Protein AF-A0A0G4NB08-F1 (afdb_monomer_lite)

Secondary structure (DSSP, 8-state):
----------EEEEEEEEGGGS-HHHHHHH-S-EEEEEEEEE-SS-EEEEEEEEE-SSS--------------S-GGGEEEES-TT-EEEEGGGTTEEEE--SSEE--S---EEEE-TT-TTSPEEEEETTT--EEEEE--SS---S------SS-GGGSEEEEEEEEE--SS---HHHHHH-HHHHHHHHHHS--TT-EEEEEEEETTEEEEEEEEEEEHHHHHHHS-EEEEEEE-TT--SHHHHHHHHHH------SS---GGGEEEEEEE--SSSS-TTHHHHHHSSSEEEEE-S---TTGGG--BTTTBEE--TT-TTHHHHHHHHH--TTS--BTTB-------HHHHHHHHHHHHHHHHHHSSHHHHHHHHHHHHHHHHHHH-TTTTT-------

Foldseek 3Di:
DDPDDPPFPKDKDKDKDFLVPDDPVVCVVVVFGKIKIWIWIDGPPDTDIDIDIDRPGPDDDDDDDDDDDDDDDPDQQQKWKAQQAQWWKFWVVVVGDIDGDHGIDGCPDDTDIDTQGQVFQQRWTWMAGNVVRHTDDTDGDDPDGDPDPDAAAPDDLVQFAAEADDEEEPAPDAQDPCNCVPPLLNLVLCLQPPDDQPDWAWAWAQDPPGNVDTDTDIFGSVQLNQLFRYHYAYAYHPPQDDPSSVVSCVRRNHDHPDDDDPPQLSHQHYEFEADPPGGGPCPLSQLQYQHAYEYEYPDDDLCNVVDDDLQSHPYAYSNRRCVSNVRCQACNRAPGDDIPPHRGPTDHPVVSSSRNSVRSNVSCVPQVDPVNVVVSVVVVVVVVVLVPDPCNVVDDDDDDD

Structure (mmCIF, N/CA/C/O backbone):
data_AF-A0A0G4NB08-F1
#
_entry.id   AF-A0A0G4NB08-F1
#
loop_
_atom_site.group_PDB
_atom_site.id
_atom_site.type_symbol
_atom_site.label_atom_id
_atom_site.label_alt_id
_atom_site.label_comp_id
_atom_site.label_asym_id
_atom_site.label_entity_id
_atom_site.label_seq_id
_atom_site.pdbx_PDB_ins_code
_atom_site.Cartn_x
_atom_site.Cartn_y
_atom_site.Cartn_z
_atom_site.occupancy
_atom_site.B_iso_or_equiv
_atom_site.auth_seq_id
_atom_site.auth_comp_id
_atom_site.auth_asym_id
_atom_site.auth_atom_id
_atom_site.pdbx_PDB_model_num
ATOM 1 N N . MET A 1 1 ? -2.908 52.771 35.312 1.00 38.69 1 MET A N 1
ATOM 2 C CA . MET A 1 1 ? -1.886 51.704 35.287 1.00 38.69 1 MET A CA 1
ATOM 3 C C . MET A 1 1 ? -2.291 50.631 36.298 1.00 38.69 1 MET A C 1
ATOM 5 O O . MET A 1 1 ? -1.898 50.704 37.449 1.00 38.69 1 MET A O 1
ATOM 9 N N . ALA A 1 2 ? -3.165 49.700 35.905 1.00 31.59 2 ALA A N 1
ATOM 10 C CA . ALA A 1 2 ? -3.597 48.594 36.764 1.00 31.59 2 ALA A CA 1
ATOM 11 C C . ALA A 1 2 ? -3.851 47.354 35.894 1.00 31.59 2 ALA A C 1
ATOM 13 O O . ALA A 1 2 ? -4.970 47.073 35.472 1.00 31.59 2 ALA A O 1
ATOM 14 N N . SER A 1 3 ? -2.757 46.666 35.571 1.00 40.56 3 SER A N 1
ATOM 15 C CA . SER A 1 3 ? -2.740 45.333 34.973 1.00 40.56 3 SER A CA 1
ATOM 16 C C . SER A 1 3 ? -3.189 44.324 36.033 1.00 40.56 3 SER A C 1
ATOM 18 O O . SER A 1 3 ? -2.377 43.831 36.812 1.00 40.56 3 SER A O 1
ATOM 20 N N . TRP A 1 4 ? -4.490 44.044 36.091 1.00 36.12 4 TRP A N 1
ATOM 21 C CA . TRP A 1 4 ? -5.022 42.932 36.874 1.00 36.12 4 TRP A CA 1
ATOM 22 C C . TRP A 1 4 ? -4.947 41.648 36.041 1.00 36.12 4 TRP A C 1
ATOM 24 O O . TRP A 1 4 ? -5.499 41.571 34.944 1.00 36.12 4 TRP A O 1
ATOM 34 N N . PHE A 1 5 ? -4.235 40.654 36.575 1.00 39.69 5 PHE A N 1
ATOM 35 C CA . PHE A 1 5 ? -4.078 39.293 36.059 1.00 39.69 5 PHE A CA 1
ATOM 36 C C . PHE A 1 5 ? -5.403 38.712 35.524 1.00 39.69 5 PHE A C 1
ATOM 38 O O . PHE A 1 5 ? -6.236 38.222 36.287 1.00 39.69 5 PHE A O 1
ATOM 45 N N . ARG A 1 6 ? -5.584 38.676 34.198 1.00 45.78 6 ARG A N 1
ATOM 46 C CA . ARG A 1 6 ? -6.551 37.765 33.569 1.00 45.78 6 ARG A CA 1
ATOM 47 C C . ARG A 1 6 ? -5.955 36.358 33.616 1.00 45.78 6 ARG A C 1
ATOM 49 O O . ARG A 1 6 ? -5.301 35.939 32.668 1.00 45.78 6 ARG A O 1
ATOM 56 N N . ARG A 1 7 ? -6.147 35.636 34.726 1.00 49.31 7 ARG A N 1
ATOM 57 C CA . ARG A 1 7 ? -5.861 34.192 34.801 1.00 49.31 7 ARG A CA 1
ATOM 58 C C . ARG A 1 7 ? -6.538 33.499 33.609 1.00 49.31 7 ARG A C 1
ATOM 60 O O . ARG A 1 7 ? -7.755 33.599 33.455 1.00 49.31 7 ARG A O 1
ATOM 67 N N . GLN A 1 8 ? -5.764 32.827 32.756 1.00 52.88 8 GLN A N 1
ATOM 68 C CA . GLN A 1 8 ? -6.300 31.839 31.820 1.00 52.88 8 GLN A CA 1
ATOM 69 C C . GLN A 1 8 ? -6.920 30.724 32.665 1.00 52.88 8 GLN A C 1
ATOM 71 O O . GLN A 1 8 ? -6.211 29.943 33.291 1.00 52.88 8 GLN A O 1
ATOM 76 N N . ILE A 1 9 ? -8.249 30.702 32.748 1.00 63.31 9 ILE A N 1
ATOM 77 C CA . ILE A 1 9 ? -8.982 29.589 33.344 1.00 63.31 9 ILE A CA 1
ATOM 78 C C . ILE A 1 9 ? -9.054 28.522 32.256 1.00 63.31 9 ILE A C 1
ATOM 80 O O . ILE A 1 9 ? -9.931 28.561 31.400 1.00 63.31 9 ILE A O 1
ATOM 84 N N . ARG A 1 10 ? -8.063 27.633 32.256 1.00 79.50 10 ARG A N 1
ATOM 85 C CA . ARG A 1 10 ? -8.109 26.350 31.560 1.00 79.50 10 ARG A CA 1
ATOM 86 C C . ARG A 1 10 ? -8.485 25.308 32.598 1.00 79.50 10 ARG A C 1
ATOM 88 O O . ARG A 1 10 ? -7.781 25.173 33.599 1.00 79.50 10 ARG A O 1
ATOM 95 N N . VAL A 1 11 ? -9.583 24.597 32.379 1.00 84.94 11 VAL A N 1
ATOM 96 C CA . VAL A 1 11 ? -10.003 23.497 33.253 1.00 84.94 11 VAL A CA 1
ATOM 97 C C . VAL A 1 11 ? -9.886 22.213 32.457 1.00 84.94 11 VAL A C 1
ATOM 99 O O . VAL A 1 11 ? -10.510 22.078 31.411 1.00 84.94 11 VAL A O 1
ATOM 102 N N . LYS A 1 12 ? -9.074 21.279 32.942 1.00 89.25 12 LYS A N 1
ATOM 103 C CA . LYS A 1 12 ? -8.927 19.949 32.359 1.00 89.25 12 LYS A CA 1
ATOM 104 C C . LYS A 1 12 ? -9.479 18.930 33.347 1.00 89.25 12 LYS A C 1
ATOM 106 O O . LYS A 1 12 ? -9.087 18.941 34.512 1.00 89.25 12 LYS A O 1
ATOM 111 N N . LEU A 1 13 ? -10.402 18.097 32.882 1.00 87.94 13 LEU A N 1
ATOM 112 C CA . LEU A 1 13 ? -10.891 16.930 33.601 1.00 87.94 13 LEU A CA 1
ATOM 113 C C . LEU A 1 13 ? -10.389 15.683 32.887 1.00 87.94 13 LEU A C 1
ATOM 115 O O . LEU A 1 13 ? -10.563 15.562 31.676 1.00 87.94 13 LEU A O 1
ATOM 119 N N . ASP A 1 14 ? -9.801 14.772 33.652 1.00 91.31 14 ASP A N 1
ATOM 120 C CA . ASP A 1 14 ? -9.350 13.477 33.164 1.00 91.31 14 ASP A CA 1
ATOM 121 C C . ASP A 1 14 ? -10.256 12.383 33.716 1.00 91.31 14 ASP A C 1
ATOM 123 O O . ASP A 1 14 ? -10.437 12.246 34.927 1.00 91.31 14 ASP A O 1
ATOM 127 N N . PHE A 1 15 ? -10.831 11.608 32.805 1.00 88.94 15 PHE A N 1
ATOM 128 C CA . PHE A 1 15 ? -11.606 10.416 33.097 1.00 88.94 15 PHE A CA 1
ATOM 129 C C . PHE A 1 15 ? -10.708 9.214 32.829 1.00 88.94 15 PHE A C 1
ATOM 131 O O . PHE A 1 15 ? -10.452 8.859 31.678 1.00 88.94 15 PHE A O 1
ATOM 138 N N . GLY A 1 16 ? -10.178 8.638 33.906 1.00 92.31 16 GLY A N 1
ATOM 139 C CA . GLY A 1 16 ? -9.344 7.446 33.852 1.00 92.31 16 GLY A CA 1
ATOM 140 C C . GLY A 1 16 ? -10.185 6.178 33.927 1.00 92.31 16 GLY A C 1
ATOM 141 O O . GLY A 1 16 ? -11.004 6.025 34.833 1.00 92.31 16 GLY A O 1
ATOM 142 N N . LEU A 1 17 ? -9.942 5.260 33.004 1.00 90.81 17 LEU A N 1
ATOM 143 C CA . LEU A 1 17 ? -10.399 3.882 33.060 1.00 90.81 17 LEU A CA 1
ATOM 144 C C . LEU A 1 17 ? -9.164 2.999 32.952 1.00 90.81 17 LEU A C 1
ATOM 146 O O . LEU A 1 17 ? -8.505 2.996 31.921 1.00 90.81 17 LEU A O 1
ATOM 150 N N . SER A 1 18 ? -8.825 2.279 34.011 1.00 92.94 18 SER A N 1
ATOM 151 C CA . SER A 1 18 ? -7.681 1.375 34.011 1.00 92.94 18 SER A CA 1
ATOM 152 C C . SER A 1 18 ? -8.127 0.004 34.454 1.00 92.94 18 SER A C 1
ATOM 154 O O . SER A 1 18 ? -9.106 -0.152 35.183 1.00 92.94 18 SER A O 1
ATOM 156 N N . SER A 1 19 ? -7.365 -1.010 34.078 1.00 90.81 19 SER A N 1
ATOM 157 C CA . SER A 1 19 ? -7.652 -2.367 34.536 1.00 90.81 19 SER A CA 1
ATOM 158 C C . SER A 1 19 ? -7.645 -2.462 36.058 1.00 90.81 19 SER A C 1
ATOM 160 O O . SER A 1 19 ? -8.498 -3.125 36.633 1.00 90.81 19 SER A O 1
ATOM 162 N N . SER A 1 20 ? -6.786 -1.703 36.739 1.00 89.56 20 SER A N 1
ATOM 163 C CA . SER A 1 20 ? -6.775 -1.614 38.203 1.00 89.56 20 SER A CA 1
ATOM 164 C C . SER A 1 20 ? -8.053 -1.026 38.824 1.00 89.56 20 SER A C 1
ATOM 166 O O . SER A 1 20 ? -8.317 -1.310 39.992 1.00 89.56 20 SER A O 1
ATOM 168 N N . SER A 1 21 ? -8.851 -0.247 38.082 1.00 89.00 21 SER A N 1
ATOM 169 C CA . SER A 1 21 ? -10.095 0.367 38.571 1.00 89.00 21 SER A CA 1
ATOM 170 C C . SER A 1 21 ? -11.372 -0.393 38.190 1.00 89.00 21 SER A C 1
ATOM 172 O O . SER A 1 21 ? -12.459 -0.006 38.620 1.00 89.00 21 SER A O 1
ATOM 174 N N . LEU A 1 22 ? -11.255 -1.483 37.427 1.00 89.56 22 LEU A N 1
ATOM 175 C CA . LEU A 1 22 ? -12.375 -2.327 37.011 1.00 89.56 22 LEU A CA 1
ATOM 176 C C . LEU A 1 22 ? -12.700 -3.422 38.039 1.00 89.56 22 LEU A C 1
ATOM 178 O O . LEU A 1 22 ? -11.823 -3.930 38.740 1.00 89.56 22 LEU A O 1
ATOM 182 N N . ASP A 1 23 ? -13.969 -3.829 38.101 1.00 91.31 23 ASP A N 1
ATOM 183 C CA . ASP A 1 23 ? -14.377 -5.018 38.848 1.00 91.31 23 ASP A CA 1
ATOM 184 C C . ASP A 1 23 ? -13.969 -6.307 38.112 1.00 91.31 23 ASP A C 1
ATOM 186 O O . ASP A 1 23 ? -13.765 -6.316 36.897 1.00 91.31 23 ASP A O 1
ATOM 190 N N . GLU A 1 24 ? -13.877 -7.418 38.845 1.00 90.00 24 GLU A N 1
ATOM 191 C CA . GLU A 1 24 ? -13.404 -8.699 38.303 1.00 90.00 24 GLU A CA 1
ATOM 192 C C . GLU A 1 24 ? -14.240 -9.215 37.124 1.00 90.00 24 GLU A C 1
ATOM 194 O O . GLU A 1 24 ? -13.694 -9.822 36.204 1.00 90.00 24 GLU A O 1
ATOM 199 N N . LYS A 1 25 ? -15.551 -8.938 37.091 1.00 91.44 25 LYS A N 1
ATOM 200 C CA . LYS A 1 25 ? -16.405 -9.350 35.972 1.00 91.44 25 LYS A CA 1
ATOM 201 C C . LYS A 1 25 ? -16.091 -8.529 34.721 1.00 91.44 25 LYS A C 1
ATOM 203 O O . LYS A 1 25 ? -16.018 -9.100 33.636 1.00 91.44 25 LYS A O 1
ATOM 208 N N . THR A 1 26 ? -15.893 -7.218 34.856 1.00 83.12 26 THR A N 1
ATOM 209 C CA . THR A 1 26 ? -15.552 -6.344 33.721 1.00 83.12 26 THR A CA 1
ATOM 210 C C . THR A 1 26 ? -14.134 -6.604 33.212 1.00 83.12 26 THR A C 1
ATOM 212 O O . THR A 1 26 ? -13.936 -6.694 32.000 1.00 83.12 26 THR A O 1
ATOM 215 N N . LYS A 1 27 ? -13.165 -6.824 34.112 1.00 85.62 27 LYS A N 1
ATOM 216 C CA . LYS A 1 27 ? -11.812 -7.274 33.741 1.00 85.62 27 LYS A CA 1
ATOM 217 C C . LYS A 1 27 ? -11.857 -8.569 32.940 1.00 85.62 27 LYS A C 1
ATOM 219 O O . LYS A 1 27 ? -11.237 -8.650 31.889 1.00 85.62 27 LYS A O 1
ATOM 224 N N . ALA A 1 28 ? -12.626 -9.555 33.404 1.00 86.88 28 ALA A N 1
ATOM 225 C CA . ALA A 1 28 ? -12.770 -10.830 32.710 1.00 86.88 28 ALA A CA 1
ATOM 226 C C . ALA A 1 28 ? -13.478 -10.698 31.349 1.00 86.88 28 ALA A C 1
ATOM 228 O O . ALA A 1 28 ? -13.193 -11.475 30.444 1.00 86.88 28 ALA A O 1
ATOM 229 N N . ALA A 1 29 ? -14.389 -9.729 31.195 1.00 84.12 29 ALA A N 1
ATOM 230 C CA . ALA A 1 29 ? -15.101 -9.491 29.940 1.00 84.12 29 ALA A CA 1
ATOM 231 C C . ALA A 1 29 ? -14.225 -8.831 28.863 1.00 84.12 29 ALA A C 1
ATOM 233 O O . ALA A 1 29 ? -14.390 -9.143 27.686 1.00 84.12 29 ALA A O 1
ATOM 234 N N . TRP A 1 30 ? -13.323 -7.923 29.253 1.00 86.38 30 TRP A N 1
ATOM 235 C CA . TRP A 1 30 ? -12.383 -7.284 28.327 1.00 86.38 30 TRP A CA 1
ATOM 236 C C . TRP A 1 30 ? -11.130 -8.135 28.093 1.00 86.38 30 TRP A C 1
ATOM 238 O O . TRP A 1 30 ? -10.688 -8.273 26.960 1.00 86.38 30 TRP A O 1
ATOM 248 N N . GLY A 1 31 ? -10.595 -8.751 29.148 1.00 85.56 31 GLY A N 1
ATOM 249 C CA . GLY A 1 31 ? -9.520 -9.741 29.060 1.00 85.56 31 GLY A CA 1
ATOM 250 C C . GLY A 1 31 ? -8.110 -9.182 28.850 1.00 85.56 31 GLY A C 1
ATOM 251 O O . GLY A 1 31 ? -7.192 -9.982 28.699 1.00 85.56 31 GLY A O 1
ATOM 252 N N . TYR A 1 32 ? -7.931 -7.857 28.877 1.00 90.75 32 TYR A N 1
ATOM 253 C CA . TYR A 1 32 ? -6.633 -7.188 28.737 1.00 90.75 32 TYR A CA 1
ATOM 254 C C . TYR A 1 32 ? -6.386 -6.171 29.848 1.00 90.75 32 TYR A C 1
ATOM 256 O O . TYR A 1 32 ? -7.326 -5.570 30.379 1.00 90.75 32 TYR A O 1
ATOM 264 N N . SER A 1 33 ? -5.109 -5.950 30.135 1.00 92.69 33 SER A N 1
ATOM 265 C CA . SER A 1 33 ? -4.581 -4.895 30.987 1.00 92.69 33 SER A CA 1
ATOM 266 C C . SER A 1 33 ? -4.340 -3.639 30.157 1.00 92.69 33 SER A C 1
ATOM 268 O O . SER A 1 33 ? -3.622 -3.638 29.164 1.00 92.69 33 SER A O 1
ATOM 270 N N . PHE A 1 34 ? -4.971 -2.544 30.546 1.00 93.44 34 PHE A N 1
ATOM 271 C CA . PHE A 1 34 ? -4.903 -1.286 29.821 1.00 93.44 34 PHE A CA 1
ATOM 272 C C . PHE A 1 34 ? -5.084 -0.102 30.761 1.00 93.44 34 PHE A C 1
ATOM 274 O O . PHE A 1 34 ? -5.758 -0.198 31.798 1.00 93.44 34 PHE A O 1
ATOM 281 N N . GLY A 1 35 ? -4.570 1.039 30.316 1.00 94.06 35 GLY A N 1
ATOM 282 C CA . GLY A 1 35 ? -4.909 2.356 30.832 1.00 94.06 35 GLY A CA 1
ATOM 283 C C . GLY A 1 35 ? -5.549 3.198 29.734 1.00 94.06 35 GLY A C 1
ATOM 284 O O . GLY A 1 35 ? -4.984 3.354 28.661 1.00 94.06 35 GLY A O 1
ATOM 285 N N . ALA A 1 36 ? -6.720 3.769 29.986 1.00 92.94 36 ALA A N 1
ATOM 286 C CA . ALA A 1 36 ? -7.379 4.717 29.099 1.00 92.94 36 ALA A CA 1
ATOM 287 C C . ALA A 1 36 ? -7.631 6.027 29.845 1.00 92.94 36 ALA A C 1
ATOM 289 O O . ALA A 1 36 ? -8.199 6.046 30.937 1.00 92.94 36 ALA A O 1
ATOM 290 N N . ILE A 1 37 ? -7.215 7.139 29.249 1.00 95.50 37 ILE A N 1
ATOM 291 C CA . ILE A 1 37 ? -7.426 8.479 29.788 1.00 95.50 37 ILE A CA 1
ATOM 292 C C . ILE A 1 37 ? -8.183 9.284 28.747 1.00 95.50 37 ILE A C 1
ATOM 294 O O . ILE A 1 37 ? -7.645 9.622 27.692 1.00 95.50 37 ILE A O 1
ATOM 298 N N . TYR A 1 38 ? -9.431 9.613 29.063 1.00 92.69 38 TYR A N 1
ATOM 299 C CA . TYR A 1 38 ? -10.216 10.569 28.300 1.00 92.69 38 TYR A CA 1
ATOM 300 C C . TYR A 1 38 ? -10.125 11.946 28.959 1.00 92.69 38 TYR A C 1
ATOM 302 O O . TYR A 1 38 ? -10.631 12.164 30.057 1.00 92.69 38 TYR A O 1
ATOM 310 N N . SER A 1 39 ? -9.466 12.882 28.291 1.00 93.44 39 SER A N 1
ATOM 311 C CA . SER A 1 39 ? -9.293 14.257 28.744 1.00 93.44 39 SER A CA 1
ATOM 312 C C . SER A 1 39 ? -10.328 15.174 28.103 1.00 93.44 39 SER A C 1
ATOM 314 O O . SER A 1 39 ? -10.379 15.290 26.879 1.00 93.44 39 SER A O 1
ATOM 316 N N . VAL A 1 40 ? -11.072 15.920 28.919 1.00 91.12 40 VAL A N 1
ATOM 317 C CA . VAL A 1 40 ? -11.924 17.034 28.481 1.00 91.12 40 VAL A CA 1
ATOM 318 C C . VAL A 1 40 ? -11.316 18.336 28.985 1.00 91.12 40 VAL A C 1
ATOM 320 O O . VAL A 1 40 ? -11.262 18.594 30.186 1.00 91.12 40 VAL A O 1
ATOM 323 N N . THR A 1 41 ? -10.839 19.163 28.062 1.00 90.50 41 THR A N 1
ATOM 324 C CA . THR A 1 41 ? -10.230 20.459 28.366 1.00 90.50 41 THR A CA 1
ATOM 325 C C . THR A 1 41 ? -11.153 21.577 27.916 1.00 90.50 41 THR A C 1
ATOM 327 O O . THR A 1 41 ? -11.418 21.730 26.726 1.00 90.50 41 THR A O 1
ATOM 330 N N . LEU A 1 42 ? -11.634 22.360 28.876 1.00 87.31 42 LEU A N 1
ATOM 331 C CA . LEU A 1 42 ? -12.359 23.595 28.634 1.00 87.31 42 LEU A CA 1
ATOM 332 C C . LEU A 1 42 ? -11.369 24.761 28.641 1.00 87.31 42 LEU A C 1
ATOM 334 O O . LEU A 1 42 ? -10.807 25.121 29.681 1.00 87.31 42 LEU A O 1
ATOM 338 N N . ASP A 1 43 ? -11.177 25.341 27.465 1.00 85.62 43 ASP A N 1
ATOM 339 C CA . ASP A 1 43 ? -10.474 26.597 27.253 1.00 85.62 43 ASP A CA 1
ATOM 340 C C . ASP A 1 43 ? -11.503 27.733 27.071 1.00 85.62 43 ASP A C 1
ATOM 342 O O . ASP A 1 43 ? -12.708 27.501 26.976 1.00 85.62 43 ASP A O 1
ATOM 346 N N . ARG A 1 44 ? -11.044 28.992 27.037 1.00 85.81 44 ARG A N 1
ATOM 347 C CA . ARG A 1 44 ? -11.929 30.174 26.937 1.00 85.81 44 ARG A CA 1
ATOM 348 C C . ARG A 1 44 ? -12.900 30.097 25.751 1.00 85.81 44 ARG A C 1
ATOM 350 O O . ARG A 1 44 ? -14.055 30.481 25.899 1.00 85.81 44 ARG A O 1
ATOM 357 N N . ASP A 1 45 ? -12.406 29.618 24.613 1.00 85.12 45 ASP A N 1
ATOM 358 C CA . ASP A 1 45 ? -13.104 29.653 23.324 1.00 85.12 45 ASP A CA 1
ATOM 359 C C . ASP A 1 45 ? -13.163 28.265 22.653 1.00 85.12 45 ASP A C 1
ATOM 361 O O . ASP A 1 45 ? -13.520 28.159 21.480 1.00 85.12 45 ASP A O 1
ATOM 365 N N . ALA A 1 46 ? -12.793 27.195 23.370 1.00 86.50 46 ALA A N 1
ATOM 366 C CA . ALA A 1 46 ? -12.721 25.844 22.820 1.00 86.50 46 ALA A CA 1
ATOM 367 C C . ALA A 1 46 ? -13.016 24.764 23.870 1.00 86.50 46 ALA A C 1
ATOM 369 O O . ALA A 1 46 ? -12.673 24.898 25.045 1.00 86.50 46 ALA A O 1
ATOM 370 N N . LEU A 1 47 ? -13.615 23.669 23.407 1.00 88.50 47 LEU A N 1
ATOM 371 C CA . LEU A 1 47 ? -13.718 22.409 24.131 1.00 88.50 47 LEU A CA 1
ATOM 372 C C . LEU A 1 47 ? -12.874 21.382 23.377 1.00 88.50 47 LEU A C 1
ATOM 374 O O . LEU A 1 47 ? -13.194 21.051 22.237 1.00 88.50 47 LEU A O 1
ATOM 378 N N . SER A 1 48 ? -11.817 20.888 24.010 1.00 89.94 48 SER A N 1
ATOM 379 C CA . SER A 1 48 ? -10.914 19.898 23.422 1.00 89.94 48 SER A CA 1
ATOM 380 C C . SER A 1 48 ? -11.087 18.560 24.120 1.00 89.94 48 SER A C 1
ATOM 382 O O . SER A 1 48 ? -11.037 18.484 25.349 1.00 89.94 48 SER A O 1
ATOM 384 N N . THR A 1 49 ? -11.253 17.504 23.335 1.00 89.75 49 THR A N 1
ATOM 385 C CA . THR A 1 49 ? -11.361 16.128 23.823 1.00 89.75 49 THR A CA 1
ATOM 386 C C . THR A 1 49 ? -10.180 15.320 23.305 1.00 89.75 49 THR A C 1
ATOM 388 O O . THR A 1 49 ? -9.885 15.381 22.115 1.00 89.75 49 THR A O 1
ATOM 391 N N . SER A 1 50 ? -9.508 14.571 24.174 1.00 90.44 50 SER A N 1
ATOM 392 C CA . SER A 1 50 ? -8.400 13.685 23.803 1.00 90.44 50 SER A CA 1
ATOM 393 C C . SER A 1 50 ? -8.581 12.332 24.476 1.00 90.44 50 SER A C 1
ATOM 395 O O . SER A 1 50 ? -9.036 12.276 25.616 1.00 90.44 50 SER A O 1
ATOM 397 N N . LEU A 1 51 ? -8.250 11.255 23.770 1.00 91.50 51 LEU A N 1
ATOM 398 C CA . LEU A 1 51 ? -8.241 9.903 24.308 1.00 91.50 51 LEU A CA 1
ATOM 399 C C . LEU A 1 51 ? -6.840 9.327 24.131 1.00 91.50 51 LEU A C 1
ATOM 401 O O . LEU A 1 51 ? -6.334 9.259 23.013 1.00 91.50 51 LEU A O 1
ATOM 405 N N . VAL A 1 52 ? -6.232 8.915 25.236 1.00 92.25 52 VAL A N 1
ATOM 406 C CA . VAL A 1 52 ? -4.960 8.193 25.250 1.00 92.25 52 VAL A CA 1
ATOM 407 C C . VAL A 1 52 ? -5.236 6.796 25.767 1.00 92.25 52 VAL A C 1
ATOM 409 O O . VAL A 1 52 ? -5.844 6.651 26.827 1.00 92.25 52 VAL A O 1
ATOM 412 N N . ILE A 1 53 ? -4.804 5.784 25.021 1.00 91.44 53 ILE A N 1
ATOM 413 C CA . ILE A 1 53 ? -4.873 4.389 25.443 1.00 91.44 53 ILE A CA 1
ATOM 414 C C . ILE A 1 53 ? -3.450 3.850 25.494 1.00 91.44 53 ILE A C 1
ATOM 416 O O . ILE A 1 53 ? -2.694 3.984 24.535 1.00 91.44 53 ILE A O 1
ATOM 420 N N . THR A 1 54 ? -3.110 3.263 26.630 1.00 93.38 54 THR A N 1
ATOM 421 C CA . THR A 1 54 ? -1.853 2.584 26.901 1.00 93.38 54 THR A CA 1
ATOM 422 C C . THR A 1 54 ? -2.152 1.100 27.007 1.00 93.38 54 THR A C 1
ATOM 424 O O . THR A 1 54 ? -2.977 0.690 27.829 1.00 93.38 54 THR A O 1
ATOM 427 N N . ASP A 1 55 ? -1.486 0.311 26.173 1.00 92.50 55 ASP A N 1
ATOM 428 C CA . ASP A 1 55 ? -1.418 -1.132 26.353 1.00 92.50 55 ASP A CA 1
ATOM 429 C C . ASP A 1 55 ? -0.490 -1.431 27.538 1.00 92.50 55 ASP A C 1
ATOM 431 O O . ASP A 1 55 ? 0.684 -1.055 27.524 1.00 92.50 55 ASP A O 1
ATOM 435 N N . GLU A 1 56 ? -1.046 -2.006 28.604 1.00 93.19 56 GLU A N 1
ATOM 436 C CA . GLU A 1 56 ? -0.320 -2.362 29.830 1.00 93.19 56 GLU A CA 1
ATOM 437 C C . GLU A 1 56 ? -0.205 -3.885 29.990 1.00 93.19 56 GLU A C 1
ATOM 439 O O . GLU A 1 56 ? 0.254 -4.364 31.030 1.00 93.19 56 GLU A O 1
ATOM 444 N N . ASP A 1 57 ? -0.664 -4.650 28.999 1.00 90.38 57 ASP A N 1
ATOM 445 C CA . ASP A 1 57 ? -0.695 -6.103 29.047 1.00 90.38 57 ASP A CA 1
ATOM 446 C C . ASP A 1 57 ? 0.612 -6.715 28.519 1.00 90.38 57 ASP A C 1
ATOM 448 O O . ASP A 1 57 ? 1.486 -6.039 27.973 1.00 90.38 57 ASP A O 1
ATOM 452 N N . ASP A 1 58 ? 0.765 -8.028 28.701 1.00 90.06 58 ASP A N 1
ATOM 453 C CA . ASP A 1 58 ? 1.857 -8.785 28.092 1.00 90.06 58 ASP A CA 1
ATOM 454 C C . ASP A 1 58 ? 1.539 -9.213 26.648 1.00 90.06 58 ASP A C 1
ATOM 456 O O . ASP A 1 58 ? 2.416 -9.723 25.941 1.00 90.06 58 ASP A O 1
ATOM 460 N N . LYS A 1 59 ? 0.300 -8.976 26.194 1.00 85.81 59 LYS A N 1
ATOM 461 C CA . LYS A 1 59 ? -0.192 -9.273 24.845 1.00 85.81 59 LYS A CA 1
ATOM 462 C C . LYS A 1 59 ? -0.797 -8.037 24.179 1.00 85.81 59 LYS A C 1
ATOM 464 O O . LYS A 1 59 ? -1.599 -7.355 24.807 1.00 85.81 59 LYS A O 1
ATOM 469 N N . PRO A 1 60 ? -0.546 -7.837 22.873 1.00 83.19 60 PRO A N 1
ATOM 470 C CA . PRO A 1 60 ? -1.171 -6.751 22.132 1.00 83.19 60 PRO A CA 1
ATOM 471 C C . PRO A 1 60 ? -2.693 -6.924 22.048 1.00 83.19 60 PRO A C 1
ATOM 473 O O . PRO A 1 60 ? -3.184 -8.041 21.838 1.00 83.19 60 PRO A O 1
ATOM 476 N N . PHE A 1 61 ? -3.431 -5.812 22.122 1.00 81.31 61 PHE A N 1
ATOM 477 C CA . PHE A 1 61 ? -4.865 -5.767 21.823 1.00 81.31 61 PHE A CA 1
ATOM 478 C C . PHE A 1 61 ? -5.211 -4.758 20.725 1.00 81.31 61 PHE A C 1
ATOM 480 O O . PHE A 1 61 ? -4.639 -3.674 20.625 1.00 81.31 61 PHE A O 1
ATOM 487 N N . GLU A 1 62 ? -6.186 -5.123 19.895 1.00 79.06 62 GLU A N 1
ATOM 488 C CA . GLU A 1 62 ? -6.771 -4.224 18.903 1.00 79.06 62 GLU A CA 1
ATOM 489 C C . GLU A 1 62 ? -7.956 -3.474 19.509 1.00 79.06 62 GLU A C 1
ATOM 491 O O . GLU A 1 62 ? -8.720 -4.012 20.314 1.00 79.06 62 GLU A O 1
ATOM 496 N N . LEU A 1 63 ? -8.131 -2.220 19.103 1.00 78.88 63 LEU A N 1
ATOM 497 C CA . LEU A 1 63 ? -9.225 -1.387 19.576 1.00 78.88 63 LEU A CA 1
ATOM 498 C C . LEU A 1 63 ? -9.724 -0.469 18.464 1.00 78.88 63 LEU A C 1
ATOM 500 O O . LEU A 1 63 ? -8.953 0.008 17.633 1.00 78.88 63 LEU A O 1
ATOM 504 N N . GLN A 1 64 ? -11.022 -0.179 18.495 1.00 75.50 64 GLN A N 1
ATOM 505 C CA . GLN A 1 64 ? -11.632 0.856 17.673 1.00 75.50 64 GLN A CA 1
ATOM 506 C C . GLN A 1 64 ? -12.177 1.952 18.584 1.00 75.50 64 GLN A C 1
ATOM 508 O O . GLN A 1 64 ? -12.922 1.681 19.526 1.00 75.50 64 GLN A O 1
ATOM 513 N N . VAL A 1 65 ? -11.826 3.203 18.289 1.00 75.12 65 VAL A N 1
ATOM 514 C CA . VAL A 1 65 ? -12.351 4.371 19.002 1.00 75.12 65 VAL A CA 1
ATOM 515 C C . VAL A 1 65 ? -13.384 5.061 18.132 1.00 75.12 65 VAL A C 1
ATOM 517 O O . VAL A 1 65 ? -13.122 5.375 16.973 1.00 75.12 65 VAL A O 1
ATOM 520 N N . LEU A 1 66 ? -14.543 5.360 18.718 1.00 74.06 66 LEU A N 1
ATOM 521 C CA . LEU A 1 66 ? -15.535 6.242 18.118 1.00 74.06 66 LEU A CA 1
ATOM 522 C C . LEU A 1 66 ? -15.877 7.367 19.093 1.00 74.06 66 LEU A C 1
ATOM 524 O O . LEU A 1 66 ? -16.375 7.123 20.192 1.00 74.06 66 LEU A O 1
ATOM 528 N N . LEU A 1 67 ? -15.652 8.611 18.671 1.00 77.44 67 LEU A N 1
ATOM 529 C CA . LEU A 1 67 ? -16.104 9.796 19.398 1.00 77.44 67 LEU A CA 1
ATOM 530 C C . LEU A 1 67 ? -17.396 10.311 18.763 1.00 77.44 67 LEU A C 1
ATOM 532 O O . LEU A 1 67 ? -17.391 10.851 17.660 1.00 77.44 67 LEU A O 1
ATOM 536 N N . HIS A 1 68 ? -18.511 10.152 19.475 1.00 79.62 68 HIS A N 1
ATOM 537 C CA . HIS A 1 68 ? -19.808 10.663 19.040 1.00 79.62 68 HIS A CA 1
ATOM 538 C C . HIS A 1 68 ? -20.001 12.088 19.562 1.00 79.62 68 HIS A C 1
ATOM 540 O O . HIS A 1 68 ? -20.221 12.300 20.756 1.00 79.62 68 HIS A O 1
ATOM 546 N N . THR A 1 69 ? -19.920 13.079 18.675 1.00 82.50 69 THR A N 1
ATOM 547 C CA . THR A 1 69 ? -20.178 14.482 19.020 1.00 82.50 69 THR A CA 1
ATOM 548 C C . THR A 1 69 ? -21.578 14.888 18.578 1.00 82.50 69 THR A C 1
ATOM 550 O O . THR A 1 69 ? -21.874 14.940 17.388 1.00 82.50 69 THR A O 1
ATOM 553 N N . TYR A 1 70 ? -22.430 15.233 19.542 1.00 87.94 70 TYR A N 1
ATOM 554 C CA . TYR A 1 70 ? -23.764 15.770 19.286 1.00 87.94 70 TYR A CA 1
ATOM 555 C C . TYR A 1 70 ? -23.750 17.285 19.483 1.00 87.94 70 TYR A C 1
ATOM 557 O O . TYR A 1 70 ? -23.517 17.776 20.589 1.00 87.94 70 TYR A O 1
ATOM 565 N N . LEU A 1 71 ? -23.995 18.034 18.409 1.00 90.31 71 LEU A N 1
ATOM 566 C CA . LEU A 1 71 ? -24.035 19.493 18.441 1.00 90.31 71 LEU A CA 1
ATOM 567 C C . LEU A 1 71 ? -25.478 19.970 18.504 1.00 90.31 71 LEU A C 1
ATOM 569 O O . LEU A 1 71 ? -26.287 19.684 17.623 1.00 90.31 71 LEU A O 1
ATOM 573 N N . ARG A 1 72 ? -25.801 20.733 19.546 1.00 91.69 72 ARG A N 1
ATOM 574 C CA . ARG A 1 72 ? -27.118 21.347 19.675 1.00 91.69 72 ARG A CA 1
ATOM 575 C C . ARG A 1 72 ? -27.205 22.563 18.760 1.00 91.69 72 ARG A C 1
ATOM 577 O O . ARG A 1 72 ? -26.500 23.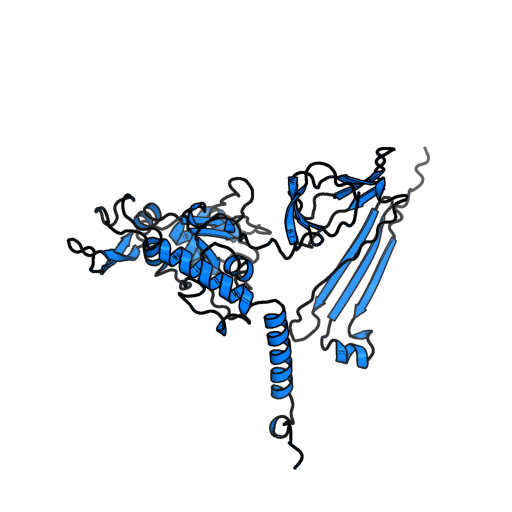543 18.967 1.00 91.69 72 ARG A O 1
ATOM 584 N N . VAL A 1 73 ? -28.136 22.542 17.818 1.00 91.44 73 VAL A N 1
ATOM 585 C CA . VAL A 1 73 ? -28.473 23.698 16.977 1.00 91.44 73 VAL A CA 1
ATOM 586 C C . VAL A 1 73 ? -29.933 24.103 17.214 1.00 91.44 73 VAL A C 1
ATOM 588 O O . VAL A 1 73 ? -30.723 23.251 17.624 1.00 91.44 73 VAL A O 1
ATOM 591 N N . PRO A 1 74 ? -30.310 25.384 17.030 1.00 88.25 74 PRO A N 1
ATOM 592 C CA . PRO A 1 74 ? -31.698 25.816 17.216 1.00 88.25 74 PRO A CA 1
ATOM 593 C C . PRO A 1 74 ? -32.672 25.145 16.240 1.00 88.25 74 PRO A C 1
ATOM 595 O O . PRO A 1 74 ? -33.741 24.708 16.655 1.00 88.25 74 PRO A O 1
ATOM 598 N N . ASP A 1 75 ? -32.276 25.050 14.969 1.00 90.56 75 ASP A N 1
ATOM 599 C CA . ASP A 1 75 ? -33.024 24.413 13.885 1.00 90.56 75 ASP A CA 1
ATOM 600 C C . ASP A 1 75 ? -32.026 23.796 12.896 1.00 90.56 75 ASP A C 1
ATOM 602 O O . ASP A 1 75 ? -31.177 24.492 12.339 1.00 90.56 75 ASP A O 1
ATOM 606 N N . VAL A 1 76 ? -32.108 22.479 12.696 1.00 91.12 76 VAL A N 1
ATOM 607 C CA . VAL A 1 76 ? -31.201 21.724 11.819 1.00 91.12 76 VAL A CA 1
ATOM 608 C C . VAL A 1 76 ? -31.386 22.066 10.336 1.00 91.12 76 VAL A C 1
ATOM 610 O O . VAL A 1 76 ? -30.441 21.976 9.558 1.00 91.12 76 VAL A O 1
ATOM 613 N N . THR A 1 77 ? -32.577 22.511 9.937 1.00 91.12 77 THR A N 1
ATOM 614 C CA . THR A 1 77 ? -32.855 22.904 8.547 1.00 91.12 77 THR A CA 1
ATOM 615 C C . THR A 1 77 ? -32.287 24.284 8.213 1.00 91.12 77 THR A C 1
ATOM 617 O O . THR A 1 77 ? -32.096 24.623 7.044 1.00 91.12 77 THR A O 1
ATOM 620 N N . ALA A 1 78 ? -31.962 25.067 9.245 1.00 92.06 78 ALA A N 1
ATOM 621 C CA . ALA A 1 78 ? -31.421 26.413 9.138 1.00 92.06 78 ALA A CA 1
ATOM 622 C C . ALA A 1 78 ? -29.896 26.474 9.317 1.00 92.06 78 ALA A C 1
ATOM 624 O O . ALA A 1 78 ? -29.346 27.574 9.363 1.00 92.06 78 ALA A O 1
ATOM 625 N N . VAL A 1 79 ? -29.192 25.340 9.410 1.00 95.00 79 VAL A N 1
ATOM 626 C CA . VAL A 1 79 ? -27.723 25.330 9.496 1.00 95.00 79 VAL A CA 1
ATOM 627 C C . VAL A 1 79 ? -27.055 25.001 8.167 1.00 95.00 79 VAL A C 1
ATOM 629 O O . VAL A 1 79 ? -27.611 24.311 7.311 1.00 95.00 79 VAL A O 1
ATOM 632 N N . ARG A 1 80 ? -25.826 25.491 8.014 1.00 95.25 80 ARG A N 1
ATOM 633 C CA . ARG A 1 80 ? -24.914 25.136 6.927 1.00 95.25 80 ARG A CA 1
ATOM 634 C C . ARG A 1 80 ? -23.640 24.539 7.497 1.00 95.25 80 ARG A C 1
ATOM 636 O O . ARG A 1 80 ? -23.127 25.022 8.508 1.00 95.25 80 ARG A O 1
ATOM 643 N N . LEU A 1 81 ? -23.143 23.492 6.846 1.00 94.75 81 LEU A N 1
ATOM 644 C CA . LEU A 1 81 ? -21.826 22.933 7.117 1.00 94.75 81 LEU A CA 1
ATOM 645 C C . LEU A 1 81 ? -20.904 23.291 5.952 1.00 94.75 81 LEU A C 1
ATOM 647 O O . LEU A 1 81 ? -21.114 22.831 4.829 1.00 94.75 81 LEU A O 1
ATOM 651 N N . SER A 1 82 ? -19.900 24.116 6.228 1.00 92.88 82 SER A N 1
ATOM 652 C CA . SER A 1 82 ? -18.914 24.556 5.240 1.00 92.88 82 SER A CA 1
ATOM 653 C C . SER A 1 82 ? -17.595 23.793 5.388 1.00 92.88 82 SER A C 1
ATOM 655 O O . SER A 1 82 ? -17.410 23.007 6.321 1.00 92.88 82 SER A O 1
ATOM 657 N N . SER A 1 83 ? -16.657 24.057 4.472 1.00 90.25 83 SER A N 1
ATOM 658 C CA . SER A 1 83 ? -15.365 23.351 4.348 1.00 90.25 83 SER A CA 1
ATOM 659 C C . SER A 1 83 ? -15.474 21.903 3.847 1.00 90.25 83 SER A C 1
ATOM 661 O O . SER A 1 83 ? -14.519 21.138 3.959 1.00 90.25 83 SER A O 1
ATOM 663 N N . LEU A 1 84 ? -16.628 21.534 3.285 1.00 92.12 84 LEU A N 1
ATOM 664 C CA . LEU A 1 84 ? -16.864 20.246 2.626 1.00 92.12 84 LEU A CA 1
ATOM 665 C C . LEU A 1 84 ? -16.998 20.382 1.104 1.00 92.12 84 LEU A C 1
ATOM 667 O O . LEU A 1 84 ? -17.194 19.377 0.434 1.00 92.12 84 LEU A O 1
ATOM 671 N N . ASP A 1 85 ? -16.915 21.592 0.546 1.00 92.62 85 ASP A N 1
ATOM 672 C CA . ASP A 1 85 ? -17.008 21.793 -0.902 1.00 92.62 85 ASP A CA 1
ATOM 673 C C . ASP A 1 85 ? -15.899 21.024 -1.635 1.00 92.62 85 ASP A C 1
ATOM 675 O O . ASP A 1 85 ? -14.736 21.046 -1.229 1.00 92.62 85 ASP A O 1
ATOM 679 N N . GLY A 1 86 ? -16.283 20.287 -2.674 1.00 88.75 86 GLY A N 1
ATOM 680 C CA . GLY A 1 86 ? -15.404 19.382 -3.408 1.00 88.75 86 GLY A CA 1
ATOM 681 C C . GLY A 1 86 ? -15.041 18.085 -2.673 1.00 88.75 86 GLY A C 1
ATOM 682 O O . GLY A 1 86 ? -14.410 17.220 -3.277 1.00 88.75 86 GLY A O 1
ATOM 683 N N . ALA A 1 87 ? -15.432 17.898 -1.406 1.00 89.06 87 ALA A N 1
ATOM 684 C CA . ALA A 1 87 ? -15.142 16.666 -0.675 1.00 89.06 87 ALA A CA 1
ATOM 685 C C . ALA A 1 87 ? -15.959 15.487 -1.220 1.00 89.06 87 ALA A C 1
ATOM 687 O O . ALA A 1 87 ? -17.158 15.609 -1.492 1.00 89.06 87 ALA A O 1
ATOM 688 N N . SER A 1 88 ? -15.307 14.329 -1.338 1.00 87.12 88 SER A N 1
ATOM 689 C CA . SER A 1 88 ? -15.992 13.065 -1.606 1.00 87.12 88 SER A CA 1
ATOM 690 C C . SER A 1 88 ? -16.719 12.590 -0.347 1.00 87.12 88 SER A C 1
ATOM 692 O O . SER A 1 88 ? -16.219 12.762 0.771 1.00 87.12 88 SER A O 1
ATOM 694 N N . TYR A 1 89 ? -17.896 11.998 -0.521 1.00 89.50 89 TYR A N 1
ATOM 695 C CA . TYR A 1 89 ? -18.642 11.360 0.554 1.00 89.50 89 TYR A CA 1
ATOM 696 C C . TYR A 1 89 ? -19.413 10.127 0.085 1.00 89.50 89 TYR A C 1
ATOM 698 O O . TYR A 1 89 ? -19.780 10.013 -1.084 1.00 89.50 89 TYR A O 1
ATOM 706 N N . LEU A 1 90 ? -19.694 9.228 1.027 1.00 85.06 90 LEU A N 1
ATOM 707 C CA . LEU A 1 90 ? -20.593 8.086 0.858 1.00 85.06 90 LEU A CA 1
ATOM 708 C C . LEU A 1 90 ? -21.941 8.415 1.476 1.00 85.06 90 LEU A C 1
ATOM 710 O O . LEU A 1 90 ? -21.985 8.836 2.632 1.00 85.06 90 LEU A O 1
ATOM 714 N N . ASP A 1 91 ? -23.031 8.206 0.745 1.00 90.00 91 ASP A N 1
ATOM 715 C CA . ASP A 1 91 ? -24.384 8.430 1.255 1.00 90.00 91 ASP A CA 1
ATOM 716 C C . ASP A 1 91 ? -25.050 7.104 1.647 1.00 90.00 91 ASP A C 1
ATOM 718 O O . ASP A 1 91 ? -25.462 6.320 0.789 1.00 90.00 91 ASP A O 1
ATOM 722 N N . LYS A 1 92 ? -25.169 6.829 2.952 1.00 81.19 92 LYS A N 1
ATOM 723 C CA . LYS A 1 92 ? -25.809 5.599 3.449 1.00 81.19 92 LYS A CA 1
ATOM 724 C C . LYS A 1 92 ? -27.301 5.550 3.150 1.00 81.19 92 LYS A C 1
ATOM 726 O O . LYS A 1 92 ? -27.850 4.457 3.028 1.00 81.19 92 LYS A O 1
ATOM 731 N N . THR A 1 93 ? -27.940 6.705 2.978 1.00 90.12 93 THR A N 1
ATOM 732 C CA . THR A 1 93 ? -29.357 6.770 2.588 1.00 90.12 93 THR A CA 1
ATOM 733 C C . THR A 1 93 ? -29.566 6.308 1.143 1.00 90.12 93 THR A C 1
ATOM 735 O O . THR A 1 93 ? -30.655 5.880 0.772 1.00 90.12 93 THR A O 1
ATOM 738 N N . GLU A 1 94 ? -28.493 6.289 0.346 1.00 89.12 94 GLU A N 1
ATOM 739 C CA . GLU A 1 94 ? -28.480 5.835 -1.043 1.00 89.12 94 GLU A CA 1
ATOM 740 C C . GLU A 1 94 ? -27.538 4.644 -1.249 1.00 89.12 94 GLU A C 1
ATOM 742 O O . GLU A 1 94 ? -26.822 4.561 -2.244 1.00 89.12 94 GLU A O 1
ATOM 747 N N . SER A 1 95 ? -27.548 3.692 -0.308 1.00 83.81 95 SER A N 1
ATOM 748 C CA . SER A 1 95 ? -26.784 2.440 -0.426 1.00 83.81 95 SER A CA 1
ATOM 749 C C . SER A 1 95 ? -25.278 2.661 -0.635 1.00 83.81 95 SER A C 1
ATOM 751 O O . SER A 1 95 ? -24.660 1.970 -1.441 1.00 83.81 95 SER A O 1
ATOM 753 N N . LEU A 1 96 ? -24.700 3.617 0.106 1.00 77.94 96 LEU A N 1
ATOM 754 C CA . LEU A 1 96 ? -23.278 3.992 0.063 1.00 77.94 96 LEU A CA 1
ATOM 755 C C . LEU A 1 96 ? -22.829 4.571 -1.290 1.00 77.94 96 LEU A C 1
ATOM 757 O O . LEU A 1 96 ? -21.674 4.439 -1.676 1.00 77.94 96 LEU A O 1
ATOM 761 N N . ALA A 1 97 ? -23.716 5.254 -2.019 1.00 77.12 97 ALA A N 1
ATOM 762 C CA . ALA A 1 97 ? -23.330 5.924 -3.257 1.00 77.12 97 ALA A CA 1
ATOM 763 C C . ALA A 1 97 ? -22.229 6.974 -3.013 1.00 77.12 97 ALA A C 1
ATOM 765 O O . ALA A 1 97 ? -22.400 7.886 -2.197 1.00 77.12 97 ALA A O 1
ATOM 766 N N . THR A 1 98 ? -21.126 6.876 -3.760 1.00 85.44 98 THR A N 1
ATOM 767 C CA . THR A 1 98 ? -20.053 7.877 -3.760 1.00 85.44 98 THR A CA 1
ATOM 768 C C . THR A 1 98 ? -20.496 9.134 -4.500 1.00 85.44 98 THR A C 1
ATOM 770 O O . THR A 1 98 ? -20.936 9.076 -5.652 1.00 85.44 98 THR A O 1
ATOM 773 N N . LYS A 1 99 ? -20.357 10.291 -3.857 1.00 90.44 99 LYS A N 1
ATOM 774 C CA . LYS A 1 99 ? -20.760 11.591 -4.394 1.00 90.44 99 LYS A CA 1
ATOM 775 C C . LYS A 1 99 ? -19.754 12.666 -4.017 1.00 90.44 99 LYS A C 1
ATOM 777 O O . LYS A 1 99 ? -18.997 12.527 -3.064 1.00 90.44 99 LYS A O 1
ATOM 782 N N . THR A 1 100 ? -19.791 13.773 -4.745 1.00 92.50 100 THR A N 1
ATOM 783 C CA . THR A 1 100 ? -19.004 14.964 -4.427 1.00 92.50 100 THR A CA 1
ATOM 784 C C . THR A 1 100 ? -19.924 16.037 -3.879 1.00 92.50 100 THR A C 1
ATOM 786 O O . THR A 1 100 ? -20.991 16.311 -4.433 1.00 92.50 100 THR A O 1
ATOM 789 N N . GLN A 1 101 ? -19.527 16.639 -2.767 1.00 94.62 101 GLN A N 1
ATOM 790 C CA . GLN A 1 101 ? -20.244 17.762 -2.189 1.00 94.62 101 GLN A CA 1
ATOM 791 C C . GLN A 1 101 ? -20.001 19.017 -3.022 1.00 94.62 101 GLN A C 1
ATOM 793 O O . GLN A 1 101 ? -18.874 19.308 -3.410 1.00 94.62 101 GLN A O 1
ATOM 798 N N . SER A 1 102 ? -21.073 19.760 -3.286 1.00 94.75 102 SER A N 1
ATOM 799 C CA . SER A 1 102 ? -21.020 21.040 -3.985 1.00 94.75 102 SER A CA 1
ATOM 800 C C . SER A 1 102 ? -21.536 22.131 -3.057 1.00 94.75 102 SER A C 1
ATOM 802 O O . SER A 1 102 ? -22.674 22.067 -2.587 1.00 94.75 102 SER A O 1
ATOM 804 N N . GLY A 1 103 ? -20.674 23.099 -2.763 1.00 94.06 103 GLY A N 1
ATOM 805 C CA . GLY A 1 103 ? -20.903 24.153 -1.787 1.00 94.06 103 GLY A CA 1
ATOM 806 C C . GLY A 1 103 ? -21.175 23.630 -0.375 1.00 94.06 103 GLY A C 1
ATOM 807 O O . GLY A 1 103 ? -20.920 22.470 -0.038 1.00 94.06 103 GLY A O 1
ATOM 808 N N . ASP A 1 104 ? -21.735 24.508 0.452 1.00 94.12 104 ASP A N 1
ATOM 809 C CA . ASP A 1 104 ? -22.095 24.189 1.830 1.00 94.12 104 ASP A CA 1
ATOM 810 C C . ASP A 1 104 ? -23.228 23.157 1.905 1.00 94.12 104 ASP A C 1
ATOM 812 O O . ASP A 1 104 ? -24.270 23.277 1.248 1.00 94.12 104 ASP A O 1
ATOM 816 N N . LEU A 1 105 ? -23.072 22.177 2.793 1.00 94.75 105 LEU A N 1
ATOM 817 C CA . LEU A 1 105 ? -24.103 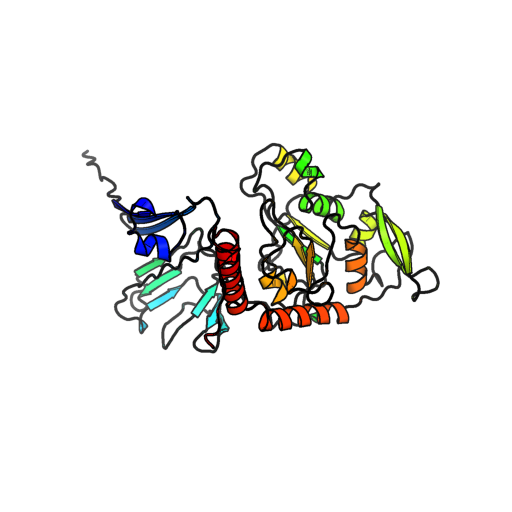21.185 3.064 1.00 94.75 105 LEU A CA 1
ATOM 818 C C . LEU A 1 105 ? -25.260 21.823 3.846 1.00 94.75 105 LEU A C 1
ATOM 820 O O . LEU A 1 105 ? -25.065 22.363 4.935 1.00 94.75 105 LEU A O 1
ATOM 824 N N . ALA A 1 106 ? -26.476 21.701 3.308 1.00 94.00 106 ALA A N 1
ATOM 825 C CA . ALA A 1 106 ? -27.717 21.885 4.057 1.00 94.00 106 ALA A CA 1
ATOM 826 C C . ALA A 1 106 ? -28.412 20.553 4.305 1.00 94.00 106 ALA A C 1
ATOM 828 O O . ALA A 1 106 ? -28.517 19.711 3.412 1.00 94.00 106 ALA A O 1
ATOM 829 N N . LEU A 1 107 ? -28.961 20.422 5.507 1.00 92.62 107 LEU A N 1
ATOM 830 C CA . LEU A 1 107 ? -29.708 19.254 5.949 1.00 92.62 107 LEU A CA 1
ATOM 831 C C . LEU A 1 107 ? -31.194 19.480 5.646 1.00 92.62 107 LEU A C 1
ATOM 833 O O . LEU A 1 107 ? -31.945 20.004 6.463 1.00 92.62 107 LEU A O 1
ATOM 837 N N . THR A 1 108 ? -31.597 19.145 4.420 1.00 90.31 108 THR A N 1
ATOM 838 C CA . THR A 1 108 ? -32.978 19.331 3.922 1.00 90.31 108 THR A CA 1
ATOM 839 C C . THR A 1 108 ? -33.825 18.057 3.979 1.00 90.31 108 THR A C 1
ATOM 841 O O . THR A 1 108 ? -35.012 18.090 3.665 1.00 90.31 108 THR A O 1
ATOM 844 N N . GLY A 1 109 ? -33.231 16.945 4.408 1.00 91.44 109 GLY A N 1
ATOM 845 C CA . GLY A 1 109 ? -33.865 15.640 4.551 1.00 91.44 109 GLY A CA 1
ATOM 846 C C . GLY A 1 109 ? -32.994 14.699 5.379 1.00 91.44 109 GLY A C 1
ATOM 847 O O . GLY A 1 109 ? -31.988 15.125 5.957 1.00 91.44 109 GLY A O 1
ATOM 848 N N . GLU A 1 110 ? -33.376 13.422 5.432 1.00 92.88 110 GLU A N 1
ATOM 849 C CA . GLU A 1 110 ? -32.554 12.381 6.055 1.00 92.88 110 GLU A CA 1
ATOM 850 C C . GLU A 1 110 ? -31.147 12.401 5.445 1.00 92.88 110 GLU A C 1
ATOM 852 O O . GLU A 1 110 ? -30.984 12.452 4.229 1.00 92.88 110 GLU A O 1
ATOM 857 N N . THR A 1 111 ? -30.127 12.462 6.297 1.00 92.50 111 THR A N 1
ATOM 858 C CA . THR A 1 111 ? -28.732 12.590 5.876 1.00 92.50 111 THR A CA 1
ATOM 859 C C . THR A 1 111 ? -27.884 11.693 6.761 1.00 92.50 111 THR A C 1
ATOM 861 O O . THR A 1 111 ? -27.760 11.942 7.958 1.00 92.50 111 THR A O 1
ATOM 864 N N . ASP A 1 112 ? -27.270 10.679 6.161 1.00 91.50 112 ASP A N 1
ATOM 865 C CA . ASP A 1 112 ? -26.258 9.837 6.795 1.00 91.50 112 ASP A CA 1
ATOM 866 C C . ASP A 1 112 ? -25.098 9.697 5.810 1.00 91.50 112 ASP A C 1
ATOM 868 O O . ASP A 1 112 ? -25.155 8.923 4.853 1.00 91.50 112 ASP A O 1
ATOM 872 N N . ARG A 1 113 ? -24.080 10.544 5.991 1.00 91.31 113 ARG A N 1
ATOM 873 C CA . ARG A 1 113 ? -22.981 10.710 5.039 1.00 91.31 113 ARG A CA 1
ATOM 874 C C . ARG A 1 113 ? -21.632 10.565 5.716 1.00 91.31 113 ARG A C 1
ATOM 876 O O . ARG A 1 113 ? -21.387 11.174 6.756 1.00 91.31 113 ARG A O 1
ATOM 883 N N . ILE A 1 114 ? -20.747 9.802 5.086 1.00 88.31 114 ILE A N 1
ATOM 884 C CA . ILE A 1 114 ? -19.354 9.632 5.506 1.00 88.31 114 ILE A CA 1
ATOM 885 C C . ILE A 1 114 ? -18.496 10.497 4.589 1.00 88.31 114 ILE A C 1
ATOM 887 O O . ILE A 1 114 ? -18.413 10.211 3.401 1.00 88.31 114 ILE A O 1
ATOM 891 N N . TYR A 1 115 ? -17.889 11.556 5.120 1.00 87.19 115 TYR A N 1
ATOM 892 C CA . TYR A 1 115 ? -17.067 12.492 4.348 1.00 87.19 115 TYR A CA 1
ATOM 893 C C . TYR A 1 115 ? -15.575 12.175 4.466 1.00 87.19 115 TYR A C 1
ATOM 895 O O . TYR A 1 115 ? -15.105 11.873 5.559 1.00 87.19 115 TYR A O 1
ATOM 903 N N . THR A 1 116 ? -14.833 12.383 3.375 1.00 77.94 116 THR A N 1
ATOM 904 C CA . THR A 1 116 ? -13.363 12.469 3.363 1.00 77.94 116 THR A CA 1
ATOM 905 C C . THR A 1 116 ? -12.959 13.890 2.942 1.00 77.94 116 THR A C 1
ATOM 907 O O . THR A 1 116 ? -12.957 14.202 1.747 1.00 77.94 116 THR A O 1
ATOM 910 N N . PRO A 1 117 ? -12.685 14.804 3.895 1.00 75.31 117 PRO A N 1
ATOM 911 C CA . PRO A 1 117 ? -12.384 16.203 3.587 1.00 75.31 117 PRO A CA 1
ATOM 912 C C . PRO A 1 117 ? -11.099 16.360 2.758 1.00 75.31 117 PRO A C 1
ATOM 914 O O . PRO A 1 117 ? -10.079 15.756 3.082 1.00 75.31 117 PRO A O 1
ATOM 917 N N . LEU A 1 118 ? -11.112 17.236 1.743 1.00 71.00 118 LEU A N 1
ATOM 918 C CA . LEU A 1 118 ? -9.986 17.422 0.807 1.00 71.00 118 LEU A CA 1
ATOM 919 C C . LEU A 1 118 ? -8.661 17.836 1.470 1.00 71.00 118 LEU A C 1
ATOM 921 O O . LEU A 1 118 ? -7.598 17.515 0.952 1.00 71.00 118 LEU A O 1
ATOM 925 N N . GLY A 1 119 ? -8.702 18.547 2.600 1.00 69.31 119 GLY A N 1
ATOM 926 C CA . GLY A 1 119 ? -7.494 18.929 3.346 1.00 69.31 119 GLY A CA 1
ATOM 927 C C . GLY A 1 119 ? -7.201 18.052 4.566 1.00 69.31 119 GLY A C 1
ATOM 928 O O . GLY A 1 119 ? -6.434 18.457 5.440 1.00 69.31 119 GLY A O 1
ATOM 929 N N . GLY A 1 120 ? -7.821 16.871 4.648 1.00 72.44 120 GLY A N 1
ATOM 930 C CA . GLY A 1 120 ? -7.620 15.914 5.732 1.00 72.44 120 GLY A CA 1
ATOM 931 C C . GLY A 1 120 ? -8.311 16.296 7.052 1.00 72.44 120 GLY A C 1
ATOM 932 O O . GLY A 1 120 ? -9.047 17.286 7.126 1.00 72.44 120 GLY A O 1
ATOM 933 N N . PRO A 1 121 ? -8.078 15.524 8.131 1.00 69.88 121 PRO A N 1
ATOM 934 C CA . PRO A 1 121 ? -8.807 15.655 9.399 1.00 69.88 121 PRO A CA 1
ATOM 935 C C . PRO A 1 121 ? -8.583 16.998 10.118 1.00 69.88 121 PRO A C 1
ATOM 937 O O . PRO A 1 121 ? -9.413 17.408 10.935 1.00 69.88 121 PRO A O 1
ATOM 940 N N . LYS A 1 122 ? -7.493 17.707 9.786 1.00 76.44 122 LYS A N 1
ATOM 941 C CA . LYS A 1 122 ? -7.099 18.984 10.401 1.00 76.44 122 LYS A CA 1
ATOM 942 C C . LYS A 1 122 ? -7.826 20.201 9.827 1.00 76.44 122 LYS A C 1
ATOM 944 O O . LYS A 1 122 ? -7.798 21.263 10.453 1.00 76.44 122 LYS A O 1
ATOM 949 N N . VAL A 1 123 ? -8.485 20.083 8.671 1.00 83.62 123 VAL A N 1
ATOM 950 C CA . VAL A 1 123 ? -9.281 21.193 8.130 1.00 83.62 123 VAL A CA 1
ATOM 951 C C . VAL A 1 123 ? -10.552 21.366 8.961 1.00 83.62 123 VAL A C 1
ATOM 953 O O . VAL A 1 123 ? -11.324 20.416 9.094 1.00 83.62 123 VAL A O 1
ATOM 956 N N . PRO A 1 124 ? -10.807 22.566 9.521 1.00 89.06 124 PRO A N 1
ATOM 957 C CA . PRO A 1 124 ? -11.976 22.765 10.356 1.00 89.06 124 PRO A CA 1
ATOM 958 C C . PRO A 1 124 ? -13.280 22.678 9.559 1.00 89.06 124 PRO A C 1
ATOM 960 O O . PRO A 1 124 ? -13.500 23.465 8.633 1.00 89.06 124 PRO A O 1
ATOM 963 N N . ILE A 1 125 ? -14.187 21.804 9.991 1.00 91.75 125 ILE A N 1
ATOM 964 C CA . ILE A 1 125 ? -15.586 21.831 9.560 1.00 91.75 125 ILE A CA 1
ATOM 965 C C . ILE A 1 125 ? -16.309 22.887 10.382 1.00 91.75 125 ILE A C 1
ATOM 967 O O . ILE A 1 125 ? -16.216 22.917 11.613 1.00 91.75 125 ILE A O 1
ATOM 971 N N . VAL A 1 126 ? -17.008 23.791 9.705 1.00 94.31 126 VAL A N 1
ATOM 972 C CA . VAL A 1 126 ? -17.682 24.915 10.355 1.00 94.31 126 VAL A CA 1
ATOM 973 C C . VAL A 1 126 ? -19.183 24.741 10.229 1.00 94.31 126 VAL A C 1
ATOM 975 O O . VAL A 1 126 ? -19.700 24.580 9.130 1.00 94.31 126 VAL A O 1
ATOM 978 N N . VAL A 1 127 ? -19.873 24.803 11.367 1.00 95.06 127 VAL A N 1
ATOM 979 C CA . VAL A 1 127 ? -21.337 24.823 11.430 1.00 95.06 127 VAL A CA 1
ATOM 980 C C . VAL A 1 127 ? -21.770 26.261 11.668 1.00 95.06 127 VAL A C 1
ATOM 982 O O . VAL A 1 127 ? -21.371 26.871 12.668 1.00 95.06 127 VAL A O 1
ATOM 985 N N . SER A 1 128 ? -22.575 26.811 10.770 1.00 95.44 128 SER A N 1
ATOM 986 C CA . SER A 1 128 ? -23.087 28.179 10.847 1.00 95.44 128 SER A CA 1
ATOM 987 C C . SER A 1 128 ? -24.609 28.215 10.767 1.00 95.44 128 SER A C 1
ATOM 989 O O . SER A 1 128 ? -25.252 27.328 10.209 1.00 95.44 128 SER A O 1
ATOM 991 N N . ASP A 1 129 ? -25.187 29.256 11.356 1.00 92.81 129 ASP A N 1
ATOM 992 C CA . ASP A 1 129 ? -26.589 29.608 11.176 1.00 92.81 129 ASP A CA 1
ATOM 993 C C . ASP A 1 129 ? -26.767 30.302 9.818 1.00 92.81 129 ASP A C 1
ATOM 995 O O . ASP A 1 129 ? -26.125 31.317 9.545 1.00 92.81 129 ASP A O 1
ATOM 999 N N . ASN A 1 130 ? -27.628 29.758 8.959 1.00 88.25 130 ASN A N 1
ATOM 1000 C CA . ASN A 1 130 ? -27.810 30.225 7.585 1.00 88.25 130 ASN A CA 1
ATOM 1001 C C . ASN A 1 130 ? -28.433 31.628 7.517 1.00 88.25 130 ASN A C 1
ATOM 1003 O O . ASN A 1 130 ? -28.116 32.396 6.615 1.00 88.25 130 ASN A O 1
ATOM 1007 N N . ALA A 1 131 ? -29.329 31.964 8.450 1.00 82.62 131 ALA A N 1
ATOM 1008 C CA . ALA A 1 131 ? -30.060 33.229 8.427 1.00 82.62 131 ALA A CA 1
ATOM 1009 C C . ALA A 1 131 ? -29.186 34.413 8.864 1.00 82.62 131 ALA A C 1
ATOM 1011 O O . ALA A 1 131 ? -29.255 35.493 8.280 1.00 82.62 131 ALA A O 1
ATOM 1012 N N . SER A 1 132 ? -28.363 34.214 9.892 1.00 85.19 132 SER A N 1
ATOM 1013 C CA . SER A 1 132 ? -27.494 35.251 10.457 1.00 85.19 132 SER A CA 1
ATOM 1014 C C . SER A 1 132 ? -26.051 35.198 9.952 1.00 85.19 132 SER A C 1
ATOM 1016 O O . SER A 1 132 ? -25.292 36.136 10.193 1.00 85.19 132 SER A O 1
ATOM 1018 N N . GLY A 1 133 ? -25.638 34.100 9.309 1.00 84.50 133 GLY A N 1
ATOM 1019 C CA . GLY A 1 133 ? -24.243 33.826 8.945 1.00 84.50 133 GLY A CA 1
ATOM 1020 C C . GLY A 1 133 ? -23.334 33.573 10.153 1.00 84.50 133 GLY A C 1
ATOM 1021 O O . GLY A 1 133 ? -22.112 33.471 10.018 1.00 84.50 133 GLY A O 1
ATOM 1022 N N . ARG A 1 134 ? -23.899 33.494 11.364 1.00 91.38 134 ARG A N 1
ATOM 1023 C CA . ARG A 1 134 ? -23.134 33.341 12.599 1.00 91.38 134 ARG A CA 1
ATOM 1024 C C . ARG A 1 134 ? -22.537 31.941 12.675 1.00 91.38 134 ARG A C 1
ATOM 1026 O O . ARG A 1 134 ? -23.255 30.945 12.664 1.00 91.38 134 ARG A O 1
ATOM 1033 N N . LYS A 1 135 ? -21.221 31.865 12.870 1.00 93.12 135 LYS A N 1
ATOM 1034 C CA . LYS A 1 135 ? -20.527 30.619 13.212 1.00 93.12 135 LYS A CA 1
ATOM 1035 C C . LYS A 1 135 ? -20.985 30.113 14.584 1.00 93.12 135 LYS A C 1
ATOM 1037 O O . LYS A 1 135 ? -20.854 30.824 15.581 1.00 93.12 135 LYS A O 1
ATOM 1042 N N . LEU A 1 136 ? -21.516 28.893 14.618 1.00 93.25 136 LEU A N 1
ATOM 1043 C CA . LEU A 1 136 ? -21.957 28.212 15.834 1.00 93.25 136 LEU A CA 1
ATOM 1044 C C . LEU A 1 136 ? -20.834 27.339 16.395 1.00 93.25 136 LEU A C 1
ATOM 1046 O O . LEU A 1 136 ? -20.493 27.459 17.569 1.00 93.25 136 LEU A O 1
ATOM 1050 N N . TYR A 1 137 ? -20.226 26.512 15.539 1.00 94.19 137 TYR A N 1
ATOM 1051 C CA . TYR A 1 137 ? -19.186 25.559 15.921 1.00 94.19 137 TYR A CA 1
ATOM 1052 C C . TYR A 1 137 ? -18.060 25.504 14.882 1.00 94.19 137 TYR A C 1
ATOM 1054 O O . TYR A 1 137 ? -18.260 25.779 13.699 1.00 94.19 137 TYR A O 1
ATOM 1062 N N . SER A 1 138 ? -16.861 25.143 15.337 1.00 92.38 138 SER A N 1
ATOM 1063 C CA . SER A 1 138 ? -15.721 24.750 14.505 1.00 92.38 138 SER A CA 1
ATOM 1064 C C . SER A 1 138 ? -15.221 23.419 15.030 1.00 92.38 138 SER A C 1
ATOM 1066 O O . SER A 1 138 ? -14.951 23.327 16.225 1.00 92.38 138 SER A O 1
ATOM 1068 N N . LEU A 1 139 ? -15.084 22.422 14.167 1.00 89.94 139 LEU A N 1
ATOM 1069 C CA . LEU A 1 139 ? -14.617 21.097 14.548 1.00 89.94 139 LEU A CA 1
ATOM 1070 C C . LEU A 1 139 ? -13.345 20.773 13.785 1.00 89.94 139 LEU A C 1
ATOM 1072 O O . LEU A 1 139 ? -13.324 20.877 12.564 1.00 89.94 139 LEU A O 1
ATOM 1076 N N . THR A 1 140 ? -12.315 20.356 14.508 1.00 87.62 140 THR A N 1
ATOM 1077 C CA . THR A 1 140 ? -11.042 19.900 13.950 1.00 87.62 140 THR A CA 1
ATOM 1078 C C . THR A 1 140 ? -10.701 18.565 14.593 1.00 87.62 140 THR A C 1
ATOM 1080 O O . THR A 1 140 ? -10.920 18.395 15.793 1.00 87.62 140 THR A O 1
ATOM 1083 N N . ARG A 1 141 ? -10.177 17.624 13.805 1.00 84.56 141 ARG A N 1
ATOM 1084 C CA . ARG A 1 141 ? -9.685 16.332 14.287 1.00 84.56 141 ARG A CA 1
ATOM 1085 C C . ARG A 1 141 ? -8.166 16.289 14.157 1.00 84.56 141 ARG A C 1
ATOM 1087 O O . ARG A 1 141 ? -7.595 16.874 13.240 1.00 84.56 141 ARG A O 1
ATOM 1094 N N . ASP A 1 142 ? -7.520 15.586 15.071 1.00 78.69 142 ASP A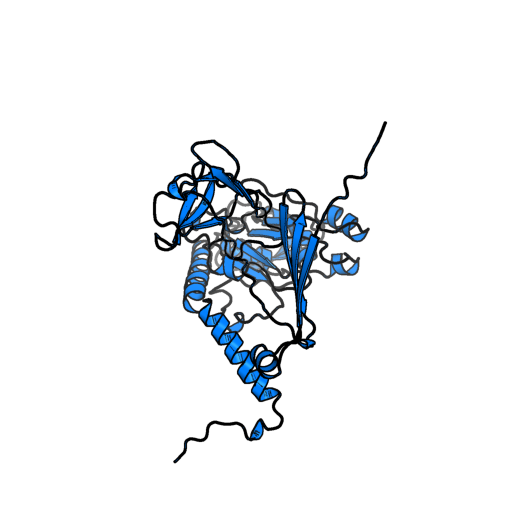 N 1
ATOM 1095 C CA . ASP A 1 142 ? -6.084 15.330 15.031 1.00 78.69 142 ASP A CA 1
ATOM 1096 C C . ASP A 1 142 ? -5.842 13.876 15.430 1.00 78.69 142 ASP A C 1
ATOM 1098 O O . ASP A 1 142 ? -6.517 13.378 16.331 1.00 78.69 142 ASP A O 1
ATOM 1102 N N . ASN A 1 143 ? -4.917 13.206 14.740 1.00 71.25 143 ASN A N 1
ATOM 1103 C CA . ASN A 1 143 ? -4.558 11.804 14.978 1.00 71.25 143 ASN A CA 1
ATOM 1104 C C . ASN A 1 143 ? -5.755 10.817 14.960 1.00 71.25 143 ASN A C 1
ATOM 1106 O O . ASN A 1 143 ? -5.821 9.884 15.758 1.00 71.25 143 ASN A O 1
ATOM 1110 N N . LEU A 1 144 ? -6.727 11.065 14.074 1.00 68.44 144 LEU A N 1
ATOM 1111 C CA . LEU A 1 144 ? -7.932 10.255 13.851 1.00 68.44 144 LEU A CA 1
ATOM 1112 C C . LEU A 1 144 ? -8.197 10.165 12.341 1.00 68.44 144 LEU A C 1
ATOM 1114 O O . LEU A 1 144 ? -9.136 10.788 11.832 1.00 68.44 144 LEU A O 1
ATOM 1118 N N . ASP A 1 145 ? -7.323 9.457 11.628 1.00 59.50 145 ASP A N 1
ATOM 1119 C CA . ASP A 1 145 ? -7.422 9.293 10.177 1.00 59.50 145 ASP A CA 1
ATOM 1120 C C . ASP A 1 145 ? -8.628 8.422 9.789 1.00 59.50 145 ASP A C 1
ATOM 1122 O O . ASP A 1 145 ? -9.012 7.491 10.504 1.00 59.50 145 ASP A O 1
ATOM 1126 N N . ASP A 1 146 ? -9.255 8.748 8.656 1.00 56.41 146 ASP A N 1
ATOM 1127 C CA . ASP A 1 146 ? -10.427 8.023 8.166 1.00 56.41 146 ASP A CA 1
ATOM 1128 C C . ASP A 1 146 ? -10.015 6.603 7.733 1.00 56.41 146 ASP A C 1
ATOM 1130 O O . ASP A 1 146 ? -9.135 6.420 6.891 1.00 56.41 146 ASP A O 1
ATOM 1134 N N . THR A 1 147 ? -10.652 5.583 8.314 1.00 43.34 147 THR A N 1
ATOM 1135 C CA . THR A 1 147 ? -10.254 4.170 8.169 1.00 43.34 147 THR A CA 1
ATOM 1136 C C . THR A 1 147 ? -10.788 3.473 6.916 1.00 43.34 147 THR A C 1
ATOM 1138 O O . THR A 1 147 ? -10.421 2.330 6.678 1.00 43.34 147 THR A O 1
ATOM 1141 N N . ASP A 1 148 ? -11.573 4.142 6.068 1.00 43.41 148 ASP A N 1
ATOM 1142 C CA . ASP A 1 148 ? -12.192 3.529 4.884 1.00 43.41 148 ASP A CA 1
ATOM 1143 C C . ASP A 1 148 ? -12.298 4.526 3.713 1.00 43.41 148 ASP A C 1
ATOM 1145 O O . ASP A 1 148 ? -13.376 5.019 3.383 1.00 43.41 148 ASP A O 1
ATOM 1149 N N . SER A 1 149 ? -11.183 4.828 3.036 1.00 43.28 149 SER A N 1
ATOM 1150 C CA . SER A 1 149 ? -11.289 5.336 1.657 1.00 43.28 149 SER A CA 1
ATOM 1151 C C . SER A 1 149 ? -11.656 4.155 0.760 1.00 43.28 149 SER A C 1
ATOM 1153 O O . SER A 1 149 ? -10.829 3.263 0.534 1.00 43.28 149 SER A O 1
ATOM 1155 N N . GLU A 1 150 ? -12.924 4.119 0.332 1.00 46.91 150 GLU A N 1
ATOM 1156 C CA . GLU A 1 150 ? -13.492 3.033 -0.465 1.00 46.91 150 GLU A CA 1
ATOM 1157 C C . GLU A 1 150 ? -12.580 2.625 -1.616 1.00 46.91 150 GLU A C 1
ATOM 1159 O O . GLU A 1 150 ? -11.951 3.439 -2.295 1.00 46.91 150 GLU A O 1
ATOM 1164 N N . ALA A 1 151 ? -12.541 1.318 -1.841 1.00 50.69 151 ALA A N 1
ATOM 1165 C CA . ALA A 1 151 ? -11.904 0.747 -2.999 1.00 50.69 151 ALA A CA 1
ATOM 1166 C C . ALA A 1 151 ? -12.438 1.404 -4.282 1.00 50.69 151 ALA A C 1
ATOM 1168 O O . ALA A 1 151 ? -13.642 1.400 -4.529 1.00 50.69 151 ALA A O 1
ATOM 1169 N N . ASP A 1 152 ? -11.516 1.916 -5.103 1.00 58.84 152 ASP A N 1
ATOM 1170 C CA . ASP A 1 152 ? -11.721 2.465 -6.450 1.00 58.84 152 ASP A CA 1
ATOM 1171 C C . ASP A 1 152 ? -12.303 1.398 -7.407 1.00 58.84 152 ASP A C 1
ATOM 1173 O O . ASP A 1 152 ? -11.628 0.874 -8.300 1.00 58.84 152 ASP A O 1
ATOM 1177 N N . SER A 1 153 ? -13.546 0.986 -7.154 1.00 53.12 153 SER A N 1
ATOM 1178 C CA . SER A 1 153 ? -14.223 -0.148 -7.785 1.00 53.12 153 SER A CA 1
ATOM 1179 C C . SER A 1 153 ? -14.778 0.201 -9.170 1.00 53.12 153 SER A C 1
ATOM 1181 O O . SER A 1 153 ? -14.951 -0.706 -9.993 1.00 53.12 153 SER A O 1
ATOM 1183 N N . ASN A 1 154 ? -14.961 1.501 -9.443 1.00 56.47 154 ASN A N 1
ATOM 1184 C CA . ASN A 1 154 ? -15.568 2.045 -10.660 1.00 56.47 154 ASN A CA 1
ATOM 1185 C C . ASN A 1 154 ? -14.569 2.470 -11.752 1.00 56.47 154 ASN A C 1
ATOM 1187 O O . ASN A 1 154 ? -14.975 2.594 -12.910 1.00 56.47 154 ASN A O 1
ATOM 1191 N N . ARG A 1 155 ? -13.275 2.678 -11.459 1.00 70.69 155 ARG A N 1
ATOM 1192 C CA . ARG A 1 155 ? -12.295 3.043 -12.502 1.00 70.69 155 ARG A CA 1
ATOM 1193 C C . ARG A 1 155 ? -11.903 1.820 -13.336 1.00 70.69 155 ARG A C 1
ATOM 1195 O O . ARG A 1 155 ? -11.376 0.832 -12.808 1.00 70.69 155 ARG A O 1
ATOM 1202 N N . ASP A 1 156 ? -12.126 1.896 -14.651 1.00 79.19 156 ASP A N 1
ATOM 1203 C CA . ASP A 1 156 ? -11.755 0.826 -15.584 1.00 79.19 156 ASP A CA 1
ATOM 1204 C C . ASP A 1 156 ? -10.240 0.580 -15.558 1.00 79.19 156 ASP A C 1
ATOM 1206 O O . ASP A 1 156 ? -9.419 1.497 -15.556 1.00 79.19 156 ASP A O 1
ATOM 1210 N N . PHE A 1 157 ? -9.853 -0.694 -15.587 1.00 86.12 157 PHE A N 1
ATOM 1211 C CA . PHE A 1 157 ? -8.456 -1.121 -15.585 1.00 86.12 157 PHE A CA 1
ATOM 1212 C C . PHE A 1 157 ? -7.650 -0.476 -16.722 1.00 86.12 157 PHE A C 1
ATOM 1214 O O . PHE A 1 157 ? -6.475 -0.138 -16.566 1.00 86.12 157 PHE A O 1
ATOM 1221 N N . LYS A 1 158 ? -8.290 -0.275 -17.882 1.00 83.38 158 LYS A N 1
ATOM 1222 C CA . LYS A 1 158 ? -7.638 0.310 -19.058 1.00 83.38 158 LYS A CA 1
ATOM 1223 C C . LYS A 1 158 ? -7.270 1.777 -18.860 1.00 83.38 158 LYS A C 1
ATOM 1225 O O . LYS A 1 158 ? -6.242 2.183 -19.396 1.00 83.38 158 LYS A O 1
ATOM 1230 N N . THR A 1 159 ? -8.061 2.535 -18.099 1.00 86.19 159 THR A N 1
ATOM 1231 C CA . THR A 1 159 ? -7.845 3.974 -17.874 1.00 86.19 159 THR A CA 1
ATOM 1232 C C . THR A 1 159 ? -6.858 4.258 -16.744 1.00 86.19 159 THR A C 1
ATOM 1234 O O . THR A 1 159 ? -6.442 5.400 -16.581 1.00 86.19 159 THR A O 1
ATOM 1237 N N . ARG A 1 160 ? -6.473 3.241 -15.960 1.00 90.31 160 ARG A N 1
ATOM 1238 C CA . ARG A 1 160 ? -5.426 3.362 -14.937 1.00 90.31 160 ARG A CA 1
ATOM 1239 C C . ARG A 1 160 ? -4.056 3.584 -15.575 1.00 90.31 160 ARG A C 1
ATOM 1241 O O . ARG A 1 160 ? -3.764 3.056 -16.651 1.00 90.31 160 ARG A O 1
ATOM 1248 N N . ILE A 1 161 ? -3.206 4.323 -14.869 1.00 93.50 161 ILE A N 1
ATOM 1249 C CA . ILE A 1 161 ? -1.841 4.636 -15.290 1.00 93.50 161 ILE A CA 1
ATOM 1250 C C . ILE A 1 161 ? -1.019 3.342 -15.320 1.00 93.50 161 ILE A C 1
ATOM 1252 O O . ILE A 1 161 ? -0.905 2.641 -14.314 1.00 93.50 161 ILE A O 1
ATOM 1256 N N . ASP A 1 162 ? -0.434 3.023 -16.474 1.00 94.38 162 ASP A N 1
ATOM 1257 C CA . ASP A 1 162 ? 0.338 1.796 -16.709 1.00 94.38 162 ASP A CA 1
ATOM 1258 C C . ASP A 1 162 ? 1.760 1.881 -16.131 1.00 94.38 162 ASP A C 1
ATOM 1260 O O . ASP A 1 162 ? 2.749 1.855 -16.860 1.00 94.38 162 ASP A O 1
ATOM 1264 N N . LYS A 1 163 ? 1.860 2.048 -14.808 1.00 96.75 163 LYS A N 1
ATOM 1265 C CA . LYS A 1 163 ? 3.118 2.067 -14.049 1.00 96.75 163 LYS A CA 1
ATOM 1266 C C . LYS A 1 163 ? 3.010 1.216 -12.787 1.00 96.75 163 LYS A C 1
ATOM 1268 O O . LYS A 1 163 ? 1.914 1.063 -12.241 1.00 96.75 163 LYS A O 1
ATOM 1273 N N . LEU A 1 164 ? 4.146 0.693 -12.325 1.00 97.94 164 LEU A N 1
ATOM 1274 C CA . LEU A 1 164 ? 4.280 0.134 -10.980 1.00 97.94 164 LEU A CA 1
ATOM 1275 C C . LEU A 1 164 ? 4.533 1.261 -9.992 1.00 97.94 164 LEU A C 1
ATOM 1277 O O . LEU A 1 164 ? 5.582 1.898 -10.048 1.00 97.94 164 LEU A O 1
ATOM 1281 N N . HIS A 1 165 ? 3.581 1.482 -9.096 1.00 96.06 165 HIS A N 1
ATOM 1282 C CA . HIS A 1 165 ? 3.616 2.591 -8.163 1.00 96.06 165 HIS A CA 1
ATOM 1283 C C . HIS A 1 165 ? 3.936 2.151 -6.736 1.00 96.06 165 HIS A C 1
ATOM 1285 O O . HIS A 1 165 ? 3.379 1.172 -6.235 1.00 96.06 165 HIS A O 1
ATOM 1291 N N . TRP A 1 166 ? 4.793 2.931 -6.077 1.00 94.75 166 TRP A N 1
ATOM 1292 C CA . TRP A 1 166 ? 5.001 2.905 -4.633 1.00 94.75 166 TRP A CA 1
ATOM 1293 C C . TRP A 1 166 ? 5.375 4.297 -4.117 1.00 94.75 166 TRP A C 1
ATOM 1295 O O . TRP A 1 166 ? 6.228 4.979 -4.699 1.00 94.75 166 TRP A O 1
ATOM 1305 N N . ARG A 1 167 ? 4.769 4.689 -2.997 1.00 90.69 167 ARG A N 1
ATOM 1306 C CA . ARG A 1 167 ? 5.181 5.814 -2.156 1.00 90.69 167 ARG A CA 1
ATOM 1307 C C . ARG A 1 167 ? 5.135 5.373 -0.703 1.00 90.69 167 ARG A C 1
ATOM 1309 O O . ARG A 1 167 ? 4.185 4.701 -0.302 1.00 90.69 167 ARG A O 1
ATOM 1316 N N . GLY A 1 168 ? 6.150 5.746 0.060 1.00 85.00 168 GLY A N 1
ATOM 1317 C CA . GLY A 1 168 ? 6.228 5.444 1.480 1.00 85.00 168 GLY A CA 1
ATOM 1318 C C . GLY A 1 168 ? 7.165 6.391 2.205 1.00 85.00 168 GLY A C 1
ATOM 1319 O O . GLY A 1 168 ? 7.977 7.083 1.585 1.00 85.00 168 GLY A O 1
ATOM 1320 N N . GLU A 1 169 ? 7.026 6.409 3.522 1.00 86.25 169 GLU A N 1
ATOM 1321 C CA . GLU A 1 169 ? 7.801 7.259 4.417 1.00 86.25 169 GLU A CA 1
ATOM 1322 C C . GLU A 1 169 ? 9.046 6.516 4.911 1.00 86.25 169 GLU A C 1
ATOM 1324 O O . GLU A 1 169 ? 9.007 5.299 5.125 1.00 86.25 169 GLU A O 1
ATOM 1329 N N . LEU A 1 170 ? 10.145 7.247 5.107 1.00 85.06 170 LEU A N 1
ATOM 1330 C CA . LEU A 1 170 ? 11.372 6.734 5.723 1.00 85.06 170 LEU A CA 1
ATOM 1331 C C . LEU A 1 170 ? 11.735 7.554 6.965 1.00 85.06 170 LEU A C 1
ATOM 1333 O O . LEU A 1 170 ? 11.490 8.753 7.011 1.00 85.06 170 LEU A O 1
ATOM 1337 N N . GLY A 1 171 ? 12.378 6.929 7.951 1.00 73.81 171 GLY A N 1
ATOM 1338 C CA . GLY A 1 171 ? 12.795 7.620 9.179 1.00 73.81 171 GLY A CA 1
ATOM 1339 C C . GLY A 1 171 ? 11.830 7.487 10.358 1.00 73.81 171 GLY A C 1
ATOM 1340 O O . GLY A 1 171 ? 12.001 8.185 11.352 1.00 73.81 171 GLY A O 1
ATOM 1341 N N . GLU A 1 172 ? 10.862 6.562 10.293 1.00 73.81 172 GLU A N 1
ATOM 1342 C CA . GLU A 1 172 ? 10.094 6.133 11.478 1.00 73.81 172 GLU A CA 1
ATOM 1343 C C . GLU A 1 172 ? 11.026 5.574 12.576 1.00 73.81 172 GLU A C 1
ATOM 1345 O O . GLU A 1 172 ? 10.739 5.689 13.768 1.00 73.81 172 GLU A O 1
ATOM 1350 N N . GLN A 1 173 ? 12.166 5.000 12.175 1.00 75.50 173 GLN A N 1
ATOM 1351 C CA . GLN A 1 173 ? 13.267 4.595 13.045 1.00 75.50 173 GLN A CA 1
ATOM 1352 C C . GLN A 1 173 ? 14.577 5.274 12.629 1.00 75.50 173 GLN A C 1
ATOM 1354 O O . GLN A 1 173 ? 14.739 5.707 11.487 1.00 75.50 173 GLN A O 1
ATOM 1359 N N . VAL A 1 174 ? 15.537 5.321 13.561 1.00 81.25 174 VAL A N 1
ATOM 1360 C CA . VAL A 1 174 ? 16.894 5.828 13.306 1.00 81.25 174 VAL A CA 1
ATOM 1361 C C . VAL A 1 174 ? 17.526 5.050 12.154 1.00 81.25 174 VAL A C 1
ATOM 1363 O O . VAL A 1 174 ? 17.665 3.824 12.216 1.00 81.25 174 VAL A O 1
ATOM 1366 N N . ILE A 1 175 ? 17.959 5.770 11.121 1.00 83.31 175 ILE A N 1
ATOM 1367 C CA . ILE A 1 175 ? 18.552 5.162 9.932 1.00 83.31 175 ILE A CA 1
ATOM 1368 C C . ILE A 1 175 ? 20.031 4.883 10.209 1.00 83.31 175 ILE A C 1
ATOM 1370 O O . ILE A 1 175 ? 20.890 5.756 10.118 1.00 83.31 175 ILE A O 1
ATOM 1374 N N . SER A 1 176 ? 20.352 3.639 10.555 1.00 84.62 176 SER A N 1
ATOM 1375 C CA . SER A 1 176 ? 21.743 3.206 10.696 1.00 84.62 176 SER A CA 1
ATOM 1376 C C . SER A 1 176 ? 22.391 2.916 9.337 1.00 84.62 176 SER A C 1
ATOM 1378 O O . SER A 1 176 ? 21.713 2.703 8.329 1.00 84.62 176 SER A O 1
ATOM 1380 N N . HIS A 1 177 ? 23.725 2.841 9.314 1.00 84.56 177 HIS A N 1
ATOM 1381 C CA . HIS A 1 177 ? 24.464 2.399 8.129 1.00 84.56 177 HIS A CA 1
ATOM 1382 C C . HIS A 1 177 ? 24.005 1.009 7.659 1.00 84.56 177 HIS A C 1
ATOM 1384 O O . HIS A 1 177 ? 23.702 0.823 6.485 1.00 84.56 177 HIS A O 1
ATOM 1390 N N . ASP A 1 178 ? 23.847 0.058 8.584 1.00 84.56 178 ASP A N 1
ATOM 1391 C CA . ASP A 1 178 ? 23.367 -1.289 8.259 1.00 84.56 178 ASP A CA 1
ATOM 1392 C C . ASP A 1 178 ? 21.953 -1.266 7.667 1.00 84.56 178 ASP A C 1
ATOM 1394 O O . ASP A 1 178 ? 21.656 -2.020 6.742 1.00 84.56 178 ASP A O 1
ATOM 1398 N N . MET A 1 179 ? 21.077 -0.375 8.146 1.00 81.44 179 MET A N 1
ATOM 1399 C CA . MET A 1 179 ? 19.716 -0.241 7.626 1.00 81.44 179 MET A CA 1
ATOM 1400 C C . MET A 1 179 ? 19.696 0.274 6.182 1.00 81.44 179 MET A C 1
ATOM 1402 O O . MET A 1 179 ? 18.875 -0.191 5.388 1.00 81.44 179 MET A O 1
ATOM 1406 N N . LEU A 1 180 ? 20.605 1.182 5.806 1.00 81.81 180 LEU A N 1
ATOM 1407 C CA . LEU A 1 180 ? 20.743 1.659 4.420 1.00 81.81 180 LEU A CA 1
ATOM 1408 C C . LEU A 1 180 ? 21.049 0.516 3.437 1.00 81.81 180 LEU A C 1
ATOM 1410 O O . LEU A 1 180 ? 20.648 0.585 2.279 1.00 81.81 180 LEU A O 1
ATOM 1414 N N . HIS A 1 181 ? 21.688 -0.559 3.906 1.00 80.56 181 HIS A N 1
ATOM 1415 C CA . HIS A 1 181 ? 22.042 -1.723 3.087 1.00 80.56 181 HIS A CA 1
ATOM 1416 C C . HIS A 1 181 ? 21.088 -2.922 3.268 1.00 80.56 181 HIS A C 1
ATOM 1418 O O . HIS A 1 181 ? 20.878 -3.716 2.346 1.00 80.56 181 HIS A O 1
ATOM 1424 N N . GLY A 1 182 ? 20.502 -3.077 4.457 1.00 82.56 182 GLY A N 1
ATOM 1425 C CA . GLY A 1 182 ? 19.744 -4.261 4.868 1.00 82.56 182 GLY A CA 1
ATOM 1426 C C . GLY A 1 182 ? 18.224 -4.158 4.722 1.00 82.56 182 GLY A C 1
ATOM 1427 O O . GLY A 1 182 ? 17.559 -5.191 4.605 1.00 82.56 182 GLY A O 1
ATOM 1428 N N . ASN A 1 183 ? 17.654 -2.953 4.690 1.00 89.06 183 ASN A N 1
ATOM 1429 C CA . ASN A 1 183 ? 16.205 -2.760 4.579 1.00 89.06 183 ASN A CA 1
ATOM 1430 C C . ASN A 1 183 ? 15.722 -2.999 3.132 1.00 89.06 183 ASN A C 1
ATOM 1432 O O . ASN A 1 183 ? 16.344 -2.522 2.179 1.00 89.06 183 ASN A O 1
ATOM 1436 N N . HIS A 1 184 ? 14.618 -3.734 2.926 1.00 91.88 184 HIS A N 1
ATOM 1437 C CA . HIS A 1 184 ? 14.127 -4.005 1.564 1.00 91.88 184 HIS A CA 1
ATOM 1438 C C . HIS A 1 184 ? 13.612 -2.750 0.856 1.00 91.88 184 HIS A C 1
ATOM 1440 O O . HIS A 1 184 ? 13.818 -2.639 -0.348 1.00 91.88 184 HIS A O 1
ATOM 1446 N N . ARG A 1 185 ? 13.013 -1.779 1.558 1.00 92.94 185 ARG A N 1
ATOM 1447 C CA . ARG A 1 185 ? 12.557 -0.521 0.939 1.00 92.94 185 ARG A CA 1
ATOM 1448 C C . ARG A 1 185 ? 13.751 0.271 0.409 1.00 92.94 185 ARG A C 1
ATOM 1450 O O . ARG A 1 185 ? 13.731 0.712 -0.735 1.00 92.94 185 ARG A O 1
ATOM 1457 N N . HIS A 1 186 ? 14.826 0.355 1.193 1.00 92.38 186 HIS A N 1
ATOM 1458 C CA . HIS A 1 186 ? 16.077 1.004 0.784 1.00 92.38 186 HIS A CA 1
ATOM 1459 C C . HIS A 1 186 ? 16.732 0.300 -0.411 1.00 92.38 186 HIS A C 1
ATOM 1461 O O . HIS A 1 186 ? 17.101 0.959 -1.380 1.00 92.38 186 HIS A O 1
ATOM 1467 N N . ARG A 1 187 ? 16.806 -1.040 -0.403 1.00 92.31 187 ARG A N 1
ATOM 1468 C CA . ARG A 1 187 ? 17.321 -1.802 -1.555 1.00 92.31 187 ARG A CA 1
ATOM 1469 C C . ARG A 1 187 ? 16.503 -1.576 -2.821 1.00 92.31 187 ARG A C 1
ATOM 1471 O O . ARG A 1 187 ? 17.091 -1.401 -3.881 1.00 92.31 187 ARG A O 1
ATOM 1478 N N . LEU A 1 188 ? 15.173 -1.576 -2.718 1.00 95.31 188 LEU A N 1
ATOM 1479 C CA . LEU A 1 188 ? 14.294 -1.278 -3.847 1.00 95.31 188 LEU A CA 1
ATOM 1480 C C . LEU A 1 188 ? 14.558 0.131 -4.384 1.00 95.31 188 LEU A C 1
ATOM 1482 O O . LEU A 1 188 ? 14.705 0.305 -5.590 1.00 95.31 188 LEU A O 1
ATOM 1486 N N . LEU A 1 189 ? 14.607 1.128 -3.499 1.00 94.69 189 LEU A N 1
ATOM 1487 C CA . LEU A 1 189 ? 14.842 2.520 -3.874 1.00 94.69 189 LEU A CA 1
ATOM 1488 C C . LEU A 1 189 ? 16.196 2.690 -4.561 1.00 94.69 189 LEU A C 1
ATOM 1490 O O . LEU A 1 189 ? 16.247 3.301 -5.625 1.00 94.69 189 LEU A O 1
ATOM 1494 N N . HIS A 1 190 ? 17.258 2.087 -4.022 1.00 93.81 190 HIS A N 1
ATOM 1495 C CA . HIS A 1 190 ? 18.562 2.049 -4.678 1.00 93.81 190 HIS A CA 1
ATOM 1496 C C . HIS A 1 190 ? 18.456 1.389 -6.058 1.00 93.81 190 HIS A C 1
ATOM 1498 O O . HIS A 1 190 ? 18.785 2.002 -7.068 1.00 93.81 190 HIS A O 1
ATOM 1504 N N . GLN A 1 191 ? 17.907 0.174 -6.128 1.00 94.25 191 GLN A N 1
ATOM 1505 C CA . GLN A 1 191 ? 17.819 -0.592 -7.369 1.00 94.25 191 GLN A CA 1
ATOM 1506 C C . GLN A 1 191 ? 16.998 0.118 -8.454 1.00 94.25 191 GLN A C 1
ATOM 1508 O O . GLN A 1 191 ? 17.351 0.035 -9.625 1.00 94.25 191 GLN A O 1
ATOM 1513 N N . VAL A 1 192 ? 15.906 0.802 -8.109 1.00 95.06 192 VAL A N 1
ATOM 1514 C CA . VAL A 1 192 ? 15.006 1.431 -9.091 1.00 95.06 192 VAL A CA 1
ATOM 1515 C C . VAL A 1 192 ? 15.431 2.862 -9.432 1.00 95.06 192 VAL A C 1
ATOM 1517 O O . VAL A 1 192 ? 15.339 3.254 -10.596 1.00 95.06 192 VAL A O 1
ATOM 1520 N N . ASN A 1 193 ? 15.924 3.634 -8.459 1.00 93.62 193 ASN A N 1
ATOM 1521 C CA . ASN A 1 193 ? 16.167 5.070 -8.634 1.00 93.62 193 ASN A CA 1
ATOM 1522 C C . ASN A 1 193 ? 17.651 5.456 -8.719 1.00 93.62 193 ASN A C 1
ATOM 1524 O O . ASN A 1 193 ? 17.953 6.466 -9.350 1.00 93.62 193 ASN A O 1
ATOM 1528 N N . ASN A 1 194 ? 18.568 4.686 -8.123 1.00 93.06 194 ASN A N 1
ATOM 1529 C CA . ASN A 1 194 ? 19.984 5.062 -8.022 1.00 93.06 194 ASN A CA 1
ATOM 1530 C C . ASN A 1 194 ? 20.956 3.882 -8.224 1.00 93.06 194 ASN A C 1
ATOM 1532 O O . ASN A 1 194 ? 22.009 3.810 -7.595 1.00 93.06 194 ASN A O 1
ATOM 1536 N N . ALA A 1 195 ? 20.607 2.941 -9.107 1.00 92.81 195 ALA A N 1
ATOM 1537 C CA . ALA A 1 195 ? 21.428 1.759 -9.344 1.00 92.81 195 ALA A CA 1
ATOM 1538 C C . ALA A 1 195 ? 22.822 2.132 -9.860 1.00 92.81 195 ALA A C 1
ATOM 1540 O O . ALA A 1 195 ? 22.980 2.974 -10.757 1.00 92.81 195 ALA A O 1
ATOM 1541 N N . THR A 1 196 ? 23.839 1.453 -9.340 1.00 93.19 196 THR A N 1
ATOM 1542 C CA . THR A 1 196 ? 25.229 1.641 -9.746 1.00 93.19 196 THR A CA 1
ATOM 1543 C C . THR A 1 196 ? 25.435 1.100 -11.163 1.00 93.19 196 THR A C 1
ATOM 1545 O O . THR A 1 196 ? 24.803 0.135 -11.585 1.00 93.19 196 THR A O 1
ATOM 1548 N N . LYS A 1 197 ? 26.372 1.680 -11.926 1.00 90.38 197 LYS A N 1
ATOM 1549 C CA . LYS A 1 197 ? 26.676 1.242 -13.308 1.00 90.38 197 LYS A CA 1
ATOM 1550 C C . LYS A 1 197 ? 27.020 -0.250 -13.433 1.00 90.38 197 LYS A C 1
ATOM 1552 O O . LYS A 1 197 ? 26.825 -0.830 -14.495 1.00 90.38 197 LYS A O 1
ATOM 1557 N N . GLY A 1 198 ? 27.581 -0.841 -12.377 1.00 93.25 198 GLY A N 1
ATOM 1558 C CA . GLY A 1 198 ? 27.953 -2.255 -12.336 1.00 93.25 198 GLY A CA 1
ATOM 1559 C C . GLY A 1 198 ? 26.816 -3.200 -11.946 1.00 93.25 198 GLY A C 1
ATOM 1560 O O . GLY A 1 198 ? 27.015 -4.409 -12.022 1.00 93.25 198 GLY A O 1
ATOM 1561 N N . ASP A 1 199 ? 25.656 -2.684 -11.536 1.00 94.62 199 ASP A N 1
ATOM 1562 C CA . ASP A 1 199 ? 24.565 -3.525 -11.058 1.00 94.62 199 ASP A CA 1
ATOM 1563 C C . ASP A 1 199 ? 23.864 -4.213 -12.234 1.00 94.62 199 ASP A C 1
ATOM 1565 O O . ASP A 1 199 ? 23.492 -3.585 -13.234 1.00 94.62 199 ASP A O 1
ATOM 1569 N N . GLU A 1 200 ? 23.642 -5.517 -12.089 1.00 96.56 200 GLU A N 1
ATOM 1570 C CA . GLU A 1 200 ? 22.953 -6.357 -13.065 1.00 96.56 200 GLU A CA 1
ATOM 1571 C C . GLU A 1 200 ? 21.751 -7.059 -12.423 1.00 96.56 200 GLU A C 1
ATOM 1573 O O . GLU A 1 200 ? 21.785 -7.476 -11.264 1.00 96.56 200 GLU A O 1
ATOM 1578 N N . VAL A 1 201 ? 20.696 -7.252 -13.211 1.00 96.31 201 VAL A N 1
ATOM 1579 C CA . VAL A 1 201 ? 19.544 -8.097 -12.879 1.00 96.31 201 VAL A CA 1
ATOM 1580 C C . VAL A 1 201 ? 19.414 -9.216 -13.895 1.00 96.31 201 VAL A C 1
ATOM 1582 O O . VAL A 1 201 ? 19.799 -9.083 -15.055 1.00 96.31 201 VAL A O 1
ATOM 1585 N N . THR A 1 202 ? 18.869 -10.347 -13.457 1.00 96.69 202 THR A N 1
ATOM 1586 C CA . THR A 1 202 ? 18.543 -11.450 -14.363 1.00 96.69 202 THR A CA 1
ATOM 1587 C C . THR A 1 202 ? 17.116 -11.274 -14.861 1.00 96.69 202 THR A C 1
ATOM 1589 O O . THR A 1 202 ? 16.169 -11.354 -14.078 1.00 96.69 202 THR A O 1
ATOM 1592 N N . MET A 1 203 ? 16.959 -11.047 -16.162 1.00 97.00 203 MET A N 1
ATOM 1593 C CA . MET A 1 203 ? 15.658 -10.919 -16.808 1.00 97.00 203 MET A CA 1
ATOM 1594 C C . MET A 1 203 ? 15.318 -12.154 -17.638 1.00 97.00 203 MET A C 1
ATOM 1596 O O . MET A 1 203 ? 16.178 -12.719 -18.311 1.00 97.00 203 MET A O 1
ATOM 1600 N N . LEU A 1 204 ? 14.050 -12.561 -17.613 1.00 96.19 204 LEU A N 1
ATOM 1601 C CA . LEU A 1 204 ? 13.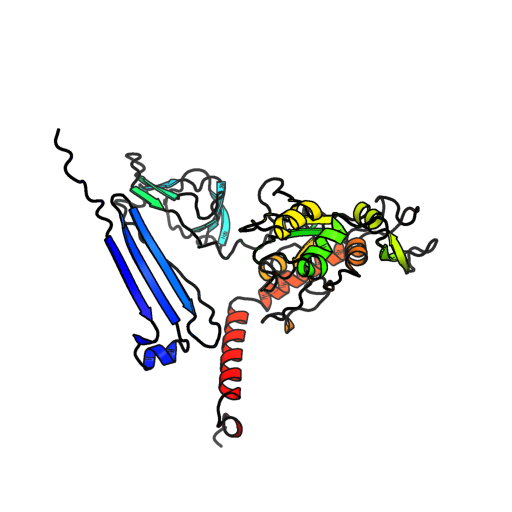518 -13.565 -18.529 1.00 96.19 204 LEU A CA 1
ATOM 1602 C C . LEU A 1 204 ? 13.081 -12.870 -19.825 1.00 96.19 204 LEU A C 1
ATOM 1604 O O . LEU A 1 204 ? 12.064 -12.178 -19.845 1.00 96.19 204 LEU A O 1
ATOM 1608 N N . LEU A 1 205 ? 13.852 -13.047 -20.899 1.00 96.06 205 LEU A N 1
ATOM 1609 C CA . LEU A 1 205 ? 13.631 -12.381 -22.185 1.00 96.06 205 LEU A CA 1
ATOM 1610 C C . LEU A 1 205 ? 13.373 -13.400 -23.304 1.00 96.06 205 LEU A C 1
ATOM 1612 O O . LEU A 1 205 ? 13.855 -14.535 -23.220 1.00 96.06 205 LEU A O 1
ATOM 1616 N N . PRO A 1 206 ? 12.639 -13.020 -24.368 1.00 94.94 206 PRO A N 1
ATOM 1617 C CA . PRO A 1 206 ? 12.504 -13.857 -25.550 1.00 94.94 206 PRO A CA 1
ATOM 1618 C C . PRO A 1 206 ? 13.864 -14.131 -26.198 1.00 94.94 206 PRO A C 1
ATOM 1620 O O . PRO A 1 206 ? 14.674 -13.216 -26.396 1.00 94.94 206 PRO A O 1
ATOM 1623 N N . THR A 1 207 ? 14.097 -15.387 -26.567 1.00 93.69 207 THR A N 1
ATOM 1624 C CA . THR A 1 207 ? 15.324 -15.811 -27.238 1.00 93.69 207 THR A CA 1
ATOM 1625 C C . THR A 1 207 ? 15.418 -15.149 -28.621 1.00 93.69 207 THR A C 1
ATOM 1627 O O . THR A 1 207 ? 14.429 -15.128 -29.363 1.00 93.69 207 THR A O 1
ATOM 1630 N N . PRO A 1 208 ? 16.595 -14.627 -29.024 1.00 88.69 208 PRO A N 1
ATOM 1631 C CA . PRO A 1 208 ? 16.786 -14.070 -30.359 1.00 88.69 208 PRO A CA 1
ATOM 1632 C C . PRO A 1 208 ? 16.333 -15.035 -31.459 1.00 88.69 208 PRO A C 1
ATOM 1634 O O . PRO A 1 208 ? 16.779 -16.178 -31.522 1.00 88.69 208 PRO A O 1
ATOM 1637 N N . GLY A 1 209 ? 15.444 -14.566 -32.335 1.00 85.69 209 GLY A N 1
ATOM 1638 C CA . GLY A 1 209 ? 14.933 -15.343 -33.467 1.00 85.69 209 GLY A CA 1
ATOM 1639 C C . GLY A 1 209 ? 13.749 -16.271 -33.161 1.00 85.69 209 GLY A C 1
ATOM 1640 O O . GLY A 1 209 ? 13.142 -16.762 -34.109 1.00 85.69 209 GLY A O 1
ATOM 1641 N N . ASP A 1 210 ? 13.368 -16.471 -31.894 1.00 89.56 210 ASP A N 1
ATOM 1642 C CA . ASP A 1 210 ? 12.180 -17.251 -31.521 1.00 89.56 210 ASP A CA 1
ATOM 1643 C C . ASP A 1 210 ? 11.418 -16.584 -30.357 1.00 89.56 210 ASP A C 1
ATOM 1645 O O . ASP A 1 210 ? 11.730 -16.830 -29.190 1.00 89.56 210 ASP A O 1
ATOM 1649 N N . PRO A 1 211 ? 10.380 -15.771 -30.641 1.00 83.44 211 PRO A N 1
ATOM 1650 C CA . PRO A 1 211 ? 9.634 -15.043 -29.613 1.00 83.44 211 PRO A CA 1
ATOM 1651 C C . PRO A 1 211 ? 8.795 -15.949 -28.695 1.00 83.44 211 PRO A C 1
ATOM 1653 O O . PRO A 1 211 ? 8.170 -15.459 -27.758 1.00 83.44 211 PRO A O 1
ATOM 1656 N N . LYS A 1 212 ? 8.733 -17.263 -28.962 1.00 87.31 212 LYS A N 1
ATOM 1657 C CA . LYS A 1 212 ? 8.011 -18.237 -28.129 1.00 87.31 212 LYS A CA 1
ATOM 1658 C C . LYS A 1 212 ? 8.910 -18.931 -27.108 1.00 87.31 212 LYS A C 1
ATOM 1660 O O . LYS A 1 212 ? 8.394 -19.612 -26.223 1.00 87.31 212 LYS A O 1
ATOM 1665 N N . LYS A 1 213 ? 10.231 -18.789 -27.229 1.00 93.88 213 LYS A N 1
ATOM 1666 C CA . LYS A 1 213 ? 11.206 -19.327 -26.277 1.00 93.88 213 LYS A CA 1
ATOM 1667 C C . LYS A 1 213 ? 11.766 -18.204 -25.427 1.00 93.88 213 LYS A C 1
ATOM 1669 O O . LYS A 1 213 ? 11.939 -17.092 -25.908 1.00 93.88 213 LYS A O 1
ATOM 1674 N N . PHE A 1 214 ? 12.054 -18.519 -24.172 1.00 94.81 214 PHE A N 1
ATOM 1675 C CA . PHE A 1 214 ? 12.572 -17.563 -23.205 1.00 94.81 214 PHE A CA 1
ATOM 1676 C C . PHE A 1 214 ? 13.866 -18.080 -22.587 1.00 94.81 214 PHE A C 1
ATOM 1678 O O . PHE A 1 214 ? 14.021 -19.281 -22.353 1.00 94.81 214 PHE A O 1
ATOM 1685 N N . SER A 1 215 ? 14.778 -17.160 -22.302 1.00 95.25 215 SER A N 1
ATOM 1686 C CA . SER A 1 215 ? 16.054 -17.424 -21.642 1.00 95.25 215 SER A CA 1
ATOM 1687 C C . SER A 1 215 ? 16.338 -16.365 -20.586 1.00 95.25 215 SER A C 1
ATOM 1689 O O . SER A 1 215 ? 15.917 -15.217 -20.710 1.00 95.25 215 SER A O 1
ATOM 1691 N N . HIS A 1 216 ? 17.057 -16.765 -19.539 1.00 96.62 216 HIS A N 1
ATOM 1692 C CA . HIS A 1 216 ? 17.570 -15.833 -18.544 1.00 96.62 216 HIS A CA 1
ATOM 1693 C C . HIS A 1 216 ? 18.773 -15.091 -19.126 1.00 9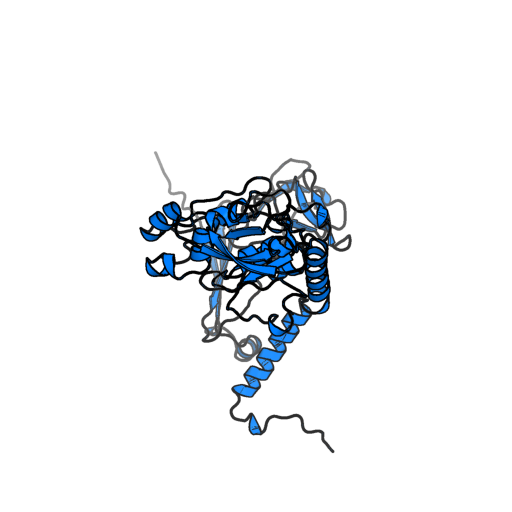6.62 216 HIS A C 1
ATOM 1695 O O . HIS A 1 216 ? 19.734 -15.719 -19.570 1.00 96.62 216 HIS A O 1
ATOM 1701 N N . GLU A 1 217 ? 18.722 -13.766 -19.106 1.00 95.88 217 GLU A N 1
ATOM 1702 C CA . GLU A 1 217 ? 19.790 -12.885 -19.570 1.00 95.88 217 GLU A CA 1
ATOM 1703 C C . GLU A 1 217 ? 20.147 -11.901 -18.455 1.00 95.88 217 GLU A C 1
ATOM 1705 O O . GLU A 1 217 ? 19.268 -11.414 -17.742 1.00 95.88 217 GLU A O 1
ATOM 1710 N N . ARG A 1 218 ? 21.442 -11.611 -18.287 1.00 97.19 218 ARG A N 1
ATOM 1711 C CA . ARG A 1 218 ? 21.871 -10.510 -17.418 1.00 97.19 218 ARG A CA 1
ATOM 1712 C C . ARG A 1 218 ? 21.665 -9.198 -18.159 1.00 97.19 218 ARG A C 1
ATOM 1714 O O . ARG A 1 218 ? 21.975 -9.118 -19.346 1.00 97.19 218 ARG A O 1
ATOM 1721 N N . VAL A 1 219 ? 21.117 -8.217 -17.460 1.00 96.81 219 VAL A N 1
ATOM 1722 C CA . VAL A 1 219 ? 20.801 -6.886 -17.978 1.00 96.81 219 VAL A CA 1
ATOM 1723 C C . VAL A 1 219 ? 21.286 -5.864 -16.962 1.00 96.81 219 VAL A C 1
ATOM 1725 O O . VAL A 1 219 ? 21.060 -6.037 -15.762 1.00 96.81 219 VAL A O 1
ATOM 1728 N N . HIS A 1 220 ? 21.925 -4.791 -17.422 1.00 97.12 220 HIS A N 1
ATOM 1729 C CA . HIS A 1 220 ? 22.280 -3.682 -16.541 1.00 97.12 220 HIS A CA 1
ATOM 1730 C C . HIS A 1 220 ? 21.019 -3.053 -15.942 1.00 97.12 220 HIS A C 1
ATOM 1732 O O . HIS A 1 220 ? 20.073 -2.729 -16.660 1.00 97.12 220 HIS A O 1
ATOM 1738 N N . VAL A 1 221 ? 21.000 -2.835 -14.626 1.00 96.94 221 VAL A N 1
ATOM 1739 C CA . VAL A 1 221 ? 19.790 -2.360 -13.929 1.00 96.94 221 VAL A CA 1
ATOM 1740 C C . VAL A 1 221 ? 19.303 -1.018 -14.474 1.00 96.94 221 VAL A C 1
ATOM 1742 O O . VAL A 1 221 ? 18.104 -0.828 -14.648 1.00 96.94 221 VAL A O 1
ATOM 1745 N N . GLN A 1 222 ? 20.219 -0.113 -14.825 1.00 95.44 222 GLN A N 1
ATOM 1746 C CA . GLN A 1 222 ? 19.878 1.187 -15.415 1.00 95.44 222 GLN A CA 1
ATOM 1747 C C . GLN A 1 222 ? 19.128 1.047 -16.752 1.00 95.44 222 GLN A C 1
ATOM 1749 O O . GLN A 1 222 ? 18.163 1.768 -16.997 1.00 95.44 222 GLN A O 1
ATOM 1754 N N . GLU A 1 223 ? 19.534 0.092 -17.593 1.00 95.81 223 GLU A N 1
ATOM 1755 C CA . GLU A 1 223 ? 18.871 -0.216 -18.866 1.00 95.81 223 GLU A CA 1
ATOM 1756 C C . GLU A 1 223 ? 17.491 -0.846 -18.625 1.00 95.81 223 GLU A C 1
ATOM 1758 O O . GLU A 1 223 ? 16.496 -0.419 -19.210 1.00 95.81 223 GLU A O 1
ATOM 1763 N N . ALA A 1 224 ? 17.403 -1.796 -17.688 1.00 96.88 224 ALA A N 1
ATOM 1764 C CA . ALA A 1 224 ? 16.142 -2.432 -17.313 1.00 96.88 224 ALA A CA 1
ATOM 1765 C C . ALA A 1 224 ? 15.128 -1.429 -16.723 1.00 96.88 224 ALA A C 1
ATOM 1767 O O . ALA A 1 224 ? 13.945 -1.468 -17.069 1.00 96.88 224 ALA A O 1
ATOM 1768 N N . ASN A 1 225 ? 15.580 -0.505 -15.869 1.00 96.81 225 ASN A N 1
ATOM 1769 C CA . ASN A 1 225 ? 14.747 0.554 -15.290 1.00 96.81 225 ASN A CA 1
ATOM 1770 C C . ASN A 1 225 ? 14.257 1.542 -16.352 1.00 96.81 225 ASN A C 1
ATOM 1772 O O . ASN A 1 225 ? 13.121 1.996 -16.271 1.00 96.81 225 ASN A O 1
ATOM 1776 N N . ALA A 1 226 ? 15.082 1.857 -17.356 1.00 96.00 226 ALA A N 1
ATOM 1777 C CA . ALA A 1 226 ? 14.694 2.745 -18.450 1.00 96.00 226 ALA A CA 1
ATOM 1778 C C . ALA A 1 226 ? 13.632 2.119 -19.374 1.00 96.00 226 ALA A C 1
ATOM 1780 O O . ALA A 1 226 ? 12.807 2.833 -19.948 1.00 96.00 226 ALA A O 1
ATOM 1781 N N . ALA A 1 227 ? 13.628 0.790 -19.516 1.00 96.50 227 ALA A N 1
ATOM 1782 C CA . ALA A 1 227 ? 12.641 0.073 -20.324 1.00 96.50 227 ALA A CA 1
ATOM 1783 C C . ALA A 1 227 ? 11.284 -0.091 -19.627 1.00 96.50 227 ALA A C 1
ATOM 1785 O O . ALA A 1 227 ? 10.244 -0.155 -20.295 1.00 96.50 227 ALA A O 1
ATOM 1786 N N . LEU A 1 228 ? 11.275 -0.122 -18.294 1.00 97.75 228 LEU A N 1
ATOM 1787 C CA . LEU A 1 228 ? 10.104 -0.474 -17.502 1.00 97.75 228 LEU A CA 1
ATOM 1788 C C . LEU A 1 228 ? 9.436 0.734 -16.829 1.00 97.75 228 LEU A C 1
ATOM 1790 O O . LEU A 1 228 ? 10.098 1.671 -16.393 1.00 97.75 228 LEU A O 1
ATOM 1794 N N . PRO A 1 229 ? 8.097 0.733 -16.716 1.00 96.44 229 PRO A N 1
ATOM 1795 C CA . PRO A 1 229 ? 7.355 1.883 -16.218 1.00 96.44 229 PRO A CA 1
ATOM 1796 C C . PRO A 1 229 ? 7.310 1.920 -14.679 1.00 96.44 229 PRO A C 1
ATOM 1798 O O . PRO A 1 229 ? 6.264 1.691 -14.071 1.00 96.44 229 PRO A O 1
ATOM 1801 N N . PHE A 1 230 ? 8.438 2.208 -14.031 1.00 96.75 230 PHE A N 1
ATOM 1802 C CA . PHE A 1 230 ? 8.489 2.381 -12.578 1.00 96.75 230 PHE A CA 1
ATOM 1803 C C . PHE A 1 230 ? 8.047 3.782 -12.139 1.00 96.75 230 PHE A C 1
ATOM 1805 O O . PHE A 1 230 ? 8.407 4.800 -12.731 1.00 96.75 230 PHE A O 1
ATOM 1812 N N . ASP A 1 231 ? 7.293 3.835 -11.047 1.00 95.19 231 ASP A N 1
ATOM 1813 C CA . ASP A 1 231 ? 7.043 5.039 -10.271 1.00 95.19 231 ASP A CA 1
ATOM 1814 C C . ASP A 1 231 ? 7.181 4.749 -8.770 1.00 95.19 231 ASP A C 1
ATOM 1816 O O . ASP A 1 231 ? 6.207 4.661 -8.025 1.00 95.19 231 ASP A O 1
ATOM 1820 N N . VAL A 1 232 ? 8.426 4.601 -8.330 1.00 95.19 232 VAL A N 1
ATOM 1821 C CA . VAL A 1 232 ? 8.793 4.286 -6.945 1.00 95.19 232 VAL A CA 1
ATOM 1822 C C . VAL A 1 232 ? 9.524 5.485 -6.346 1.00 95.19 232 VAL A C 1
ATOM 1824 O O . VAL A 1 232 ? 10.379 6.081 -7.004 1.00 95.19 232 VAL A O 1
ATOM 1827 N N . GLY A 1 233 ? 9.204 5.866 -5.113 1.00 93.62 233 GLY A N 1
ATOM 1828 C CA . GLY A 1 233 ? 9.907 6.954 -4.435 1.00 93.62 233 GLY A CA 1
ATOM 1829 C C . GLY A 1 233 ? 9.490 7.135 -2.983 1.00 93.62 233 GLY A C 1
ATOM 1830 O O . GLY A 1 233 ? 8.469 6.606 -2.554 1.00 93.62 233 GLY A O 1
ATOM 1831 N N . VAL A 1 234 ? 10.288 7.898 -2.242 1.00 90.69 234 VAL A N 1
ATOM 1832 C CA . VAL A 1 234 ? 9.985 8.286 -0.860 1.00 90.69 234 VAL A CA 1
ATOM 1833 C C . VAL A 1 234 ? 9.057 9.496 -0.879 1.00 90.69 234 VAL A C 1
ATOM 1835 O O . VAL A 1 234 ? 9.338 10.458 -1.595 1.00 90.69 234 VAL A O 1
ATOM 1838 N N . SER A 1 235 ? 7.954 9.444 -0.132 1.00 86.69 235 SER A N 1
ATOM 1839 C CA . SER A 1 235 ? 6.995 10.555 -0.037 1.00 86.69 235 SER A CA 1
ATOM 1840 C C . SER A 1 235 ? 7.429 11.624 0.956 1.00 86.69 235 SER A C 1
ATOM 1842 O O . SER A 1 235 ? 7.185 12.802 0.726 1.00 86.69 235 SER A O 1
ATOM 1844 N N . SER A 1 236 ? 8.034 11.212 2.067 1.00 86.00 236 SER A N 1
ATOM 1845 C CA . SER A 1 236 ? 8.385 12.083 3.185 1.00 86.00 236 SER A CA 1
ATOM 1846 C C . SER A 1 236 ? 9.413 11.401 4.092 1.00 86.00 236 SER A C 1
ATOM 1848 O O . SER A 1 236 ? 9.595 10.179 4.064 1.00 86.00 236 SER A O 1
ATOM 1850 N N . TYR A 1 237 ? 10.067 12.213 4.922 1.00 85.31 237 TYR A N 1
ATOM 1851 C CA . TYR A 1 237 ? 11.001 11.762 5.951 1.00 85.31 237 TYR A CA 1
ATOM 1852 C C . TYR A 1 237 ? 10.566 12.261 7.342 1.00 85.31 237 TYR A C 1
ATOM 1854 O O . TYR A 1 237 ? 11.220 13.161 7.892 1.00 85.31 237 TYR A O 1
ATOM 1862 N N . PRO A 1 238 ? 9.428 11.782 7.884 1.00 72.56 238 PRO A N 1
ATOM 1863 C CA . PRO A 1 238 ? 8.904 12.258 9.161 1.00 72.56 238 PRO A CA 1
ATOM 1864 C C . PRO A 1 238 ? 9.897 11.948 10.286 1.00 72.56 238 PRO A C 1
ATOM 1866 O O . PRO A 1 238 ? 10.479 10.872 10.330 1.00 72.56 238 PRO A O 1
ATOM 1869 N N . SER A 1 239 ? 10.112 12.909 11.190 1.00 67.81 239 SER A N 1
ATOM 1870 C CA . SER A 1 239 ? 10.992 12.753 12.367 1.00 67.81 239 SER A CA 1
ATOM 1871 C C . SER A 1 239 ? 12.472 12.445 12.060 1.00 67.81 239 SER A C 1
ATOM 1873 O O . SER A 1 239 ? 13.208 11.990 12.932 1.00 67.81 239 SER A O 1
ATOM 1875 N N . CYS A 1 240 ? 12.933 12.725 10.835 1.00 69.12 240 CYS A N 1
ATOM 1876 C CA . CYS A 1 240 ? 14.243 12.301 10.340 1.00 69.12 240 CYS A CA 1
ATOM 1877 C C . CYS A 1 240 ? 15.288 13.442 10.393 1.00 69.12 240 CYS A C 1
ATOM 1879 O O . CYS A 1 240 ? 15.500 14.154 9.398 1.00 69.12 240 CYS A O 1
ATOM 1881 N N . GLU A 1 241 ? 15.938 13.621 11.549 1.00 76.31 241 GLU A N 1
ATOM 1882 C CA . GLU A 1 241 ? 16.904 14.710 11.822 1.00 76.31 241 GLU A CA 1
ATOM 1883 C C . GLU A 1 241 ? 18.375 14.255 11.941 1.00 76.31 241 GLU A C 1
ATOM 1885 O O . GLU A 1 241 ? 19.274 15.090 12.052 1.00 76.31 241 GLU A O 1
ATOM 1890 N N . ASP A 1 242 ? 18.650 12.949 11.907 1.00 78.06 242 ASP A N 1
ATOM 1891 C CA . ASP A 1 242 ? 19.994 12.406 12.139 1.00 78.06 242 ASP A CA 1
ATOM 1892 C C . ASP A 1 242 ? 20.889 12.337 10.876 1.00 78.06 242 ASP A C 1
ATOM 1894 O O . ASP A 1 242 ? 20.495 12.655 9.750 1.00 78.06 242 ASP A O 1
ATOM 1898 N N . ALA A 1 243 ? 22.150 11.929 11.062 1.00 81.19 243 ALA A N 1
ATOM 1899 C CA . ALA A 1 243 ? 23.116 11.798 9.969 1.00 81.19 243 ALA A CA 1
ATOM 1900 C C . ALA A 1 243 ? 22.740 10.703 8.949 1.00 81.19 243 ALA A C 1
ATOM 1902 O O . ALA A 1 243 ? 23.052 10.834 7.763 1.00 81.19 243 ALA A O 1
ATOM 1903 N N . GLY A 1 244 ? 22.053 9.645 9.384 1.00 84.06 244 GLY A N 1
ATOM 1904 C CA . GLY A 1 244 ? 21.532 8.599 8.508 1.00 84.06 244 GLY A CA 1
ATOM 1905 C C . GLY A 1 244 ? 20.430 9.121 7.595 1.00 84.06 244 GLY A C 1
ATOM 1906 O O . GLY A 1 244 ? 20.413 8.811 6.407 1.00 84.06 244 GLY A O 1
ATOM 1907 N N . CYS A 1 245 ? 19.580 10.008 8.106 1.00 84.44 245 CYS A N 1
ATOM 1908 C CA . CYS A 1 245 ? 18.572 10.717 7.326 1.00 84.44 245 CYS A CA 1
ATOM 1909 C C . CYS A 1 245 ? 19.171 11.602 6.231 1.00 84.44 245 CYS A C 1
ATOM 1911 O O . CYS A 1 245 ? 18.628 11.676 5.130 1.00 84.44 245 CYS A O 1
ATOM 1913 N N . ALA A 1 246 ? 20.290 12.281 6.502 1.00 87.88 246 ALA A N 1
ATOM 1914 C CA . ALA A 1 246 ? 20.987 13.058 5.477 1.00 87.88 246 ALA A CA 1
ATOM 1915 C C . ALA A 1 246 ? 21.512 12.155 4.347 1.00 87.88 246 ALA A C 1
ATOM 1917 O O . ALA A 1 246 ? 21.348 12.485 3.172 1.00 87.88 246 ALA A O 1
ATOM 1918 N N . ALA A 1 247 ? 22.076 10.994 4.695 1.00 88.75 247 ALA A N 1
ATOM 1919 C CA . ALA A 1 247 ? 22.509 9.997 3.718 1.00 88.75 247 ALA A CA 1
ATOM 1920 C C . ALA A 1 247 ? 21.327 9.412 2.926 1.00 88.75 247 ALA A C 1
ATOM 1922 O O . ALA A 1 247 ? 21.400 9.332 1.705 1.00 88.75 247 ALA A O 1
ATOM 1923 N N . ALA A 1 248 ? 20.217 9.081 3.591 1.00 89.88 248 ALA A N 1
ATOM 1924 C CA . ALA A 1 248 ? 19.012 8.564 2.943 1.00 89.88 248 ALA A CA 1
ATOM 1925 C C . ALA A 1 248 ? 18.407 9.575 1.956 1.00 89.88 248 ALA A C 1
ATOM 1927 O O . ALA A 1 248 ? 18.072 9.206 0.835 1.00 89.88 248 ALA A O 1
ATOM 1928 N N . ARG A 1 249 ? 18.332 10.862 2.324 1.00 90.62 249 ARG A N 1
ATOM 1929 C CA . ARG A 1 249 ? 17.864 11.923 1.417 1.00 90.62 249 ARG A CA 1
ATOM 1930 C C . ARG A 1 249 ? 18.781 12.105 0.211 1.00 90.62 249 ARG A C 1
ATOM 1932 O O . ARG A 1 249 ? 18.285 12.344 -0.885 1.00 90.62 249 ARG A O 1
ATOM 1939 N N . LEU A 1 250 ? 20.097 11.998 0.405 1.00 90.25 250 LEU A N 1
ATOM 1940 C CA . LEU A 1 250 ? 21.063 12.068 -0.692 1.00 90.25 250 LEU A CA 1
ATOM 1941 C C . LEU A 1 250 ? 20.929 10.871 -1.644 1.00 90.25 250 LEU A C 1
ATOM 1943 O O . LEU A 1 250 ? 21.015 11.051 -2.854 1.00 90.25 250 LEU A O 1
ATOM 1947 N N . GLU A 1 251 ? 20.716 9.677 -1.096 1.00 90.06 251 GLU A N 1
ATOM 1948 C CA . GLU A 1 251 ? 20.659 8.422 -1.848 1.00 90.06 251 GLU A CA 1
ATOM 1949 C C . GLU A 1 251 ? 19.317 8.213 -2.566 1.00 90.06 251 GLU A C 1
ATOM 1951 O O . GLU A 1 251 ? 19.284 7.843 -3.738 1.00 90.06 251 GLU A O 1
ATOM 1956 N N . PHE A 1 252 ? 18.197 8.439 -1.877 1.00 91.19 252 PHE A N 1
ATOM 1957 C CA . PHE A 1 252 ? 16.861 8.085 -2.372 1.00 91.19 252 PHE A CA 1
ATOM 1958 C C . PHE A 1 252 ? 16.047 9.287 -2.854 1.00 91.19 252 PHE A C 1
ATOM 1960 O O . PHE A 1 252 ? 15.049 9.107 -3.559 1.00 91.19 252 PHE A O 1
ATOM 1967 N N . GLY A 1 253 ? 16.456 10.504 -2.486 1.00 88.88 253 GLY A N 1
ATOM 1968 C CA . GLY A 1 253 ? 15.717 11.727 -2.774 1.00 88.88 253 GLY A CA 1
ATOM 1969 C C . GLY A 1 253 ? 14.337 11.762 -2.115 1.00 88.88 253 GLY A C 1
ATOM 1970 O O . GLY A 1 253 ? 13.998 10.950 -1.255 1.00 88.88 253 GLY A O 1
ATOM 1971 N N . GLU A 1 254 ? 13.524 12.719 -2.539 1.00 86.94 254 GLU A N 1
ATOM 1972 C CA . GLU A 1 254 ? 12.114 12.818 -2.177 1.00 86.94 254 GLU A CA 1
ATOM 1973 C C . GLU A 1 254 ? 11.317 13.014 -3.462 1.00 86.94 254 GLU A C 1
ATOM 1975 O O . GLU A 1 254 ? 11.690 13.808 -4.330 1.00 86.94 254 GLU A O 1
ATOM 1980 N N . LYS A 1 255 ? 10.240 12.250 -3.614 1.00 83.25 255 LYS A N 1
ATOM 1981 C CA . LYS A 1 255 ? 9.398 12.272 -4.804 1.00 83.25 255 LYS A CA 1
ATOM 1982 C C . LYS A 1 255 ? 8.008 12.703 -4.362 1.00 83.25 255 LYS A C 1
ATOM 1984 O O . LYS A 1 255 ? 7.190 11.865 -3.979 1.00 83.25 255 LYS A O 1
ATOM 1989 N N . GLY A 1 256 ? 7.789 14.020 -4.393 1.00 63.22 256 GLY A N 1
ATOM 1990 C CA . GLY A 1 256 ? 6.540 14.647 -3.966 1.00 63.22 256 GLY A CA 1
ATOM 1991 C C . GLY A 1 256 ? 5.309 14.073 -4.673 1.00 63.22 256 GLY A C 1
ATOM 1992 O O . GLY A 1 256 ? 5.402 13.428 -5.723 1.00 63.22 256 GLY A O 1
ATOM 1993 N N . GLU A 1 257 ? 4.137 14.305 -4.086 1.00 55.09 257 GLU A N 1
ATOM 1994 C CA . GLU A 1 257 ? 2.864 13.928 -4.697 1.00 55.09 257 GLU A CA 1
ATOM 1995 C C . GLU A 1 257 ? 2.605 14.788 -5.948 1.00 55.09 257 GLU A C 1
ATOM 1997 O O . GLU A 1 257 ? 2.138 15.922 -5.864 1.00 55.09 257 GLU A O 1
ATOM 2002 N N . GLU A 1 258 ? 2.929 14.280 -7.140 1.00 41.81 258 GLU A N 1
ATOM 2003 C CA . GLU A 1 258 ? 2.508 14.919 -8.391 1.00 41.81 258 GLU A CA 1
ATOM 2004 C C . GLU A 1 258 ? 0.979 14.801 -8.555 1.00 41.81 258 GLU A C 1
ATOM 2006 O O . GLU A 1 258 ? 0.488 13.735 -8.931 1.00 41.81 258 GLU A O 1
ATOM 2011 N N . GLY A 1 259 ? 0.256 15.908 -8.315 1.00 40.44 259 GLY A N 1
ATOM 2012 C CA . GLY A 1 259 ? -1.117 16.184 -8.780 1.00 40.44 259 GLY A CA 1
ATOM 2013 C C . GLY A 1 259 ? -2.245 15.287 -8.232 1.00 40.44 259 GLY A C 1
ATOM 2014 O O . GLY A 1 259 ? -2.148 14.063 -8.260 1.00 40.44 259 GLY A O 1
ATOM 2015 N N . GLU A 1 260 ? -3.340 15.922 -7.781 1.00 33.62 260 GLU A N 1
ATOM 2016 C CA . GLU A 1 260 ? -4.561 15.316 -7.200 1.00 33.62 260 GLU A CA 1
ATOM 2017 C C . GLU A 1 260 ? -4.294 14.039 -6.384 1.00 33.62 260 GLU A C 1
ATOM 2019 O O . GLU A 1 260 ? -4.583 12.931 -6.826 1.00 33.62 260 GLU A O 1
ATOM 2024 N N . SER A 1 261 ? -3.740 14.237 -5.180 1.00 42.19 261 SER A N 1
ATOM 2025 C CA . SER A 1 261 ? -3.410 13.222 -4.169 1.00 42.19 261 SER A CA 1
ATOM 2026 C C . SER A 1 261 ? -2.460 12.111 -4.640 1.00 42.19 261 SER A C 1
ATOM 2028 O O . SER A 1 261 ? -2.566 11.539 -5.729 1.00 42.19 261 SER A O 1
ATOM 2030 N N . GLY A 1 262 ? -1.546 11.710 -3.763 1.00 54.62 262 GLY A N 1
ATOM 2031 C CA . GLY A 1 262 ? -0.793 10.459 -3.850 1.00 54.62 262 GLY A CA 1
ATOM 2032 C C . GLY A 1 262 ? -1.673 9.200 -3.783 1.00 54.62 262 GLY A C 1
ATOM 2033 O O . GLY A 1 262 ? -1.323 8.255 -3.088 1.00 54.62 262 GLY A O 1
ATOM 2034 N N . GLU A 1 263 ? -2.823 9.168 -4.469 1.00 75.94 263 GLU A N 1
ATOM 2035 C CA . GLU A 1 263 ? -3.743 8.037 -4.559 1.00 75.94 263 GLU A CA 1
ATOM 2036 C C . GLU A 1 263 ? -3.060 6.891 -5.333 1.00 75.94 263 GLU A C 1
ATOM 2038 O O . GLU A 1 263 ? -2.961 6.955 -6.563 1.00 75.94 263 GLU A O 1
ATOM 2043 N N . PRO A 1 264 ? -2.606 5.809 -4.667 1.00 86.25 264 PRO A N 1
ATOM 2044 C CA . PRO A 1 264 ? -1.897 4.723 -5.342 1.00 86.25 264 PRO A CA 1
ATOM 2045 C C . PRO A 1 264 ? -2.818 3.942 -6.287 1.00 86.25 264 PRO A C 1
ATOM 2047 O O . PRO A 1 264 ? -2.361 3.332 -7.252 1.00 86.25 264 PRO A O 1
ATOM 2050 N N . LEU A 1 265 ? -4.132 3.989 -6.051 1.00 90.25 265 LEU A N 1
ATOM 2051 C CA . LEU A 1 265 ? -5.113 3.236 -6.823 1.00 90.25 265 LEU A CA 1
ATOM 2052 C C . LEU A 1 265 ? -5.273 3.766 -8.259 1.00 90.25 265 LEU A C 1
ATOM 2054 O O . LEU A 1 265 ? -5.712 3.020 -9.124 1.00 90.25 265 LEU A O 1
ATOM 2058 N N . LYS A 1 266 ? -4.823 4.980 -8.609 1.00 89.31 266 LYS A N 1
ATOM 2059 C CA . LYS A 1 266 ? -4.840 5.431 -10.020 1.00 89.31 266 LYS A CA 1
ATOM 2060 C C . LYS A 1 266 ? -3.906 4.635 -10.939 1.00 89.31 266 LYS A C 1
ATOM 2062 O O . LYS A 1 266 ? -4.059 4.678 -12.163 1.00 89.31 266 LYS A O 1
ATOM 2067 N N . TYR A 1 267 ? -2.968 3.885 -10.365 1.00 93.88 267 TYR A N 1
ATOM 2068 C CA . TYR A 1 267 ? -2.003 3.057 -11.080 1.00 93.88 267 TYR A CA 1
ATOM 2069 C C . TYR A 1 267 ? -2.491 1.619 -11.249 1.00 93.88 267 TYR A C 1
ATOM 2071 O O . TYR A 1 267 ? -3.216 1.079 -10.412 1.00 93.88 267 TYR A O 1
ATOM 2079 N N . ARG A 1 268 ? -2.085 0.970 -12.344 1.00 96.06 268 ARG A N 1
ATOM 2080 C CA . ARG A 1 268 ? -2.434 -0.432 -12.612 1.00 96.06 268 ARG A CA 1
ATOM 2081 C C . ARG A 1 268 ? -1.790 -1.391 -11.630 1.00 96.06 268 ARG A C 1
ATOM 2083 O O . ARG A 1 268 ? -2.439 -2.363 -11.266 1.00 96.06 268 ARG A O 1
ATOM 2090 N N . TYR A 1 269 ? -0.555 -1.134 -11.213 1.00 97.94 269 TYR A N 1
ATOM 2091 C CA . TYR A 1 269 ? 0.180 -2.016 -10.314 1.00 97.94 269 TYR A CA 1
ATOM 2092 C C . TYR A 1 269 ? 0.592 -1.226 -9.078 1.00 97.94 269 TYR A C 1
ATOM 2094 O O . TYR A 1 269 ? 1.259 -0.198 -9.192 1.00 97.94 269 TYR A O 1
ATOM 2102 N N . VAL A 1 270 ? 0.197 -1.709 -7.905 1.00 97.50 270 VAL A N 1
ATOM 2103 C CA . VAL A 1 270 ? 0.528 -1.091 -6.620 1.00 97.50 270 VAL A CA 1
ATOM 2104 C C . VAL A 1 270 ? 1.444 -2.045 -5.880 1.00 97.50 270 VAL A C 1
ATOM 2106 O O . VAL A 1 270 ? 1.040 -3.154 -5.528 1.00 97.50 270 VAL A O 1
ATOM 2109 N N . LEU A 1 271 ? 2.689 -1.624 -5.682 1.00 97.94 271 LEU A N 1
ATOM 2110 C CA . LEU A 1 271 ? 3.653 -2.381 -4.901 1.00 97.94 271 LEU A CA 1
ATOM 2111 C C . LEU A 1 271 ? 3.362 -2.178 -3.412 1.00 97.94 271 LEU A C 1
ATOM 2113 O O . LEU A 1 271 ? 3.176 -1.060 -2.944 1.00 97.94 271 LEU A O 1
ATOM 2117 N N . LEU A 1 272 ? 3.305 -3.277 -2.676 1.00 96.81 272 LEU A N 1
ATOM 2118 C CA . LEU A 1 272 ? 2.997 -3.343 -1.258 1.00 96.81 272 LEU A CA 1
ATOM 2119 C C . LEU A 1 272 ? 4.216 -3.920 -0.548 1.00 96.81 272 LEU A C 1
ATOM 2121 O O . LEU A 1 272 ? 4.605 -5.062 -0.810 1.00 96.81 272 LEU A O 1
ATOM 2125 N N . LEU A 1 273 ? 4.814 -3.108 0.318 1.00 95.56 273 LEU A N 1
ATOM 2126 C CA . LEU A 1 273 ? 6.030 -3.415 1.064 1.00 95.56 273 LEU A CA 1
ATOM 2127 C C . LEU A 1 273 ? 5.752 -3.311 2.555 1.00 95.56 273 LEU A C 1
ATOM 2129 O O . LEU A 1 273 ? 4.897 -2.527 2.965 1.00 95.56 273 LEU A O 1
ATOM 2133 N N . ASP A 1 274 ? 6.493 -4.081 3.341 1.00 92.38 274 ASP A N 1
ATOM 2134 C CA . ASP A 1 274 ? 6.476 -3.923 4.791 1.00 92.38 274 ASP A CA 1
ATOM 2135 C C . ASP A 1 274 ? 7.117 -2.591 5.186 1.00 92.38 274 ASP A C 1
ATOM 2137 O O . ASP A 1 274 ? 8.092 -2.156 4.555 1.00 92.38 274 ASP A O 1
ATOM 2141 N N . ASP A 1 275 ? 6.585 -1.996 6.249 1.00 85.12 275 ASP A N 1
ATOM 2142 C CA . ASP A 1 275 ? 7.234 -0.911 6.979 1.00 85.12 275 ASP A CA 1
ATOM 2143 C C . ASP A 1 275 ? 8.220 -1.493 8.006 1.00 85.12 275 ASP A C 1
ATOM 2145 O O . ASP A 1 275 ? 8.376 -2.711 8.120 1.00 85.12 275 ASP A O 1
ATOM 2149 N N . ASP A 1 276 ? 8.910 -0.643 8.770 1.00 78.88 276 ASP A N 1
ATOM 2150 C CA . ASP A 1 276 ? 9.990 -1.101 9.661 1.00 78.88 276 ASP A CA 1
ATOM 2151 C C . ASP A 1 276 ? 9.495 -2.020 10.791 1.00 78.88 276 ASP A C 1
ATOM 2153 O O . ASP A 1 276 ? 10.267 -2.800 11.350 1.00 78.88 276 ASP A O 1
ATOM 2157 N N . SER A 1 277 ? 8.204 -1.957 11.122 1.00 78.88 277 SER A N 1
ATOM 2158 C CA . SER A 1 277 ? 7.594 -2.726 12.212 1.00 78.88 277 SER A CA 1
ATOM 2159 C C . SER A 1 277 ? 6.246 -3.359 11.867 1.00 78.88 277 SER A C 1
ATOM 2161 O O . SER A 1 277 ? 5.624 -3.963 12.741 1.00 78.88 277 SER A O 1
ATOM 2163 N N . SER A 1 278 ? 5.761 -3.235 10.627 1.00 82.69 278 SER A N 1
ATOM 2164 C CA . SER A 1 278 ? 4.404 -3.675 10.289 1.00 82.69 278 SER A CA 1
ATOM 2165 C C . SER A 1 278 ? 4.266 -4.204 8.856 1.00 82.69 278 SER A C 1
ATOM 2167 O O . SER A 1 278 ? 5.028 -3.798 7.973 1.00 82.69 278 SER A O 1
ATOM 2169 N N . PRO A 1 279 ? 3.297 -5.112 8.607 1.00 89.94 279 PRO A N 1
ATOM 2170 C CA . PRO A 1 279 ? 2.933 -5.534 7.256 1.00 89.94 279 PRO A CA 1
ATOM 2171 C C . PRO A 1 279 ? 2.438 -4.351 6.404 1.00 89.94 279 PRO A C 1
ATOM 2173 O O . PRO A 1 279 ? 2.126 -3.284 6.938 1.00 89.94 279 PRO A O 1
ATOM 2176 N N . PRO A 1 280 ? 2.263 -4.528 5.082 1.00 90.50 280 PRO A N 1
ATOM 2177 C CA . PRO A 1 280 ? 1.881 -3.435 4.200 1.00 90.50 280 PRO A CA 1
ATOM 2178 C C . PRO A 1 280 ? 0.491 -2.893 4.556 1.00 90.50 280 PRO A C 1
ATOM 2180 O O . PRO A 1 280 ? -0.521 -3.585 4.398 1.00 90.50 280 PRO A O 1
ATOM 2183 N N . LYS A 1 281 ? 0.427 -1.623 4.972 1.00 82.50 281 LYS A N 1
ATOM 2184 C CA . LYS A 1 281 ? -0.790 -0.968 5.497 1.00 82.50 281 LYS A CA 1
ATOM 2185 C C . LYS A 1 281 ? -1.976 -0.959 4.515 1.00 82.50 281 LYS A C 1
ATOM 2187 O O . LYS A 1 281 ? -3.128 -0.933 4.931 1.00 82.50 281 LYS A O 1
ATOM 2192 N N . ARG A 1 282 ? -1.721 -1.005 3.200 1.00 86.69 282 ARG A N 1
ATOM 2193 C CA . ARG A 1 282 ? -2.745 -0.845 2.139 1.00 86.69 282 ARG A CA 1
ATOM 2194 C C . ARG A 1 282 ? -3.147 -2.140 1.429 1.00 86.69 282 ARG A C 1
ATOM 2196 O O . ARG A 1 282 ? -3.766 -2.087 0.363 1.00 86.69 282 ARG A O 1
ATOM 2203 N N . LEU A 1 283 ? -2.810 -3.308 1.983 1.00 91.31 283 LEU A N 1
ATOM 2204 C CA . LEU A 1 283 ? -3.091 -4.592 1.331 1.00 91.31 283 LEU A CA 1
ATOM 2205 C C . LEU A 1 283 ? -4.590 -4.802 1.060 1.00 91.31 283 LEU A C 1
ATOM 2207 O O . LEU A 1 283 ? -4.963 -5.073 -0.081 1.00 91.31 283 LEU A O 1
ATOM 2211 N N . MET A 1 284 ? -5.453 -4.635 2.070 1.00 89.31 284 MET A N 1
ATOM 2212 C CA . MET A 1 284 ? -6.904 -4.832 1.910 1.00 89.31 284 MET A CA 1
ATOM 2213 C C . MET A 1 284 ? -7.520 -3.823 0.938 1.00 89.31 284 MET A C 1
ATOM 2215 O O . MET A 1 284 ? -8.302 -4.206 0.069 1.00 89.31 284 MET A O 1
ATOM 2219 N N . GLN A 1 285 ? -7.117 -2.552 1.037 1.00 88.00 285 GLN A N 1
ATOM 2220 C CA . GLN A 1 285 ? -7.573 -1.499 0.131 1.00 88.00 285 GLN A CA 1
ATOM 2221 C C . GLN A 1 285 ? -7.229 -1.831 -1.328 1.00 88.00 285 GLN A C 1
ATOM 2223 O O . GLN A 1 285 ? -8.077 -1.731 -2.212 1.00 88.00 285 GLN A O 1
ATOM 2228 N N . THR A 1 286 ? -5.995 -2.276 -1.577 1.00 93.19 286 THR A N 1
ATOM 2229 C CA . THR A 1 286 ? -5.533 -2.614 -2.927 1.00 93.19 286 THR A CA 1
ATOM 2230 C C . THR A 1 286 ? -6.233 -3.862 -3.456 1.00 93.19 286 THR A C 1
ATOM 2232 O O . THR A 1 286 ? -6.684 -3.853 -4.597 1.00 93.19 286 THR A O 1
ATOM 2235 N N . LEU A 1 287 ? -6.393 -4.906 -2.633 1.00 93.19 287 LEU A N 1
ATOM 2236 C CA . LEU A 1 287 ? -7.105 -6.134 -3.011 1.00 93.19 287 LEU A CA 1
ATOM 2237 C C . LEU A 1 287 ? -8.551 -5.872 -3.426 1.00 93.19 287 LEU A C 1
ATOM 2239 O O . LEU A 1 287 ? -9.017 -6.480 -4.380 1.00 93.19 287 LEU A O 1
ATOM 2243 N N . ARG A 1 288 ? -9.254 -4.970 -2.733 1.00 90.69 288 ARG A N 1
ATOM 2244 C CA . ARG A 1 288 ? -10.641 -4.608 -3.063 1.00 90.69 288 ARG A CA 1
ATOM 2245 C C . ARG A 1 288 ? -10.749 -3.637 -4.247 1.00 90.69 288 ARG A C 1
ATOM 2247 O O . ARG A 1 288 ? -11.843 -3.421 -4.766 1.00 90.69 288 ARG A O 1
ATOM 2254 N N . SER A 1 289 ? -9.641 -3.044 -4.689 1.00 90.56 289 SER A N 1
ATOM 2255 C CA . SER A 1 289 ? -9.612 -2.087 -5.801 1.00 90.56 289 SER A CA 1
ATOM 2256 C C . SER A 1 289 ? -9.588 -2.767 -7.178 1.00 90.56 289 SER A C 1
ATOM 2258 O O . SER A 1 289 ? -9.607 -3.989 -7.303 1.00 90.56 289 SER A O 1
ATOM 2260 N N . GLY A 1 290 ? -9.547 -1.963 -8.245 1.00 90.62 290 GLY A N 1
ATOM 2261 C CA . GLY A 1 290 ? -9.238 -2.446 -9.593 1.00 90.62 290 GLY A CA 1
ATOM 2262 C C . GLY A 1 290 ? -7.741 -2.499 -9.927 1.00 90.62 290 GLY A C 1
ATOM 2263 O O . GLY A 1 290 ? -7.412 -2.800 -11.071 1.00 90.62 290 GLY A O 1
ATOM 2264 N N . SER A 1 291 ? -6.839 -2.177 -9.000 1.00 95.19 291 SER A N 1
ATOM 2265 C CA . SER A 1 291 ? -5.387 -2.262 -9.203 1.00 95.19 291 SER A CA 1
ATOM 2266 C C . SER A 1 291 ? -4.856 -3.659 -8.877 1.00 95.19 291 SER A C 1
ATOM 2268 O O . SER A 1 291 ? -5.423 -4.381 -8.064 1.00 95.19 291 SER A O 1
ATOM 2270 N N . VAL A 1 292 ? -3.744 -4.048 -9.500 1.00 97.88 292 VAL A N 1
ATOM 2271 C CA . VAL A 1 292 ? -3.033 -5.296 -9.204 1.00 97.88 292 VAL A CA 1
ATOM 2272 C C . VAL A 1 292 ? -2.205 -5.109 -7.931 1.00 97.88 292 VAL A C 1
ATOM 2274 O O . VAL A 1 292 ? -1.270 -4.299 -7.946 1.00 97.88 292 VAL A O 1
ATOM 2277 N N . PRO A 1 293 ? -2.475 -5.867 -6.854 1.00 97.62 293 PRO A N 1
ATOM 2278 C CA . PRO A 1 293 ? -1.599 -5.887 -5.694 1.00 97.62 293 PRO A CA 1
ATOM 2279 C C . PRO A 1 293 ? -0.319 -6.644 -6.054 1.00 97.62 293 PRO A C 1
ATOM 2281 O O . PRO A 1 293 ? -0.363 -7.830 -6.386 1.00 97.62 293 PRO A O 1
ATOM 2284 N N . VAL A 1 294 ? 0.823 -5.966 -5.989 1.00 98.44 294 VAL A N 1
ATOM 2285 C CA . VAL A 1 294 ? 2.151 -6.575 -6.107 1.00 98.44 294 VAL A CA 1
ATOM 2286 C C . VAL A 1 294 ? 2.737 -6.628 -4.704 1.00 98.44 294 VAL A C 1
ATOM 2288 O O . VAL A 1 294 ? 3.056 -5.595 -4.134 1.00 98.44 294 VAL A O 1
ATOM 2291 N N . LEU A 1 295 ? 2.820 -7.811 -4.104 1.00 97.75 295 LEU A N 1
ATOM 2292 C CA . LEU A 1 295 ? 3.117 -7.973 -2.681 1.00 97.75 295 LEU A CA 1
ATOM 2293 C C . LEU A 1 295 ? 4.532 -8.507 -2.467 1.00 97.75 295 LEU A C 1
ATOM 2295 O O . LEU A 1 295 ? 4.863 -9.589 -2.950 1.00 97.75 295 LEU A O 1
ATOM 2299 N N . SER A 1 296 ? 5.321 -7.782 -1.678 1.00 96.44 296 SER A N 1
ATOM 2300 C CA . SER A 1 296 ? 6.604 -8.231 -1.141 1.00 96.44 296 SER A CA 1
ATOM 2301 C C . SER A 1 296 ? 6.598 -8.025 0.370 1.00 96.44 296 SER A C 1
ATOM 2303 O O . SER A 1 296 ? 6.828 -6.916 0.849 1.00 96.44 296 SER A O 1
ATOM 2305 N N . SER A 1 297 ? 6.324 -9.102 1.104 1.00 93.88 297 SER A N 1
ATOM 2306 C CA . SER A 1 297 ? 6.180 -9.081 2.559 1.00 93.88 297 SER A CA 1
ATOM 2307 C C . SER A 1 297 ? 6.777 -10.334 3.197 1.00 93.88 297 SER A C 1
ATOM 2309 O O . SER A 1 297 ? 6.650 -11.430 2.642 1.00 93.88 297 SER A O 1
ATOM 2311 N N . ILE A 1 298 ? 7.413 -10.183 4.360 1.00 91.88 298 ILE A N 1
ATOM 2312 C CA . ILE A 1 298 ? 7.794 -11.307 5.237 1.00 91.88 298 ILE A CA 1
ATOM 2313 C C . ILE A 1 298 ? 6.736 -11.607 6.299 1.00 91.88 298 ILE A C 1
ATOM 2315 O O . ILE A 1 298 ? 6.749 -12.687 6.896 1.00 91.88 298 ILE A O 1
ATOM 2319 N N . PHE A 1 299 ? 5.831 -10.663 6.551 1.00 90.12 299 PHE A N 1
ATOM 2320 C CA . PHE A 1 299 ? 4.804 -10.813 7.565 1.00 90.12 299 PHE A CA 1
ATOM 2321 C C . PHE A 1 299 ? 3.718 -11.771 7.087 1.00 90.12 299 PHE A C 1
ATOM 2323 O O . PHE A 1 299 ? 3.229 -11.710 5.958 1.00 90.12 299 PHE A O 1
ATOM 2330 N N . ARG A 1 300 ? 3.284 -12.637 8.002 1.00 90.31 300 ARG A N 1
ATOM 2331 C CA . ARG A 1 300 ? 2.021 -13.356 7.858 1.00 90.31 300 ARG A CA 1
ATOM 2332 C C . ARG A 1 300 ? 0.955 -12.613 8.644 1.00 90.31 300 ARG A C 1
ATOM 2334 O O . ARG A 1 300 ? 1.167 -12.266 9.800 1.00 90.31 300 ARG A O 1
ATOM 2341 N N . THR A 1 301 ? -0.186 -12.388 8.014 1.00 86.94 301 THR A N 1
ATOM 2342 C CA . THR A 1 301 ? -1.362 -11.764 8.620 1.00 86.94 301 THR A CA 1
ATOM 2343 C C . THR A 1 301 ? -2.519 -12.761 8.630 1.00 86.94 301 THR A C 1
ATOM 2345 O O . THR A 1 301 ? -2.440 -13.844 8.044 1.00 86.94 301 THR A O 1
ATOM 2348 N N . TRP A 1 302 ? -3.629 -12.399 9.274 1.00 87.00 302 TRP A N 1
ATOM 2349 C CA . TRP A 1 302 ? -4.820 -13.248 9.399 1.00 87.00 302 TRP A CA 1
ATOM 2350 C C . TRP A 1 302 ? -5.388 -13.753 8.055 1.00 87.00 302 TRP A C 1
ATOM 2352 O O . TRP A 1 302 ? -6.043 -14.800 7.983 1.00 87.00 302 TRP A O 1
ATOM 2362 N N . CYS A 1 303 ? -5.125 -13.016 6.973 1.00 90.62 303 CYS A N 1
ATOM 2363 C CA . CYS A 1 303 ? -5.605 -13.319 5.630 1.00 90.62 303 CYS A CA 1
ATOM 2364 C C . CYS A 1 303 ? -4.586 -14.049 4.741 1.00 90.62 303 CYS A C 1
ATOM 2366 O O . CYS A 1 303 ? -4.966 -14.485 3.656 1.00 90.62 303 CYS A O 1
ATOM 2368 N N . THR A 1 304 ? -3.328 -14.225 5.167 1.00 90.75 304 THR A N 1
ATOM 2369 C CA . THR A 1 304 ? -2.258 -14.775 4.312 1.00 90.75 304 THR A CA 1
ATOM 2370 C C . THR A 1 304 ? -2.626 -16.134 3.719 1.00 90.75 304 THR A C 1
ATOM 2372 O O . THR A 1 304 ? -2.567 -16.304 2.508 1.00 90.75 304 THR A O 1
ATOM 2375 N N . GLU A 1 305 ? -3.102 -17.073 4.539 1.00 90.38 305 GLU A N 1
ATOM 2376 C CA . GLU A 1 305 ? -3.480 -18.426 4.085 1.00 90.38 305 GLU A CA 1
ATOM 2377 C C . GLU A 1 305 ? -4.787 -18.452 3.265 1.00 90.38 305 GLU A C 1
ATOM 2379 O O . GLU A 1 305 ? -5.173 -19.479 2.713 1.00 90.38 305 GLU A O 1
ATOM 2384 N N . ARG A 1 306 ? -5.495 -17.319 3.182 1.00 93.56 306 ARG A N 1
ATOM 2385 C CA . ARG A 1 306 ? -6.695 -17.145 2.351 1.00 93.56 306 ARG A CA 1
ATOM 2386 C C . ARG A 1 306 ? -6.362 -16.509 1.004 1.00 93.56 306 ARG A C 1
ATOM 2388 O O . ARG A 1 306 ? -7.237 -16.429 0.151 1.00 93.56 306 ARG A O 1
ATOM 2395 N N . LEU A 1 307 ? -5.136 -16.040 0.792 1.00 96.06 307 LEU A N 1
ATOM 2396 C CA . LEU A 1 307 ? -4.713 -15.402 -0.447 1.00 96.06 307 LEU A CA 1
ATOM 2397 C C . LEU A 1 307 ? -3.842 -16.355 -1.264 1.00 96.06 307 LEU A C 1
ATOM 2399 O O . LEU A 1 307 ? -2.879 -16.922 -0.760 1.00 96.06 307 LEU A O 1
ATOM 2403 N N . LEU A 1 308 ? -4.165 -16.509 -2.549 1.00 97.62 308 LEU A N 1
ATOM 2404 C CA . LEU A 1 308 ? -3.413 -17.365 -3.455 1.00 97.62 308 LEU A CA 1
ATOM 2405 C C . LEU A 1 308 ? -2.510 -16.502 -4.352 1.00 97.62 308 LEU A C 1
ATOM 2407 O O . LEU A 1 308 ? -3.027 -15.627 -5.062 1.00 97.62 308 LEU A O 1
ATOM 2411 N N . PRO A 1 309 ? -1.181 -16.725 -4.344 1.00 97.69 309 PRO A N 1
ATOM 2412 C CA . PRO A 1 309 ? -0.268 -16.020 -5.236 1.00 97.69 309 PRO A CA 1
ATOM 2413 C C . PRO A 1 309 ? -0.612 -16.323 -6.697 1.00 97.69 309 PRO A C 1
ATOM 2415 O O . PRO A 1 309 ? -1.018 -17.437 -7.025 1.00 97.69 309 PRO A O 1
ATOM 2418 N N . TRP A 1 310 ? -0.456 -15.324 -7.565 1.00 97.81 310 TRP A N 1
ATOM 2419 C CA . TRP A 1 310 ? -0.830 -15.338 -8.988 1.00 97.81 310 TRP A CA 1
ATOM 2420 C C . TRP A 1 310 ? -2.329 -15.459 -9.284 1.00 97.81 310 TRP A C 1
ATOM 2422 O O . TRP A 1 310 ? -2.716 -15.434 -10.448 1.00 97.81 310 TRP A O 1
ATOM 2432 N N . VAL A 1 311 ? -3.175 -15.534 -8.253 1.00 98.25 311 VAL A N 1
ATOM 2433 C CA . VAL A 1 311 ? -4.638 -15.489 -8.385 1.00 98.25 311 VAL A CA 1
ATOM 2434 C C . VAL A 1 311 ? -5.177 -14.188 -7.809 1.00 98.25 311 VAL A C 1
ATOM 2436 O O . VAL A 1 311 ? -5.865 -13.452 -8.503 1.00 98.25 311 VAL A O 1
ATOM 2439 N N . HIS A 1 312 ? -4.844 -13.880 -6.554 1.00 98.12 312 HIS A N 1
ATOM 2440 C CA . HIS A 1 312 ? -5.351 -12.688 -5.865 1.00 98.12 312 HIS A CA 1
ATOM 2441 C C . HIS A 1 312 ? -4.345 -11.531 -5.852 1.00 98.12 312 HIS A C 1
ATOM 2443 O O . HIS A 1 312 ? -4.730 -10.378 -5.684 1.00 98.12 312 HIS A O 1
ATOM 2449 N N . PHE A 1 313 ? -3.055 -11.831 -6.009 1.00 98.38 313 PHE A N 1
ATOM 2450 C CA . PHE A 1 313 ? -1.972 -10.851 -6.009 1.00 98.38 313 PHE A CA 1
ATOM 2451 C C . PHE A 1 313 ? -0.747 -11.396 -6.754 1.00 98.38 313 PHE A C 1
ATOM 2453 O O . PHE A 1 313 ? -0.624 -12.602 -6.973 1.00 98.38 313 PHE A O 1
ATOM 2460 N N . VAL A 1 314 ? 0.181 -10.512 -7.109 1.00 98.62 314 VAL A N 1
ATOM 2461 C CA . VAL A 1 314 ? 1.471 -10.854 -7.719 1.00 98.62 314 VAL A CA 1
ATOM 2462 C C . VAL A 1 314 ? 2.543 -10.922 -6.625 1.00 98.62 314 VAL A C 1
ATOM 2464 O O . VAL A 1 314 ? 2.829 -9.890 -6.017 1.00 98.62 314 VAL A O 1
ATOM 2467 N N . PRO A 1 315 ? 3.140 -12.090 -6.333 1.00 97.56 315 PRO A N 1
ATOM 2468 C CA . PRO A 1 315 ? 4.203 -12.197 -5.339 1.00 97.56 315 PRO A CA 1
ATOM 2469 C C . PRO A 1 315 ? 5.540 -11.690 -5.892 1.00 97.56 315 PRO A C 1
ATOM 2471 O O . PRO A 1 315 ? 5.955 -12.070 -6.987 1.00 97.56 315 PRO A O 1
ATOM 2474 N N . VAL A 1 316 ? 6.252 -10.892 -5.102 1.00 96.62 316 VAL A N 1
ATOM 2475 C CA . VAL A 1 316 ? 7.642 -10.496 -5.356 1.00 96.62 316 VAL A CA 1
ATOM 2476 C C . VAL A 1 316 ? 8.466 -10.798 -4.111 1.00 96.62 316 VAL A C 1
ATOM 2478 O O . VAL A 1 316 ? 8.017 -10.586 -2.988 1.00 96.62 316 VAL A O 1
ATOM 2481 N N . ASP A 1 317 ? 9.668 -11.339 -4.297 1.00 93.56 317 ASP A N 1
ATOM 2482 C CA . ASP A 1 317 ? 10.560 -11.625 -3.180 1.00 93.56 317 ASP A CA 1
ATOM 2483 C C . ASP A 1 317 ? 11.210 -10.340 -2.643 1.00 93.56 317 ASP A C 1
ATOM 2485 O O . ASP A 1 317 ? 11.476 -9.410 -3.398 1.00 93.56 317 ASP A O 1
ATOM 2489 N N . ILE A 1 318 ? 11.554 -10.305 -1.355 1.00 92.06 318 ILE A N 1
ATOM 2490 C CA . ILE A 1 318 ? 12.144 -9.119 -0.701 1.00 92.06 318 ILE A CA 1
ATOM 2491 C C . ILE A 1 318 ? 13.539 -8.715 -1.216 1.00 92.06 318 ILE A C 1
ATOM 2493 O O . ILE A 1 318 ? 14.102 -7.704 -0.780 1.00 92.06 318 ILE A O 1
ATOM 2497 N N . ARG A 1 319 ? 14.153 -9.531 -2.084 1.00 92.38 319 ARG A N 1
ATOM 2498 C CA . ARG A 1 319 ? 15.405 -9.202 -2.785 1.00 92.38 319 ARG A CA 1
ATOM 2499 C C . ARG A 1 319 ? 15.141 -8.661 -4.192 1.00 92.38 319 ARG A C 1
ATOM 2501 O O . ARG A 1 319 ? 16.097 -8.317 -4.876 1.00 92.38 319 ARG A O 1
ATOM 2508 N N . PHE A 1 320 ? 13.875 -8.603 -4.611 1.00 95.44 320 PHE A N 1
ATOM 2509 C CA . PHE A 1 320 ? 13.395 -8.050 -5.876 1.00 95.44 320 PHE A CA 1
ATOM 2510 C C . PHE A 1 320 ? 14.044 -8.668 -7.120 1.00 95.44 320 PHE A C 1
ATOM 2512 O O . PHE A 1 320 ? 14.122 -8.032 -8.170 1.00 95.44 320 PHE A O 1
ATOM 2519 N N . GLN A 1 321 ? 14.485 -9.927 -7.043 1.00 91.19 321 GLN A N 1
ATOM 2520 C CA . GLN A 1 321 ? 15.226 -10.569 -8.136 1.00 91.19 321 GLN A CA 1
ATOM 2521 C C . GLN A 1 321 ? 14.366 -10.733 -9.390 1.00 91.19 321 GLN A C 1
ATOM 2523 O O . GLN A 1 321 ? 14.864 -10.631 -10.507 1.00 91.19 321 GLN A O 1
ATOM 2528 N N . ALA A 1 322 ? 13.068 -10.975 -9.203 1.00 91.62 322 ALA A N 1
ATOM 2529 C CA . ALA A 1 322 ? 12.119 -11.158 -10.294 1.00 91.62 322 ALA A CA 1
ATOM 2530 C C . ALA A 1 322 ? 11.337 -9.884 -10.659 1.00 91.62 322 ALA A C 1
ATOM 2532 O O . ALA A 1 322 ? 10.467 -9.957 -11.528 1.00 91.62 322 ALA A O 1
ATOM 2533 N N . LEU A 1 323 ? 11.605 -8.734 -10.025 1.00 97.50 323 LEU A N 1
ATOM 2534 C CA . LEU A 1 323 ? 10.776 -7.531 -10.162 1.00 97.50 323 LEU A CA 1
ATOM 2535 C C . LEU A 1 323 ? 10.696 -7.045 -11.618 1.00 97.50 323 LEU A C 1
ATOM 2537 O O . LEU A 1 323 ? 9.597 -6.880 -12.150 1.00 97.50 323 LEU A O 1
ATOM 2541 N N . HIS A 1 324 ? 11.842 -6.891 -12.290 1.00 97.88 324 HIS A N 1
ATOM 2542 C CA . HIS A 1 324 ? 11.909 -6.441 -13.685 1.00 97.88 324 HIS A CA 1
ATOM 2543 C C . HIS A 1 324 ? 11.230 -7.418 -14.646 1.00 97.88 324 HIS A C 1
ATOM 2545 O O . HIS A 1 324 ? 10.426 -7.000 -15.474 1.00 97.88 324 HIS A O 1
ATOM 2551 N N . SER A 1 325 ? 11.494 -8.722 -14.508 1.00 97.31 325 SER A N 1
ATOM 2552 C CA . SER A 1 325 ? 10.855 -9.759 -15.337 1.00 97.31 325 SER A CA 1
ATOM 2553 C C . SER A 1 325 ? 9.340 -9.794 -15.149 1.00 97.31 325 SER A C 1
ATOM 2555 O O . SER A 1 325 ? 8.592 -9.923 -16.114 1.00 97.31 325 SER A O 1
ATOM 2557 N N . THR A 1 326 ? 8.882 -9.654 -13.905 1.00 97.88 326 THR A N 1
ATOM 2558 C CA . THR A 1 326 ? 7.457 -9.668 -13.561 1.00 97.88 326 THR A CA 1
ATOM 2559 C C . THR A 1 326 ? 6.748 -8.446 -14.132 1.00 97.88 326 THR A C 1
ATOM 2561 O O . THR A 1 326 ? 5.676 -8.572 -14.717 1.00 97.88 326 THR A O 1
ATOM 2564 N N . LEU A 1 327 ? 7.351 -7.259 -14.031 1.00 98.06 327 LEU A N 1
ATOM 2565 C CA . LEU A 1 327 ? 6.767 -6.059 -14.622 1.00 98.06 327 LEU A CA 1
ATOM 2566 C C . LEU A 1 327 ? 6.796 -6.113 -16.159 1.00 98.06 327 LEU A C 1
ATOM 2568 O O . LEU A 1 327 ? 5.809 -5.737 -16.795 1.00 98.06 327 LEU A O 1
ATOM 2572 N N . ALA A 1 328 ? 7.871 -6.640 -16.757 1.00 97.56 328 ALA A N 1
ATOM 2573 C CA . ALA A 1 328 ? 7.973 -6.870 -18.200 1.00 97.56 328 ALA A CA 1
ATOM 2574 C C . ALA A 1 328 ? 6.890 -7.832 -18.711 1.00 97.56 328 ALA A C 1
ATOM 2576 O O . ALA A 1 328 ? 6.314 -7.588 -19.766 1.00 97.56 328 ALA A O 1
ATOM 2577 N N . TYR A 1 329 ? 6.555 -8.879 -17.947 1.00 97.38 329 TYR A N 1
ATOM 2578 C CA . TYR A 1 329 ? 5.474 -9.808 -18.290 1.00 97.38 329 TYR A CA 1
ATOM 2579 C C . TYR A 1 329 ? 4.139 -9.087 -18.498 1.00 97.38 329 TYR A C 1
ATOM 2581 O O . TYR A 1 329 ? 3.436 -9.351 -19.472 1.00 97.38 329 TYR A O 1
ATOM 2589 N N . PHE A 1 330 ? 3.786 -8.154 -17.610 1.00 97.75 330 PHE A N 1
ATOM 2590 C CA . PHE A 1 330 ? 2.504 -7.454 -17.691 1.00 97.75 330 PHE A CA 1
ATOM 2591 C C . PHE A 1 330 ? 2.513 -6.272 -18.664 1.00 97.75 330 PHE A C 1
ATOM 2593 O O . PHE A 1 330 ? 1.532 -6.063 -19.376 1.00 97.75 330 PHE A O 1
ATOM 2600 N N . THR A 1 331 ? 3.605 -5.508 -18.702 1.00 96.81 331 THR A N 1
ATOM 2601 C CA . THR A 1 331 ? 3.683 -4.237 -19.449 1.00 96.81 331 THR A CA 1
ATOM 2602 C C . THR A 1 331 ? 4.275 -4.383 -20.848 1.00 96.81 331 THR A C 1
ATOM 2604 O O . THR A 1 331 ? 4.028 -3.537 -21.707 1.00 96.81 331 THR A O 1
ATOM 2607 N N . GLY A 1 332 ? 5.000 -5.474 -21.101 1.00 96.19 332 GLY A N 1
ATOM 2608 C CA . GLY A 1 332 ? 5.740 -5.696 -22.334 1.00 96.19 332 GLY A CA 1
ATOM 2609 C C . GLY A 1 332 ? 6.994 -4.827 -22.446 1.00 96.19 332 GLY A C 1
ATOM 2610 O O . GLY A 1 332 ? 7.223 -3.897 -21.673 1.00 96.19 332 GLY A O 1
ATOM 2611 N N . LEU A 1 333 ? 7.814 -5.142 -23.445 1.00 96.00 333 LEU A N 1
ATOM 2612 C CA . LEU A 1 333 ? 9.010 -4.386 -23.829 1.00 96.00 333 LEU A CA 1
ATOM 2613 C C . LEU A 1 333 ? 8.969 -3.923 -25.295 1.00 96.00 333 LEU A C 1
ATOM 2615 O O . LEU A 1 333 ? 9.867 -3.213 -25.742 1.00 96.00 333 LEU A O 1
ATOM 2619 N N . GLU A 1 334 ? 7.928 -4.286 -26.046 1.00 92.50 334 GLU A N 1
ATOM 2620 C CA . GLU A 1 334 ? 7.778 -3.849 -27.433 1.00 92.50 334 GLU A CA 1
ATOM 2621 C C . GLU A 1 334 ? 7.604 -2.322 -27.521 1.00 92.50 334 GLU A C 1
ATOM 2623 O O . GLU A 1 334 ? 6.796 -1.726 -26.807 1.00 92.50 334 GLU A O 1
ATOM 2628 N N . GLY A 1 335 ? 8.407 -1.676 -28.372 1.00 90.00 335 GLY A N 1
ATOM 2629 C CA . GLY A 1 335 ? 8.435 -0.216 -28.509 1.00 90.00 335 GLY A CA 1
ATOM 2630 C C . GLY A 1 335 ? 9.067 0.535 -27.328 1.00 90.00 335 GLY A C 1
ATOM 2631 O O . GLY A 1 335 ? 9.018 1.765 -27.303 1.00 90.00 335 GLY A O 1
ATOM 2632 N N . ARG A 1 336 ? 9.649 -0.170 -26.346 1.00 93.00 336 ARG A N 1
ATOM 2633 C CA . ARG A 1 336 ? 10.446 0.427 -25.262 1.00 93.00 336 ARG A CA 1
ATOM 2634 C C . ARG A 1 336 ? 11.900 0.610 -25.700 1.00 93.00 336 ARG A C 1
ATOM 2636 O O . ARG A 1 336 ? 12.282 0.237 -26.809 1.00 93.00 336 ARG A O 1
ATOM 2643 N N . VAL A 1 337 ? 12.713 1.206 -24.827 1.00 94.12 337 VAL A N 1
ATOM 2644 C CA . VAL A 1 337 ? 14.150 1.326 -25.096 1.00 94.12 337 VAL A CA 1
ATOM 2645 C C . VAL A 1 337 ? 14.778 -0.066 -25.276 1.00 94.12 337 VAL A C 1
ATOM 2647 O O . VAL A 1 337 ? 14.322 -1.021 -24.639 1.00 94.12 337 VAL A O 1
ATOM 2650 N N . PRO A 1 338 ? 15.796 -0.202 -26.146 1.00 94.25 338 PRO A N 1
ATOM 2651 C CA . PRO A 1 338 ? 16.512 -1.460 -26.324 1.00 94.25 338 PRO A CA 1
ATOM 2652 C C . PRO A 1 338 ? 17.062 -2.001 -25.002 1.00 94.25 338 PRO A C 1
ATOM 2654 O O . PRO A 1 338 ? 17.439 -1.226 -24.126 1.00 94.25 338 PRO A O 1
ATOM 2657 N N . VAL A 1 339 ? 17.120 -3.328 -24.898 1.00 94.56 339 VAL A N 1
ATOM 2658 C CA . VAL A 1 339 ? 17.711 -4.051 -23.766 1.00 94.56 339 VAL A CA 1
ATOM 2659 C C . VAL A 1 339 ? 18.809 -4.972 -24.297 1.00 94.56 339 VAL A C 1
ATOM 2661 O O . VAL A 1 339 ? 18.597 -5.661 -25.298 1.00 94.56 339 VAL A O 1
ATOM 2664 N N . ASN A 1 340 ? 19.986 -4.986 -23.666 1.00 94.44 340 ASN A N 1
ATOM 2665 C CA . ASN A 1 340 ? 21.195 -5.640 -24.169 1.00 94.44 340 ASN A CA 1
ATOM 2666 C C . ASN A 1 340 ? 21.518 -5.239 -25.622 1.00 94.44 340 ASN A C 1
ATOM 2668 O O . ASN A 1 340 ? 21.922 -6.066 -26.444 1.00 94.44 340 ASN A O 1
ATOM 2672 N N . GLY A 1 341 ? 21.288 -3.966 -25.959 1.00 92.38 341 GLY A N 1
ATOM 2673 C CA . GLY A 1 341 ? 21.560 -3.419 -27.292 1.00 92.38 341 GLY A CA 1
ATOM 2674 C C . GLY A 1 341 ? 20.640 -3.924 -28.411 1.00 92.38 341 GLY A C 1
ATOM 2675 O O . GLY A 1 341 ? 20.958 -3.718 -29.584 1.00 92.38 341 GLY A O 1
ATOM 2676 N N . ARG A 1 342 ? 19.509 -4.574 -28.091 1.00 93.31 342 ARG A N 1
ATOM 2677 C CA . ARG A 1 342 ? 18.525 -5.028 -29.086 1.00 93.31 342 ARG A CA 1
ATOM 2678 C C . ARG A 1 342 ? 17.097 -4.639 -28.719 1.00 93.31 342 ARG A C 1
ATOM 2680 O O . ARG A 1 342 ? 16.731 -4.576 -27.548 1.00 93.31 342 ARG A O 1
ATOM 2687 N N . GLU A 1 343 ? 16.269 -4.415 -29.734 1.00 92.88 343 GLU A N 1
ATOM 2688 C CA . GLU A 1 343 ? 14.826 -4.285 -29.532 1.00 92.88 343 GLU A CA 1
ATOM 2689 C C . GLU A 1 343 ? 14.236 -5.626 -29.090 1.00 92.88 343 GLU A C 1
ATOM 2691 O O . GLU A 1 343 ? 14.520 -6.679 -29.672 1.00 92.88 343 GLU A O 1
ATOM 2696 N N . ILE A 1 344 ? 13.388 -5.583 -28.066 1.00 93.69 344 ILE A N 1
ATOM 2697 C CA . ILE A 1 344 ? 12.750 -6.771 -27.513 1.00 93.69 344 ILE A CA 1
ATOM 2698 C C . ILE A 1 344 ? 11.289 -6.808 -27.956 1.00 93.69 344 ILE A C 1
ATOM 2700 O O . ILE A 1 344 ? 10.461 -6.022 -27.505 1.00 93.69 344 ILE A O 1
ATOM 2704 N N . LYS A 1 345 ? 10.953 -7.771 -28.819 1.00 92.25 345 LYS A N 1
ATOM 2705 C CA . LYS A 1 345 ? 9.564 -8.061 -29.197 1.00 92.25 345 LYS A CA 1
ATOM 2706 C C . LYS A 1 345 ? 8.900 -8.904 -28.116 1.00 92.25 345 LYS A C 1
ATOM 2708 O O . LYS A 1 345 ? 8.862 -10.130 -28.211 1.00 92.25 345 LYS A O 1
ATOM 2713 N N . PHE A 1 346 ? 8.433 -8.239 -27.068 1.00 93.88 346 PHE A N 1
ATOM 2714 C CA . PHE A 1 346 ? 7.728 -8.865 -25.958 1.00 93.88 346 PHE A CA 1
ATOM 2715 C C . PHE A 1 346 ? 6.453 -8.078 -25.662 1.00 93.88 346 PHE A C 1
ATOM 2717 O O . PHE A 1 346 ? 6.501 -6.990 -25.093 1.00 93.88 346 PHE A O 1
ATOM 2724 N N . GLU A 1 347 ? 5.316 -8.637 -26.064 1.00 94.31 347 GLU A N 1
ATOM 2725 C CA . GLU A 1 347 ? 3.994 -8.079 -25.794 1.00 94.31 347 GLU A CA 1
ATOM 2726 C C . GLU A 1 347 ? 3.584 -8.311 -24.329 1.00 94.31 347 GLU A C 1
ATOM 2728 O O . GLU A 1 347 ? 3.750 -9.408 -23.789 1.00 94.31 347 GLU A O 1
ATOM 2733 N N . GLY A 1 348 ? 3.026 -7.277 -23.696 1.00 94.81 348 GLY A N 1
ATOM 2734 C CA . GLY A 1 348 ? 2.560 -7.332 -22.312 1.00 94.81 348 GLY A CA 1
ATOM 2735 C C . GLY A 1 348 ? 1.250 -8.103 -22.136 1.00 94.81 348 GLY A C 1
ATOM 2736 O O . GLY A 1 348 ? 0.326 -8.021 -22.945 1.00 94.81 348 GLY A O 1
ATOM 2737 N N . ARG A 1 349 ? 1.130 -8.826 -21.022 1.00 95.31 349 ARG A N 1
ATOM 2738 C CA . ARG A 1 349 ? -0.045 -9.627 -20.647 1.00 95.31 349 ARG A CA 1
ATOM 2739 C C . ARG A 1 349 ? -1.040 -8.832 -19.798 1.00 95.31 349 ARG A C 1
ATOM 2741 O O . ARG A 1 349 ? -1.355 -9.183 -18.662 1.00 95.31 349 ARG A O 1
ATOM 2748 N N . VAL A 1 350 ? -1.575 -7.753 -20.368 1.00 94.06 350 VAL A N 1
ATOM 2749 C CA . VAL A 1 350 ? -2.511 -6.840 -19.676 1.00 94.06 350 VAL A CA 1
ATOM 2750 C C . VAL A 1 350 ? -3.815 -7.543 -19.260 1.00 94.06 350 VAL A C 1
ATOM 2752 O O . VAL A 1 350 ? -4.402 -7.204 -18.232 1.00 94.06 350 VAL A O 1
ATOM 2755 N N . SER A 1 351 ? -4.275 -8.537 -20.030 1.00 93.94 351 SER A N 1
ATOM 2756 C CA . SER A 1 351 ? -5.450 -9.353 -19.685 1.00 93.94 351 SER A CA 1
ATOM 2757 C C . SER A 1 351 ? -5.279 -10.093 -18.363 1.00 93.94 351 SER A C 1
ATOM 2759 O O . SER A 1 351 ? -6.216 -10.152 -17.568 1.00 93.94 351 SER A O 1
ATOM 2761 N N . ASP A 1 352 ? -4.081 -10.616 -18.121 1.00 97.50 352 ASP A N 1
ATOM 2762 C CA . ASP A 1 352 ? -3.768 -11.434 -16.953 1.00 97.50 352 ASP A CA 1
ATOM 2763 C C . ASP A 1 352 ? -3.678 -10.543 -15.716 1.00 97.50 352 ASP A C 1
ATOM 2765 O O . ASP A 1 352 ? -4.239 -10.870 -14.675 1.00 97.50 352 ASP A O 1
ATOM 2769 N N . ALA A 1 353 ? -3.076 -9.357 -15.863 1.00 97.12 353 ALA A N 1
ATOM 2770 C CA . ALA A 1 353 ? -3.088 -8.320 -14.836 1.00 97.12 353 ALA A CA 1
ATOM 2771 C C . ALA A 1 353 ? -4.526 -7.966 -14.415 1.00 97.12 353 ALA A C 1
ATOM 2773 O O . ALA A 1 353 ? -4.863 -7.997 -13.230 1.00 97.12 353 ALA A O 1
ATOM 2774 N N . LYS A 1 354 ? -5.408 -7.701 -15.391 1.00 95.44 354 LYS A N 1
ATOM 2775 C CA . LYS A 1 354 ? -6.824 -7.405 -15.127 1.00 95.44 354 LYS A CA 1
ATOM 2776 C C . LYS A 1 354 ? -7.533 -8.571 -14.436 1.00 95.44 354 LYS A C 1
ATOM 2778 O O . LYS A 1 354 ? -8.370 -8.341 -13.559 1.00 95.44 354 LYS A O 1
ATOM 2783 N N . TRP A 1 355 ? -7.227 -9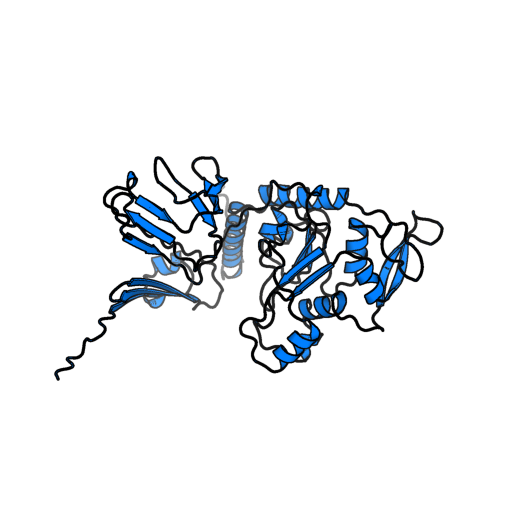.804 -14.834 1.00 96.25 355 TRP A N 1
ATOM 2784 C CA . TRP A 1 355 ? -7.807 -10.997 -14.227 1.00 96.25 355 TRP A CA 1
ATOM 2785 C C . TRP A 1 355 ? -7.392 -11.142 -12.760 1.00 96.25 355 TRP A C 1
ATOM 2787 O O . TRP A 1 355 ? -8.277 -11.296 -11.924 1.00 96.25 355 TRP A O 1
ATOM 2797 N N . ILE A 1 356 ? -6.102 -10.984 -12.434 1.00 98.19 356 ILE A N 1
ATOM 2798 C CA . ILE A 1 356 ? -5.598 -11.040 -11.049 1.00 98.19 356 ILE A CA 1
ATOM 2799 C C . ILE A 1 356 ? -6.276 -9.979 -10.177 1.00 98.19 356 ILE A C 1
ATOM 2801 O O . ILE A 1 356 ? -6.793 -10.305 -9.111 1.00 98.19 356 ILE A O 1
ATOM 2805 N N . ALA A 1 357 ? -6.340 -8.723 -10.636 1.00 95.50 357 ALA A N 1
ATOM 2806 C CA . ALA A 1 357 ? -7.016 -7.655 -9.891 1.00 95.50 357 ALA A CA 1
ATOM 2807 C C . ALA A 1 357 ? -8.503 -7.978 -9.651 1.00 95.50 357 ALA A C 1
ATOM 2809 O O . ALA A 1 357 ? -9.020 -7.831 -8.545 1.00 95.50 357 ALA A O 1
ATOM 2810 N N . THR A 1 358 ? -9.193 -8.484 -10.677 1.00 93.12 358 THR A N 1
ATOM 2811 C CA . THR A 1 358 ? -10.616 -8.842 -10.576 1.00 93.12 358 THR A CA 1
ATOM 2812 C C . THR A 1 358 ? -10.843 -10.018 -9.625 1.00 93.12 358 THR A C 1
ATOM 2814 O O . THR A 1 358 ? -11.767 -9.973 -8.814 1.00 93.12 358 THR A O 1
ATOM 2817 N N . ALA A 1 359 ? -10.012 -11.058 -9.713 1.00 95.50 359 ALA A N 1
ATOM 2818 C CA . ALA A 1 359 ? -10.095 -12.242 -8.869 1.00 95.50 359 ALA A CA 1
ATOM 2819 C C . ALA A 1 359 ? -9.770 -11.911 -7.406 1.00 95.50 359 ALA A C 1
ATOM 2821 O O . ALA A 1 359 ? -10.508 -12.326 -6.514 1.00 95.50 359 ALA A O 1
ATOM 2822 N N . GLY A 1 360 ? -8.727 -11.110 -7.160 1.00 95.00 360 GLY A N 1
ATOM 2823 C CA . GLY A 1 360 ? -8.385 -10.599 -5.831 1.00 95.00 360 GLY A CA 1
ATOM 2824 C C . GLY A 1 360 ? -9.538 -9.829 -5.191 1.00 95.00 360 GLY A C 1
ATOM 2825 O O . GLY A 1 360 ? -9.908 -10.132 -4.057 1.00 95.00 360 GLY A O 1
ATOM 2826 N N . ARG A 1 361 ? -10.178 -8.928 -5.947 1.00 93.31 361 ARG A N 1
ATOM 2827 C CA . ARG A 1 361 ? -11.344 -8.165 -5.484 1.00 93.31 361 ARG A CA 1
ATOM 2828 C C . ARG A 1 361 ? -12.535 -9.050 -5.152 1.00 93.31 361 ARG A C 1
ATOM 2830 O O . ARG A 1 361 ? -13.034 -9.011 -4.034 1.00 93.31 361 ARG A O 1
ATOM 2837 N N . GLN A 1 362 ? -12.949 -9.897 -6.094 1.00 92.62 362 GLN A N 1
ATOM 2838 C CA . GLN A 1 362 ? -14.073 -10.816 -5.886 1.00 92.62 362 GLN A CA 1
ATOM 2839 C C . GLN A 1 362 ? -13.847 -11.738 -4.686 1.00 92.62 362 GLN A C 1
ATOM 2841 O O . GLN A 1 362 ? -14.785 -12.056 -3.955 1.00 92.62 362 GLN A O 1
ATOM 2846 N N . TRP A 1 363 ? -12.607 -12.182 -4.482 1.00 95.19 363 TRP A N 1
ATOM 2847 C CA . TRP A 1 363 ? -12.258 -12.993 -3.330 1.00 95.19 363 TRP A CA 1
ATOM 2848 C C . TRP A 1 363 ? -12.282 -12.192 -2.031 1.00 95.19 363 TRP A C 1
ATOM 2850 O O . TRP A 1 363 ? -12.823 -12.674 -1.038 1.00 95.19 363 TRP A O 1
ATOM 2860 N N . ALA A 1 364 ? -11.755 -10.967 -2.034 1.00 91.81 364 ALA A N 1
ATOM 2861 C CA . ALA A 1 364 ? -11.782 -10.100 -0.866 1.00 91.81 364 ALA A CA 1
ATOM 2862 C C . ALA A 1 364 ? -13.220 -9.800 -0.410 1.00 91.81 364 ALA A C 1
ATOM 2864 O O . ALA A 1 364 ? -13.511 -9.895 0.782 1.00 91.81 364 ALA A O 1
ATOM 2865 N N . ASP A 1 365 ? -14.131 -9.555 -1.355 1.00 87.75 365 ASP A N 1
ATOM 2866 C CA . ASP A 1 365 ? -15.556 -9.308 -1.089 1.00 87.75 365 ASP A CA 1
ATOM 2867 C C . ASP A 1 365 ? -16.300 -10.553 -0.585 1.00 87.75 365 ASP A C 1
ATOM 2869 O O . ASP A 1 365 ? -17.366 -10.452 0.021 1.00 87.75 365 ASP A O 1
ATOM 2873 N N . LYS A 1 366 ? -15.752 -11.747 -0.830 1.00 90.25 366 LYS A N 1
ATOM 2874 C CA . LYS A 1 366 ? -16.374 -13.026 -0.470 1.00 90.25 366 LYS A CA 1
ATOM 2875 C C . LYS A 1 366 ? -15.813 -13.642 0.811 1.00 90.25 366 LYS A C 1
ATOM 2877 O O . LYS A 1 366 ? -16.562 -14.293 1.536 1.00 90.25 366 LYS A O 1
ATOM 2882 N N . ALA A 1 367 ? -14.508 -13.523 1.030 1.00 89.88 367 ALA A N 1
ATOM 2883 C CA . ALA A 1 367 ? -13.762 -14.328 1.998 1.00 89.88 367 ALA A CA 1
ATOM 2884 C C . ALA A 1 367 ? -12.812 -13.517 2.891 1.00 89.88 367 ALA A C 1
ATOM 2886 O O . ALA A 1 367 ? -12.162 -14.106 3.758 1.00 89.88 367 ALA A O 1
ATOM 2887 N N . LEU A 1 368 ? -12.706 -12.201 2.672 1.00 90.56 368 LEU A N 1
ATOM 2888 C CA . LEU A 1 368 ? -11.916 -11.268 3.484 1.00 90.56 368 LEU A CA 1
ATOM 2889 C C . LEU A 1 368 ? -12.777 -10.076 3.930 1.00 90.56 368 LEU A C 1
ATOM 2891 O O . LEU A 1 368 ? -12.333 -8.923 3.920 1.00 90.56 368 LEU A O 1
ATOM 2895 N N . ARG A 1 369 ? -14.040 -10.336 4.267 1.00 85.25 369 ARG A N 1
ATOM 2896 C CA . ARG A 1 369 ? -14.964 -9.324 4.782 1.00 85.25 369 ARG A CA 1
ATOM 2897 C C . ARG A 1 369 ? -14.669 -9.034 6.251 1.00 85.25 369 ARG A C 1
ATOM 2899 O O . ARG A 1 369 ? -13.869 -9.723 6.888 1.00 85.25 369 ARG A O 1
ATOM 2906 N N . ARG A 1 370 ? -15.341 -8.022 6.801 1.00 82.19 370 ARG A N 1
ATOM 2907 C CA . ARG A 1 370 ? -15.189 -7.672 8.219 1.00 82.19 370 ARG A CA 1
ATOM 2908 C C . ARG A 1 370 ? -15.606 -8.836 9.119 1.00 82.19 370 ARG A C 1
ATOM 2910 O O . ARG A 1 370 ? -14.894 -9.169 10.057 1.00 82.19 370 ARG A O 1
ATOM 2917 N N . GLU A 1 371 ? -16.680 -9.527 8.754 1.00 85.06 371 GLU A N 1
ATOM 2918 C CA . GLU A 1 371 ? -17.175 -10.710 9.458 1.00 85.06 371 GLU A CA 1
ATOM 2919 C C . GLU A 1 371 ? -16.147 -11.851 9.443 1.00 85.06 371 GLU A C 1
ATOM 2921 O O . GLU A 1 371 ? -15.987 -12.562 10.432 1.00 85.06 371 GLU A O 1
ATOM 2926 N N . ASP A 1 372 ? -15.411 -12.026 8.339 1.00 87.19 372 ASP A N 1
ATOM 2927 C CA . ASP A 1 372 ? -14.394 -13.078 8.231 1.00 87.19 372 ASP A CA 1
ATOM 2928 C C . ASP A 1 372 ? -13.190 -12.786 9.151 1.00 87.19 372 ASP A C 1
ATOM 2930 O O . ASP A 1 372 ? -12.612 -13.713 9.728 1.00 87.19 372 ASP A O 1
ATOM 2934 N N . MET A 1 373 ? -12.842 -11.505 9.327 1.00 82.44 373 MET A N 1
ATOM 2935 C CA . MET A 1 373 ? -11.812 -11.047 10.268 1.00 82.44 373 MET A CA 1
ATOM 2936 C C . MET A 1 373 ? -12.246 -11.254 11.725 1.00 82.44 373 MET A C 1
ATOM 2938 O O . MET A 1 373 ? -11.489 -11.817 12.515 1.00 82.44 373 MET A O 1
ATOM 2942 N N . GLU A 1 374 ? -13.481 -10.876 12.067 1.00 83.62 374 GLU A N 1
ATOM 2943 C CA . GLU A 1 374 ? -14.062 -11.085 13.400 1.00 83.62 374 GLU A CA 1
ATOM 2944 C C . GLU A 1 374 ? -14.094 -12.580 13.765 1.00 83.62 374 GLU A C 1
ATOM 2946 O O . GLU A 1 374 ? -13.671 -12.976 14.853 1.00 83.62 374 GLU A O 1
ATOM 2951 N N . VAL A 1 375 ? -14.515 -13.441 12.830 1.00 86.62 375 VAL A N 1
ATOM 2952 C CA . VAL A 1 375 ? -14.520 -14.902 13.018 1.00 86.62 375 VAL A CA 1
ATOM 2953 C C . VAL A 1 375 ? -13.105 -15.456 13.179 1.00 86.62 375 VAL A C 1
ATOM 2955 O O . VAL A 1 375 ? -12.898 -16.367 13.988 1.00 86.62 375 VAL A O 1
ATOM 2958 N N . TYR A 1 376 ? -12.130 -14.942 12.424 1.00 87.00 376 TYR A N 1
ATOM 2959 C CA . TYR A 1 376 ? -10.732 -15.335 12.585 1.00 87.00 376 TYR A CA 1
ATOM 2960 C C . TYR A 1 376 ? -10.224 -14.999 13.988 1.00 87.00 376 TYR A C 1
ATOM 2962 O O . TYR A 1 376 ? -9.702 -15.890 14.659 1.00 87.00 376 TYR A O 1
ATOM 2970 N N . LEU A 1 377 ? -10.414 -13.755 14.439 1.00 81.25 377 LEU A N 1
ATOM 2971 C CA . LEU A 1 377 ? -9.975 -13.303 15.758 1.00 81.25 377 LEU A CA 1
ATOM 2972 C C . LEU A 1 377 ? -10.645 -14.119 16.867 1.00 81.25 377 LEU A C 1
ATOM 2974 O O . LEU A 1 377 ? -9.968 -14.632 17.754 1.00 81.25 377 LEU A O 1
ATOM 2978 N N . PHE A 1 378 ? -11.958 -14.332 16.773 1.00 83.81 378 PHE A N 1
ATOM 2979 C CA . PHE A 1 378 ? -12.693 -15.145 17.738 1.00 83.81 378 PHE A CA 1
ATOM 2980 C C . PHE A 1 378 ? -12.155 -16.581 17.821 1.00 83.81 378 PHE A C 1
ATOM 2982 O O . PHE A 1 378 ? -11.882 -17.085 18.910 1.00 83.81 378 PHE A O 1
ATOM 2989 N N . ARG A 1 379 ? -11.937 -17.244 16.675 1.00 86.19 379 ARG A N 1
ATOM 2990 C CA . ARG A 1 379 ? -11.349 -18.593 16.641 1.00 86.19 379 ARG A CA 1
ATOM 2991 C C . ARG A 1 379 ? -9.928 -18.619 17.192 1.00 86.19 379 ARG A C 1
ATOM 2993 O O . ARG A 1 379 ? -9.591 -19.549 17.916 1.00 86.19 379 ARG A O 1
ATOM 3000 N N . LEU A 1 380 ? -9.115 -17.616 16.869 1.00 84.06 380 LEU A N 1
ATOM 3001 C CA . LEU A 1 380 ? -7.755 -17.497 17.381 1.00 84.06 380 LEU A CA 1
ATOM 3002 C C . LEU A 1 380 ? -7.749 -17.438 18.913 1.00 84.06 380 LEU A C 1
ATOM 3004 O O . LEU A 1 380 ? -6.991 -18.175 19.536 1.00 84.06 380 LEU A O 1
ATOM 3008 N N . LEU A 1 381 ? -8.620 -16.622 19.512 1.00 82.31 381 LEU A N 1
ATOM 3009 C CA . LEU A 1 381 ? -8.738 -16.501 20.967 1.00 82.31 381 LEU A CA 1
ATOM 3010 C C . LEU A 1 381 ? -9.216 -17.805 21.625 1.00 82.31 381 LEU A C 1
ATOM 3012 O O . LEU A 1 381 ? -8.695 -18.178 22.675 1.00 82.31 381 LEU A O 1
ATOM 3016 N N . LEU A 1 382 ? -10.153 -18.531 21.002 1.00 83.44 382 LEU A N 1
ATOM 3017 C CA . LEU A 1 382 ? -10.603 -19.838 21.499 1.00 83.44 382 LEU A CA 1
ATOM 3018 C C . LEU A 1 382 ? -9.487 -20.892 21.475 1.00 83.44 382 LEU A C 1
ATOM 3020 O O . LEU A 1 382 ? -9.272 -21.586 22.470 1.00 83.44 382 LEU A O 1
ATOM 3024 N N . GLU A 1 383 ? -8.770 -21.011 20.356 1.00 86.12 383 GLU A N 1
ATOM 3025 C CA . GLU A 1 383 ? -7.661 -21.963 20.229 1.00 86.12 383 GLU A CA 1
ATOM 3026 C C . GLU A 1 383 ? -6.502 -21.590 21.158 1.00 86.12 383 GLU A C 1
ATOM 3028 O O . GLU A 1 383 ? -5.938 -22.458 21.823 1.00 86.12 383 GLU A O 1
ATOM 3033 N N . TRP A 1 384 ? -6.184 -20.298 21.272 1.00 84.25 384 TRP A N 1
ATOM 3034 C CA . TRP A 1 384 ? -5.194 -19.806 22.225 1.00 84.25 384 TRP A CA 1
ATOM 3035 C C . TRP A 1 384 ? -5.577 -20.162 23.662 1.00 84.25 384 TRP A C 1
ATOM 3037 O O . TRP A 1 384 ? -4.764 -20.752 24.374 1.00 84.25 384 TRP A O 1
ATOM 3047 N N . GLY A 1 385 ? -6.824 -19.885 24.061 1.00 86.25 385 GLY A N 1
ATOM 3048 C CA . GLY A 1 385 ? -7.362 -20.241 25.373 1.00 86.25 385 GLY A CA 1
ATOM 3049 C C . GLY A 1 385 ? -7.203 -21.731 25.675 1.00 86.25 385 GLY A C 1
ATOM 3050 O O . GLY A 1 385 ? -6.697 -22.098 26.731 1.00 86.25 385 GLY A O 1
ATOM 3051 N N . ARG A 1 386 ? -7.524 -22.598 24.708 1.00 85.81 386 ARG A N 1
ATOM 3052 C CA . ARG A 1 386 ? -7.307 -24.047 24.821 1.00 85.81 386 ARG A CA 1
ATOM 3053 C C . ARG A 1 386 ? -5.825 -24.416 24.949 1.00 85.81 386 ARG A C 1
ATOM 3055 O O . ARG A 1 386 ? -5.501 -25.331 25.697 1.00 85.81 386 ARG A O 1
ATOM 3062 N N . VAL A 1 387 ? -4.920 -23.770 24.215 1.00 87.44 387 VAL A N 1
ATOM 3063 C CA . VAL A 1 387 ? -3.479 -24.088 24.253 1.00 87.44 387 VAL A CA 1
ATOM 3064 C C . VAL A 1 387 ? -2.861 -23.745 25.612 1.00 87.44 387 VAL A C 1
ATOM 3066 O O . VAL A 1 387 ? -2.046 -24.525 26.122 1.00 87.44 387 VAL A O 1
ATOM 3069 N N . VAL A 1 388 ? -3.253 -22.612 26.204 1.00 90.25 388 VAL A N 1
ATOM 3070 C CA . VAL A 1 388 ? -2.712 -22.142 27.491 1.00 90.25 388 VAL A CA 1
ATOM 3071 C C . VAL A 1 388 ? -3.372 -22.789 28.713 1.00 90.25 388 VAL A C 1
ATOM 3073 O O . VAL A 1 388 ? -2.819 -22.705 29.808 1.00 90.25 388 VAL A O 1
ATOM 3076 N N . ASP A 1 389 ? -4.514 -23.460 28.546 1.00 85.81 389 ASP A N 1
ATOM 3077 C CA . ASP A 1 389 ? -5.208 -24.145 29.637 1.00 85.81 389 ASP A CA 1
ATOM 3078 C C . ASP A 1 389 ? -4.435 -25.394 30.112 1.00 85.81 389 ASP A C 1
ATOM 3080 O O . ASP A 1 389 ? -4.084 -26.286 29.332 1.00 85.81 389 ASP A O 1
ATOM 3084 N N . ALA A 1 390 ? -4.182 -25.486 31.421 1.00 89.25 390 ALA A N 1
ATOM 3085 C CA . ALA A 1 390 ? -3.491 -26.621 32.034 1.00 89.25 390 ALA A CA 1
ATOM 3086 C C . ALA A 1 390 ? -4.288 -27.940 31.939 1.00 89.25 390 ALA A C 1
ATOM 3088 O O . ALA A 1 390 ? -3.701 -29.019 31.953 1.00 89.25 390 ALA A O 1
ATOM 3089 N N . GLY A 1 391 ? -5.616 -27.863 31.824 1.00 85.75 391 GLY A N 1
ATOM 3090 C CA . GLY A 1 391 ? -6.540 -28.982 31.655 1.00 85.75 391 GLY A CA 1
ATOM 3091 C C . GLY A 1 391 ? -6.852 -29.332 30.198 1.00 85.75 391 GLY A C 1
ATOM 3092 O O . GLY A 1 391 ? -7.758 -30.133 29.956 1.00 85.75 391 GLY A O 1
ATOM 3093 N N . ARG A 1 392 ? -6.130 -28.772 29.217 1.00 84.88 392 ARG A N 1
ATOM 3094 C CA . ARG A 1 392 ? -6.413 -28.921 27.773 1.00 84.88 392 ARG A CA 1
ATOM 3095 C C . ARG A 1 392 ? -6.558 -30.348 27.255 1.00 84.88 392 ARG A C 1
ATOM 3097 O O . ARG A 1 392 ? -7.331 -30.568 26.329 1.00 84.88 392 ARG A O 1
ATOM 3104 N N . ASP A 1 393 ? -5.879 -31.316 27.867 1.00 83.06 393 ASP A N 1
ATOM 3105 C CA . ASP A 1 393 ? -5.967 -32.730 27.471 1.00 83.06 393 ASP A CA 1
ATOM 3106 C C . ASP A 1 393 ? -7.326 -33.356 27.839 1.00 83.06 393 ASP A C 1
ATOM 3108 O O . ASP A 1 393 ? -7.696 -34.412 27.329 1.00 83.06 393 ASP A O 1
ATOM 3112 N N . SER A 1 394 ? -8.089 -32.691 28.713 1.00 79.50 394 SER A N 1
ATOM 3113 C CA . SER A 1 394 ? -9.423 -33.100 29.164 1.00 79.50 394 SER A CA 1
ATOM 3114 C C . SER A 1 394 ? -10.562 -32.215 28.635 1.00 79.50 394 SER A C 1
ATOM 3116 O O . SER A 1 394 ? -11.731 -32.578 28.783 1.00 79.50 394 SER A O 1
ATOM 3118 N N . LEU A 1 395 ? -10.242 -31.083 27.992 1.00 71.38 395 LEU A N 1
ATOM 3119 C CA . LEU A 1 395 ? -11.215 -30.168 27.392 1.00 71.38 395 LEU A CA 1
ATOM 3120 C C . LEU A 1 395 ? -11.749 -30.731 26.065 1.00 71.38 395 LEU A C 1
ATOM 3122 O O . LEU A 1 395 ? -11.017 -30.897 25.088 1.00 71.38 395 LEU A O 1
ATOM 3126 N N . GLY A 1 396 ? -13.055 -30.989 26.010 1.00 66.56 396 GLY A N 1
ATOM 3127 C CA . GLY A 1 396 ? -13.736 -31.445 24.802 1.00 66.56 396 GLY A CA 1
ATOM 3128 C C . GLY A 1 396 ? -15.245 -31.560 24.993 1.00 66.56 396 GLY A C 1
ATOM 3129 O O . GLY A 1 396 ? -15.727 -31.850 26.087 1.00 66.56 396 GLY A O 1
ATOM 3130 N N . PHE A 1 397 ? -15.996 -31.337 23.915 1.00 63.97 397 PHE A N 1
ATOM 3131 C CA . PHE A 1 397 ? -17.434 -31.585 23.887 1.00 63.97 397 PHE A CA 1
ATOM 3132 C C . PHE A 1 397 ? -17.686 -33.095 23.961 1.00 63.97 397 PHE A C 1
ATOM 3134 O O . PHE A 1 397 ? -17.282 -33.840 23.067 1.00 63.97 397 PHE A O 1
ATOM 3141 N N . LYS A 1 398 ? -18.337 -33.552 25.033 1.00 68.62 398 LYS A N 1
ATOM 3142 C CA . LYS A 1 398 ? -18.843 -34.923 25.139 1.00 68.62 398 LYS A CA 1
ATOM 3143 C C . LYS A 1 398 ? -20.297 -34.920 24.679 1.00 68.62 398 LYS A C 1
ATOM 3145 O O . LYS A 1 398 ? -21.114 -34.220 25.266 1.00 68.62 398 LYS A O 1
ATOM 3150 N N . ILE A 1 399 ? -20.609 -35.685 23.634 1.00 55.06 399 ILE A N 1
ATOM 3151 C CA . ILE A 1 399 ? -22.001 -35.987 23.289 1.00 55.06 399 ILE A CA 1
ATOM 3152 C C . ILE A 1 399 ? -22.518 -36.915 24.390 1.00 55.06 399 ILE A C 1
ATOM 3154 O O . ILE A 1 399 ? -22.001 -38.022 24.541 1.00 55.06 399 ILE A O 1
ATOM 3158 N N . GLU A 1 400 ? -23.476 -36.447 25.187 1.00 64.62 400 GLU A N 1
ATOM 3159 C CA . GLU A 1 400 ? -24.182 -37.307 26.137 1.00 64.62 400 GLU A CA 1
ATOM 3160 C C . GLU A 1 400 ? -24.982 -38.352 25.349 1.00 64.62 400 GLU A C 1
ATOM 3162 O O . GLU A 1 400 ? -25.797 -38.005 24.493 1.00 64.62 400 GLU A O 1
ATOM 3167 N N . SER A 1 401 ? -24.655 -39.625 25.575 1.00 62.53 401 SER A N 1
ATOM 3168 C CA . SER A 1 401 ? -25.271 -40.793 24.937 1.00 62.53 401 SER A CA 1
ATOM 3169 C C . SER A 1 401 ? -26.566 -41.206 25.612 1.00 62.53 401 SER A C 1
ATOM 3171 O O . SER A 1 401 ? -26.531 -41.268 26.864 1.00 62.53 401 SER A O 1
#

Organism: Verticillium longisporum (NCBI:txid100787)

pLDDT: mean 86.47, std 12.57, range [31.59, 98.62]

Radius of gyration: 26.86 Å; chains: 1; bounding box: 62×92×72 Å

Sequence (401 aa):
MASWFRRQIRVKLDFGLSSSSLDEKTKAAWGYSFGAIYSVTLDRDALSTSLVITDEDDKPFELQVLLHTYLRVPDVTAVRLSSLDGASYLDKTESLATKTQSGDLALTGETDRIYTPLGGPKVPIVVSDNASGRKLYSLTRDNLDDTDSEADSNRDFKTRIDKLHWRGELGEQVISHDMLHGNHRHRLLHQVNNATKGDEVTMLLPTPGDPKKFSHERVHVQEANAALPFDVGVSSYPSCEDAGCAAARLEFGEKGEEGESGEPLKYRYVLLLDDDSSPPKRLMQTLRSGSVPVLSSIFRTWCTERLLPWVHFVPVDIRFQALHSTLAYFTGLEGRVPVNGREIKFEGRVSDAKWIATAGRQWADKALRREDMEVYLFRLLLEWGRVVDAGRDSLGFKIES

InterPro domains:
  IPR008183 Aldose 1-/Glucose-6-phosphate 1-epimerase [PF01263] (22-136)
  IPR011013 Galactose mutarotase-like domain superfamily [SSF74650] (28-146)
  IPR014718 Glycoside hydrolase-type carbohydrate-binding [G3DSA:2.70.98.10] (5-159)

=== Feature glossary ===
Legend for the data blocks above and below:

— What the protein is —

The amino-acid sequence is the protein's primary structure: the linear order of residues from the N-terminus to the C-terminus, written in one-letter code. Everything else here — the 3D coordinates, the secondary structure, the domain annotations — is ultimately a consequence of this string.

Database cross-references. InterPro integrates a dozen domain/family signature databases into unified entries with residue-range hits. GO terms attach function/process/location labels with evidence codes. CATH codes position the fold in a four-level structural taxonomy. Organism is the NCBI-taxonomy species name.

— Where its atoms are —

The mmCIF block holds the 3D Cartesian coordinates of each backbone atom (N, Cα, C, O) in ångströms. mmCIF is the PDB's canonical archive format — a tagged-loop text representation of the atomic model.

The six renders are orthographic views along the three Cartesian axes in both directions. Representation (cartoon, sticks, or surface) and color scheme (sequence-rainbow or by-chain) vary across proteins so the training set covers all the common visualization conventions.

— Local backbone conformation —

Secondary structure is the local, repeating backbone conformation. DSSP classifies it into eight states by reading the hydrogen-bond network: three helix types (H, G, I), two β types (E, B), two non-regular types (T, S), and unstructured coil (-).

SS3 is a coarse helix/strand/coil call (letters a/b/c) made by the P-SEA algorithm from inter-Cα distances and dihedrals. It is less detailed than DSSP but needs only Cα positions.

Backbone dihedral angles. Every residue except chain termini has a φ (preceding-C → N → Cα → C) and a ψ (N → Cα → C → next-N). They are reported in degrees following the IUPAC sign convention. Secondary structure is essentially a statement about which (φ, ψ) basin each residue occupies.

— Global shape and packing —

The geometric summary reports three shape descriptors. Rg (radius of gyration) measures how spread out the Cα atoms are about their centre of mass; compact globular proteins have small Rg, elongated or unfolded ones large. Cα contacts (<8 Å, |i−j|>4) count long-range residue pairs in spatial proximity — high for tightly packed folds, near zero for rods or random coil. The bounding-box extents give the protein's footprint along x, y, z in Å.

Solvent accessibility: the surface area of each residue that a 1.4 Å water probe can touch, in Å². When only backbone atoms are present the absolute values are lower than full-atom SASA (side chains contribute most of the area) and are flagged as backbone-only.

Plot images: a contact map (which residues are close in 3D, as an N×N binary image), a Ramachandran scatter (backbone torsion angles, revealing secondary-structure composition at a glance), and — for AlphaFold structures — a PAE heatmap (pairwise prediction confidence).

— Structural neighborhood —

Foldseek's 3Di representation compresses backbone geometry into a per-residue letter drawn from a learned twenty-state alphabet. It captures the tertiary interaction pattern around each residue — which residues are packed against it in space, regardless of where they are in sequence.

Structural nearest neighbors (via Foldseek easy-search vs the PDB). Reported per hit: target PDB id, E-value, and alignment TM-score. A TM-score above ~0.5 is the conventional threshold for 'same fold'.

— Confidence and disorder —

pLDDT (predicted Local Distance Difference Test) is AlphaFold's per-residue confidence score, ranging from 0 to 100. Values above 90 indicate high confidence (typically well-packed cores); 70–90 is confident; 50–70 low confidence; below 50 usually means the region is disordered or the prediction is unreliable there. AlphaFold stores pLDDT in the mmCIF B-factor column.

For experimental (PDB) structures, the B-factor (temperature factor) quantifies the positional spread of each atom in the crystal — a combination of thermal vibration and static disorder — in units of Å². High B-factors mark flexible loops or poorly resolved regions; low B-factors mark the rigid, well-ordered core.

Predicted Aligned Error (PAE) is an AlphaFold confidence matrix: entry (i, j) is the expected error in the position of residue j, in ångströms, when the prediction is superimposed on the true structure at residue i. Low PAE within a block of residues means that block is internally rigid and well-predicted; high PAE between two blocks means their relative placement is uncertain even if each block individually is confident.